Protein 8GYG (pdb70)

Structure (mmCIF, N/CA/C/O backbone):
data_8GYG
#
_entry.id   8GYG
#
_cell.length_a   55.170
_cell.length_b   61.380
_cell.length_c   89.600
_cell.angle_alpha   90.000
_cell.angle_beta   97.880
_cell.angle_gamma   90.000
#
_symmetry.space_group_name_H-M   'P 1 21 1'
#
loop_
_entity.id
_entity.type
_entity.pdbx_description
1 polymer Arysulfatase
2 non-polymer 'CALCIUM ION'
3 non-polymer 'MANGANESE (II) ION'
4 water water
#
loop_
_atom_site.group_PDB
_atom_site.id
_atom_site.type_symbol
_atom_site.label_atom_id
_atom_site.label_alt_id
_atom_site.label_comp_id
_atom_site.label_asym_id
_atom_site.label_entity_id
_atom_site.label_seq_id
_atom_site.pdbx_PDB_ins_code
_atom_site.Cartn_x
_atom_site.Cartn_y
_atom_site.Cartn_z
_atom_site.occupancy
_atom_site.B_iso_or_equiv
_atom_site.auth_seq_id
_atom_site.auth_comp_id
_atom_site.auth_asym_id
_atom_site.auth_atom_id
_atom_site.pdbx_PDB_model_num
ATOM 1 N N . LYS A 1 7 ? -1.939 53.902 20.928 1.00 41.02 7 LYS A N 1
ATOM 2 C CA . LYS A 1 7 ? -2.997 53.094 20.321 1.00 39.77 7 LYS A CA 1
ATOM 3 C C . LYS A 1 7 ? -2.375 51.975 19.493 1.00 39.37 7 LYS A C 1
ATOM 4 O O . LYS A 1 7 ? -1.848 51.029 20.061 1.00 36.92 7 LYS A O 1
ATOM 10 N N . ASP A 1 8 ? -2.474 52.049 18.162 1.00 39.22 8 ASP A N 1
ATOM 11 C CA . ASP A 1 8 ? -1.818 51.061 17.308 1.00 36.34 8 ASP A CA 1
ATOM 12 C C . ASP A 1 8 ? -0.304 51.228 17.397 1.00 31.71 8 ASP A C 1
ATOM 13 O O . ASP A 1 8 ? 0.201 52.354 17.408 1.00 33.40 8 ASP A O 1
ATOM 18 N N . GLU A 1 9 ? 0.426 50.111 17.478 1.00 29.99 9 GLU A N 1
ATOM 19 C CA . GLU A 1 9 ? 1.826 50.192 17.872 1.00 27.69 9 GLU A CA 1
ATOM 20 C C . GLU A 1 9 ? 2.656 49.070 17.274 1.00 26.34 9 GLU A C 1
ATOM 21 O O . GLU A 1 9 ? 2.221 47.915 17.214 1.00 24.17 9 GLU A O 1
ATOM 27 N N . TRP A 1 10 ? 3.871 49.426 16.868 1.00 21.60 10 TRP A N 1
ATOM 28 C CA . TRP A 1 10 ? 4.924 48.460 16.588 1.00 23.20 10 TRP A CA 1
ATOM 29 C C . TRP A 1 10 ? 5.874 48.417 17.779 1.00 20.56 10 TRP A C 1
ATOM 30 O O . TRP A 1 10 ? 6.277 49.465 18.292 1.00 18.96 10 TRP A O 1
ATOM 41 N N . ILE A 1 11 ? 6.195 47.212 18.246 1.00 17.83 11 ILE A N 1
ATOM 42 C CA . ILE A 1 11 ? 7.157 47.040 19.330 1.00 18.64 11 ILE A CA 1
ATOM 43 C C . ILE A 1 11 ? 8.289 46.168 18.811 1.00 17.97 11 ILE A C 1
ATOM 44 O O . ILE A 1 11 ? 8.053 45.036 18.367 1.00 18.04 11 ILE A O 1
ATOM 49 N N . THR A 1 12 ? 9.512 46.699 18.854 1.00 20.08 12 THR A N 1
ATOM 50 C CA . THR A 1 12 ? 10.714 45.940 18.499 1.00 16.84 12 THR A CA 1
ATOM 51 C C . THR A 1 12 ? 11.144 45.136 19.726 1.00 15.55 12 THR A C 1
ATOM 52 O O . THR A 1 12 ? 11.876 45.614 20.593 1.00 21.36 12 THR A O 1
ATOM 56 N N . LEU A 1 13 ? 10.668 43.892 19.796 1.00 19.00 13 LEU A N 1
ATOM 57 C CA . LEU A 1 13 ? 10.853 43.047 20.976 1.00 16.61 13 LEU A CA 1
ATOM 58 C C . LEU A 1 13 ? 12.276 42.503 21.074 1.00 19.74 13 LEU A C 1
ATOM 59 O O . LEU A 1 13 ? 12.891 42.524 22.154 1.00 18.17 13 LEU A O 1
ATOM 64 N N . GLY A 1 14 ? 12.802 41.978 19.969 1.00 16.13 14 GLY A N 1
ATOM 65 C CA . GLY A 1 14 ? 14.210 41.638 19.909 1.00 14.61 14 GLY A CA 1
ATOM 66 C C . GLY A 1 14 ? 14.885 42.284 18.717 1.00 14.11 14 GLY A C 1
ATOM 67 O O . GLY A 1 14 ? 14.365 42.208 17.591 1.00 16.20 14 GLY A O 1
ATOM 68 N N . THR A 1 15 ? 16.039 42.910 18.938 1.00 15.83 15 THR A N 1
ATOM 69 C CA . THR A 1 15 ? 16.662 43.764 17.930 1.00 14.59 15 THR A CA 1
ATOM 70 C C . THR A 1 15 ? 17.973 43.213 17.394 1.00 16.35 15 THR A C 1
ATOM 71 O O . THR A 1 15 ? 18.605 43.866 16.552 1.00 17.59 15 THR A O 1
ATOM 75 N N . MET A 1 16 ? 18.395 42.032 17.842 1.00 13.85 16 MET A N 1
ATOM 76 C CA . MET A 1 16 ? 19.609 41.435 17.324 1.00 14.31 16 MET A CA 1
ATOM 77 C C . MET A 1 16 ? 19.405 40.962 15.891 1.00 16.70 16 MET A C 1
ATOM 78 O O . MET A 1 16 ? 18.312 40.547 15.496 1.00 15.98 16 MET A O 1
ATOM 83 N N . GLY A 1 17 ? 20.475 41.021 15.107 1.00 16.18 17 GLY A N 1
ATOM 84 C CA . GLY A 1 17 ? 20.520 40.369 13.808 1.00 17.37 17 GLY A CA 1
ATOM 85 C C . GLY A 1 17 ? 21.403 39.132 13.893 1.00 18.84 17 GLY A C 1
ATOM 86 O O . GLY A 1 17 ? 22.471 39.166 14.503 1.00 15.96 17 GLY A O 1
ATOM 87 N N . GLY A 1 18 ? 20.945 38.050 13.269 1.00 16.39 18 GLY A N 1
ATOM 88 C CA . GLY A 1 18 ? 21.731 36.847 13.154 1.00 19.92 18 GLY A CA 1
ATOM 89 C C . GLY A 1 18 ? 21.584 35.892 14.327 1.00 17.71 18 GLY A C 1
ATOM 90 O O . GLY A 1 18 ? 21.028 36.231 15.378 1.00 13.82 18 GLY A O 1
ATOM 91 N N . PRO A 1 19 ? 22.139 34.687 14.180 1.00 17.70 19 PRO A N 1
ATOM 92 C CA . PRO A 1 19 ? 21.931 33.624 15.168 1.00 21.71 19 PRO A CA 1
ATOM 93 C C . PRO A 1 19 ? 22.956 33.579 16.291 1.00 20.19 19 PRO A C 1
ATOM 94 O O . PRO A 1 19 ? 22.875 32.679 17.138 1.00 19.25 19 PRO A O 1
ATOM 98 N N . ILE A 1 20 ? 23.928 34.482 16.302 1.00 20.35 20 ILE A N 1
ATOM 99 C CA . ILE A 1 20 ? 24.861 34.579 17.417 1.00 18.65 20 ILE A CA 1
ATOM 100 C C . ILE A 1 20 ? 24.221 35.520 18.429 1.00 17.60 20 ILE A C 1
ATOM 101 O O . ILE A 1 20 ? 24.221 36.742 18.224 1.00 19.02 20 ILE A O 1
ATOM 106 N N . PRO A 1 21 ? 23.656 34.992 19.511 1.00 20.79 21 PRO A N 1
ATOM 107 C CA . PRO A 1 21 ? 22.861 35.819 20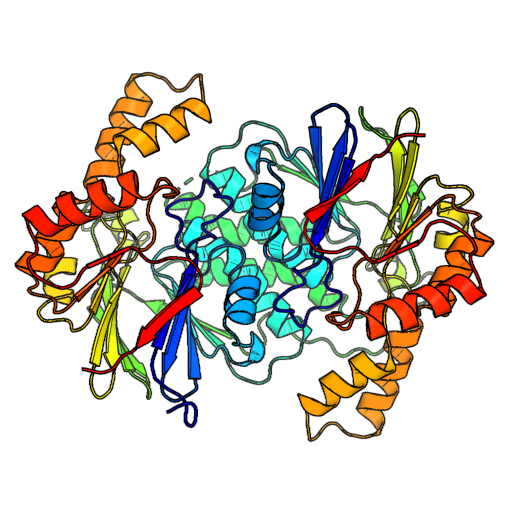.418 1.00 17.50 21 PRO A CA 1
ATOM 108 C C . PRO A 1 21 ? 23.708 36.871 21.116 1.00 17.20 21 PRO A C 1
ATOM 109 O O . PRO A 1 21 ? 24.931 36.756 21.213 1.00 16.18 21 PRO A O 1
ATOM 113 N N . HIS A 1 22 ? 23.018 37.906 21.608 1.00 16.08 22 HIS A N 1
ATOM 114 C CA . HIS A 1 22 ? 23.615 39.055 22.274 1.00 15.27 22 HIS A CA 1
ATOM 115 C C . HIS A 1 22 ? 22.943 39.284 23.628 1.00 14.92 22 HIS A C 1
ATOM 116 O O . HIS A 1 22 ? 21.740 39.068 23.784 1.00 17.70 22 HIS A O 1
ATOM 123 N N . ALA A 1 23 ? 23.736 39.742 24.610 1.00 15.58 23 ALA A N 1
ATOM 124 C CA . ALA A 1 23 ? 23.244 39.864 25.984 1.00 17.16 23 ALA A CA 1
ATOM 125 C C . ALA A 1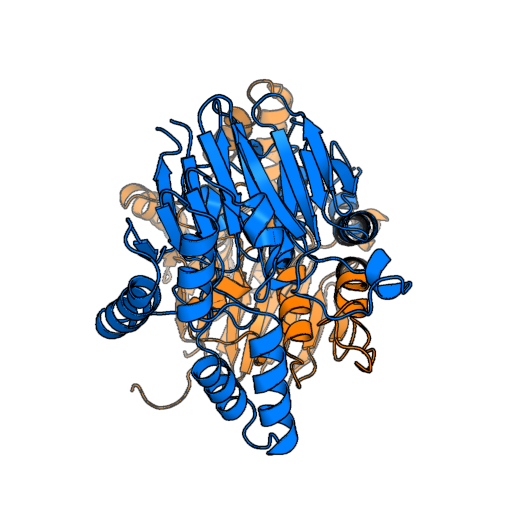 23 ? 22.213 40.975 26.144 1.00 20.23 23 ALA A C 1
ATOM 126 O O . ALA A 1 23 ? 21.331 40.862 27.004 1.00 23.32 23 ALA A O 1
ATOM 128 N N . THR A 1 24 ? 22.292 42.060 25.361 1.00 18.17 24 THR A N 1
ATOM 129 C CA . THR A 1 24 ? 21.293 43.126 25.481 1.00 18.18 24 THR A CA 1
ATOM 130 C C . THR A 1 24 ? 20.460 43.338 24.218 1.00 21.15 24 THR A C 1
ATOM 131 O O . THR A 1 24 ? 19.711 44.326 24.137 1.00 16.51 24 THR A O 1
ATOM 135 N N . HIS A 1 25 ? 20.534 42.427 23.249 1.00 17.60 25 HIS A N 1
ATOM 136 C CA . HIS A 1 25 ? 19.707 42.482 22.046 1.00 17.59 25 HIS A CA 1
ATOM 137 C C . HIS A 1 25 ? 19.104 41.102 21.831 1.00 16.47 25 HIS A C 1
ATOM 138 O O . HIS A 1 25 ? 19.813 40.182 21.416 1.00 17.20 25 HIS A O 1
ATOM 145 N N . SER A 1 26 ? 17.808 40.955 22.117 1.00 13.00 26 SER A N 1
ATOM 146 C CA . SER A 1 26 ? 17.155 39.660 22.002 1.00 16.20 26 SER A CA 1
ATOM 147 C C . SER A 1 26 ? 17.003 39.285 20.527 1.00 16.08 26 SER A C 1
ATOM 148 O O . SER A 1 26 ? 17.160 40.120 19.630 1.00 18.17 26 SER A O 1
ATOM 151 N N . GLN A 1 27 ? 16.732 38.002 20.283 1.00 14.50 27 GLN A N 1
ATOM 152 C CA . GLN A 1 27 ? 16.631 37.489 18.924 1.00 18.39 27 GLN A CA 1
ATOM 153 C C . GLN A 1 27 ? 15.452 38.122 18.175 1.00 14.94 27 GLN A C 1
ATOM 154 O O . GLN A 1 27 ? 14.451 38.508 18.788 1.00 14.37 27 GLN A O 1
ATOM 160 N N . PRO A 1 28 ? 15.554 38.218 16.823 1.00 15.05 28 PRO A N 1
ATOM 161 C CA . PRO A 1 28 ? 14.472 38.781 15.991 1.00 17.01 28 PRO A CA 1
ATOM 162 C C . PRO A 1 28 ? 13.052 38.491 16.460 1.00 13.68 28 PRO A C 1
ATOM 163 O O . PRO A 1 28 ? 12.590 37.346 16.470 1.00 16.77 28 PRO A O 1
ATOM 167 N N . SER A 1 29 ? 12.347 39.551 16.829 1.00 17.59 29 SER A N 1
ATOM 168 C CA . SER A 1 29 ? 11.004 39.427 17.381 1.00 16.08 29 SER A CA 1
ATOM 169 C C . SER A 1 29 ? 10.346 40.794 17.324 1.00 14.77 29 SER A C 1
ATOM 170 O O . SER A 1 29 ? 10.972 41.796 17.673 1.00 17.60 29 SER A O 1
ATOM 173 N N . ASN A 1 30 ? 9.098 40.833 16.874 1.00 22.54 30 ASN A N 1
ATOM 174 C CA . ASN A 1 30 ? 8.353 42.076 16.771 1.00 17.89 30 ASN A CA 1
ATOM 175 C C . ASN A 1 30 ? 6.916 41.804 17.180 1.00 18.41 30 ASN A C 1
ATOM 176 O O . ASN A 1 30 ? 6.397 40.705 16.954 1.00 20.43 30 ASN A O 1
ATOM 181 N N . ALA A 1 31 ? 6.274 42.811 17.777 1.00 17.00 31 ALA A N 1
ATOM 182 C CA . ALA A 1 31 ? 4.838 42.783 18.037 1.00 19.07 31 ALA A CA 1
ATOM 183 C C . ALA A 1 31 ? 4.143 43.891 17.249 1.00 23.65 31 ALA A C 1
ATOM 184 O O . ALA A 1 31 ? 4.598 45.042 17.241 1.00 23.88 31 ALA A O 1
ATOM 186 N N . LEU A 1 32 ? 3.043 43.528 16.595 1.00 22.77 32 LEU A N 1
ATOM 187 C CA . LEU A 1 32 ? 2.171 44.444 15.867 1.00 23.41 32 LEU A CA 1
ATOM 188 C C . LEU A 1 32 ? 0.839 44.511 16.611 1.00 20.24 32 LEU A C 1
ATOM 189 O O . LEU A 1 32 ? 0.141 43.500 16.726 1.00 24.76 32 LEU A O 1
ATOM 194 N N . PHE A 1 33 ? 0.498 45.693 17.128 1.00 23.87 33 PHE A N 1
ATOM 195 C CA . PHE A 1 33 ? -0.688 45.889 17.964 1.00 28.79 33 PHE A CA 1
ATOM 196 C C . PHE A 1 33 ? -1.653 46.838 17.254 1.00 29.78 33 PHE A C 1
ATOM 197 O O . PHE A 1 33 ? -1.383 48.042 17.167 1.00 29.35 33 PHE A O 1
ATOM 205 N N . VAL A 1 34 ? -2.777 46.299 16.762 1.00 30.58 34 VAL A N 1
ATOM 206 C CA . VAL A 1 34 ? -3.721 47.027 15.903 1.00 31.12 34 VAL A CA 1
ATOM 207 C C . VAL A 1 34 ? -5.151 46.731 16.356 1.00 29.83 34 VAL A C 1
ATOM 208 O O . VAL A 1 34 ? -5.577 45.570 16.363 1.00 30.85 34 VAL A O 1
ATOM 212 N N . ASN A 1 35 ? -5.909 47.779 16.682 1.00 32.59 35 ASN A N 1
ATOM 213 C CA . ASN A 1 35 ? -7.311 47.636 17.104 1.00 33.29 35 ASN A CA 1
ATOM 214 C C . ASN A 1 35 ? -7.442 46.670 18.285 1.00 31.83 35 ASN A C 1
ATOM 215 O O . ASN A 1 35 ? -8.322 45.804 18.317 1.00 33.59 35 ASN A O 1
ATOM 220 N N . GLY A 1 36 ? -6.550 46.818 19.265 1.00 30.72 36 GLY A N 1
ATOM 221 C CA . GLY A 1 36 ? -6.593 46.011 20.470 1.00 32.85 36 GLY A CA 1
ATOM 222 C C . GLY A 1 36 ? -6.152 44.574 20.310 1.00 36.95 36 GLY A C 1
ATOM 223 O O . GLY A 1 36 ? -6.218 43.811 21.283 1.00 32.12 36 GLY A O 1
ATOM 224 N N . HIS A 1 37 ? -5.682 44.188 19.122 1.00 31.73 37 HIS A N 1
ATOM 225 C CA . HIS A 1 37 ? -5.346 42.810 18.788 1.00 29.72 37 HIS A CA 1
ATOM 226 C C . HIS A 1 37 ? -3.839 42.672 18.614 1.00 30.77 37 HIS A C 1
ATOM 227 O O . HIS A 1 37 ? -3.176 43.588 18.113 1.00 28.93 37 HIS A O 1
ATOM 234 N N . THR A 1 38 ? -3.295 41.528 19.031 1.00 31.66 38 THR A N 1
ATOM 235 C CA . THR A 1 38 ? -1.852 41.331 19.071 1.00 26.74 38 THR A CA 1
ATOM 236 C C . THR A 1 38 ? -1.392 40.435 17.929 1.00 20.87 38 THR A C 1
ATOM 237 O O . THR A 1 38 ? -1.921 39.338 17.741 1.00 20.19 38 THR A O 1
ATOM 241 N N . TYR A 1 39 ? -0.379 40.894 17.192 1.00 25.40 39 TYR A N 1
ATOM 242 C CA . TYR A 1 39 ? 0.247 40.099 16.147 1.00 22.14 39 TYR A CA 1
ATOM 243 C C . TYR A 1 39 ? 1.760 40.060 16.351 1.00 24.12 39 TYR A C 1
ATOM 244 O O . TYR A 1 39 ? 2.363 40.999 16.888 1.00 20.10 39 TYR A O 1
ATOM 253 N N . ILE A 1 40 ? 2.371 38.955 15.928 1.00 22.54 40 ILE A N 1
ATOM 254 C CA . ILE A 1 40 ? 3.813 38.769 16.008 1.00 20.27 40 ILE A CA 1
ATOM 255 C C . ILE A 1 40 ? 4.383 38.766 14.598 1.00 19.11 40 ILE A C 1
ATOM 256 O O . ILE A 1 40 ? 3.840 38.109 13.704 1.00 18.57 40 ILE A O 1
ATOM 261 N N . VAL A 1 41 ? 5.495 39.479 14.412 1.00 22.84 41 VAL A N 1
ATOM 262 C CA . VAL A 1 41 ? 6.213 39.534 13.138 1.00 23.90 41 VAL A CA 1
ATOM 263 C C . VAL A 1 41 ? 7.625 39.035 13.407 1.00 20.52 41 VAL A C 1
ATOM 264 O O . VAL A 1 41 ? 8.425 39.732 14.050 1.00 19.48 41 VAL A O 1
ATOM 268 N N . ASP A 1 42 ? 7.919 37.827 12.915 1.00 18.99 42 ASP A N 1
ATOM 269 C CA . ASP A 1 42 ? 9.117 37.040 13.215 1.00 20.34 42 ASP A CA 1
ATOM 270 C C . ASP A 1 42 ? 9.160 36.654 14.694 1.00 19.81 42 ASP A C 1
ATOM 271 O O . ASP A 1 42 ? 8.732 37.422 15.568 1.00 17.63 42 ASP A O 1
ATOM 276 N N . ALA A 1 43 ? 9.661 35.434 14.981 1.00 14.98 43 ALA A N 1
ATOM 277 C CA . ALA A 1 43 ? 9.484 34.810 16.290 1.00 17.73 43 ALA A CA 1
ATOM 278 C C . ALA A 1 43 ? 10.764 34.045 16.660 1.00 14.13 43 ALA A C 1
ATOM 279 O O . ALA A 1 43 ? 10.781 32.812 16.741 1.00 14.10 43 ALA A O 1
ATOM 281 N N . GLY A 1 44 ? 11.855 34.786 16.876 1.00 13.71 44 GLY A N 1
ATOM 282 C CA . GLY A 1 44 ? 13.097 34.196 17.357 1.00 15.64 44 GLY A CA 1
ATOM 283 C C . GLY A 1 44 ? 12.967 33.749 18.810 1.00 13.86 44 GLY A C 1
ATOM 284 O O . GLY A 1 44 ? 11.929 33.907 19.449 1.00 14.32 44 GLY A O 1
ATOM 285 N N . ASP A 1 45 ? 14.045 33.164 19.336 1.00 15.70 45 ASP A N 1
ATOM 286 C CA . ASP A 1 45 ? 14.017 32.686 20.719 1.00 16.77 45 ASP A CA 1
ATOM 287 C C . ASP A 1 45 ? 13.593 33.807 21.655 1.00 14.09 45 ASP A C 1
ATOM 288 O O . ASP A 1 45 ? 14.020 34.950 21.502 1.00 13.32 45 ASP A O 1
ATOM 293 N N . GLY A 1 46 ? 12.735 33.478 22.615 1.00 13.57 46 GLY A N 1
ATOM 294 C CA . GLY A 1 46 ? 12.366 34.434 23.636 1.00 15.00 46 GLY A CA 1
ATOM 295 C C . GLY A 1 46 ? 11.254 35.386 23.270 1.00 13.82 46 GLY A C 1
ATOM 296 O O . GLY A 1 46 ? 10.992 36.323 24.037 1.00 12.88 46 GLY A O 1
ATOM 297 N N . THR A 1 47 ? 10.575 35.161 22.136 1.00 11.63 47 THR A N 1
ATOM 298 C CA . THR A 1 47 ? 9.456 36.013 21.748 1.00 13.85 47 THR A CA 1
ATOM 299 C C . THR A 1 47 ? 8.362 36.024 22.816 1.00 14.08 47 THR A C 1
ATOM 300 O O . THR A 1 47 ? 7.765 37.074 23.092 1.00 15.46 47 THR A O 1
ATOM 304 N N . VAL A 1 48 ? 8.110 34.873 23.451 1.00 14.51 48 VAL A N 1
ATOM 305 C CA . VAL A 1 48 ? 7.109 34.794 24.517 1.00 13.98 48 VAL A CA 1
ATOM 306 C C . VAL A 1 48 ? 7.543 35.618 25.723 1.00 14.12 48 VAL A C 1
ATOM 307 O O . VAL A 1 48 ? 6.737 36.347 26.319 1.00 17.89 48 VAL A O 1
ATOM 311 N N . GLY A 1 49 ? 8.809 35.500 26.121 1.00 17.03 49 GLY A N 1
ATOM 312 C CA . GLY A 1 49 ? 9.300 36.319 27.230 1.00 15.11 49 GLY A CA 1
ATOM 313 C C . GLY A 1 49 ? 9.257 37.805 26.920 1.00 17.25 49 GLY A C 1
ATOM 314 O O . GLY A 1 49 ? 8.901 38.623 27.776 1.00 17.34 49 GLY A O 1
ATOM 315 N N . GLN A 1 50 ? 9.590 38.171 25.681 1.00 17.86 50 GLN A N 1
ATOM 316 C CA . GLN A 1 50 ? 9.701 39.586 25.332 1.00 17.23 50 GLN A CA 1
ATOM 317 C C . GLN A 1 50 ? 8.328 40.241 25.193 1.00 14.12 50 GLN A C 1
ATOM 318 O O . GLN A 1 50 ? 8.130 41.363 25.671 1.00 16.99 50 GLN A O 1
ATOM 324 N N . LEU A 1 51 ? 7.361 39.566 24.559 1.00 16.13 51 LEU A N 1
ATOM 325 C CA . LEU A 1 51 ? 6.028 40.165 24.456 1.00 15.52 51 LEU A CA 1
ATOM 326 C C . LEU A 1 51 ? 5.410 40.366 25.840 1.00 18.93 51 LEU A C 1
ATOM 327 O O . LEU A 1 51 ? 4.656 41.326 26.053 1.00 20.35 51 LEU A O 1
ATOM 332 N N . THR A 1 52 ? 5.730 39.480 26.793 1.00 15.33 52 THR A N 1
ATOM 333 C CA . THR A 1 52 ? 5.250 39.640 28.163 1.00 18.35 52 THR A CA 1
ATOM 334 C C . THR A 1 52 ? 5.893 40.851 28.828 1.00 17.64 52 THR A C 1
ATOM 335 O O . THR A 1 52 ? 5.229 41.607 29.539 1.00 15.78 52 THR A O 1
ATOM 339 N N . LYS A 1 53 ? 7.182 41.061 28.599 1.00 19.85 53 LYS A N 1
ATOM 340 C CA . LYS A 1 53 ? 7.830 42.255 29.131 1.00 18.92 53 LYS A CA 1
ATOM 341 C C . LYS A 1 53 ? 7.228 43.519 28.544 1.00 17.52 53 LYS A C 1
ATOM 342 O O . LYS A 1 53 ? 7.144 44.548 29.223 1.00 18.65 53 LYS A O 1
ATOM 348 N N . ALA A 1 54 ? 6.819 43.468 27.284 1.00 16.90 54 ALA A N 1
ATOM 349 C CA . ALA A 1 54 ? 6.140 44.589 26.655 1.00 20.48 54 ALA A CA 1
ATOM 350 C C . ALA A 1 54 ? 4.679 44.731 27.098 1.00 24.05 54 ALA A C 1
ATOM 351 O O . ALA A 1 54 ? 3.944 45.510 26.482 1.00 26.96 54 ALA A O 1
ATOM 353 N N . GLY A 1 55 ? 4.242 44.004 28.129 1.00 21.83 55 GLY A N 1
ATOM 354 C CA . GLY A 1 55 ? 2.882 44.143 28.628 1.00 22.74 55 GLY A CA 1
ATOM 355 C C . GLY A 1 55 ? 1.830 43.444 27.806 1.00 27.18 55 GLY A C 1
ATOM 356 O O . GLY A 1 55 ? 0.637 43.689 28.014 1.00 23.69 55 GLY A O 1
ATOM 357 N N . LEU A 1 56 ? 2.227 42.564 26.892 1.00 24.75 56 LEU A N 1
ATOM 358 C CA . LEU A 1 56 ? 1.297 41.814 26.064 1.00 24.06 56 LEU A CA 1
ATOM 359 C C . LEU A 1 56 ? 1.126 40.403 26.618 1.00 22.74 56 LEU A C 1
ATOM 360 O O . LEU A 1 56 ? 1.847 39.972 27.518 1.00 21.44 56 LEU A O 1
ATOM 365 N N . LYS A 1 57 ? 0.149 39.678 26.075 1.00 22.62 57 LYS A N 1
ATOM 366 C CA . LYS A 1 57 ? -0.218 38.366 26.587 1.00 22.89 57 LYS A CA 1
ATOM 367 C C . LYS A 1 57 ? -0.094 37.318 25.497 1.00 21.55 57 LYS A C 1
ATOM 368 O O . LYS A 1 57 ? -0.550 37.520 24.371 1.00 22.16 57 LYS A O 1
ATOM 374 N N . THR A 1 58 ? 0.507 36.184 25.858 1.00 24.21 58 THR A N 1
ATOM 375 C CA . THR A 1 58 ? 0.675 35.091 24.908 1.00 23.89 58 THR A CA 1
ATOM 376 C C . THR A 1 58 ? -0.667 34.600 24.378 1.00 25.27 58 THR A C 1
ATOM 377 O O . THR A 1 58 ? -0.787 34.254 23.194 1.00 21.07 58 THR A O 1
ATOM 381 N N . THR A 1 59 ? -1.692 34.568 25.239 1.00 24.00 59 THR A N 1
ATOM 382 C CA . THR A 1 59 ? -3.007 34.102 24.825 1.00 23.57 59 THR A CA 1
ATOM 383 C C . THR A 1 59 ? -3.699 35.085 23.884 1.00 22.54 59 THR A C 1
ATOM 384 O O . THR A 1 59 ? -4.650 34.707 23.207 1.00 24.51 59 THR A O 1
ATOM 388 N N . ASP A 1 60 ? -3.227 36.325 23.807 1.00 25.97 60 ASP A N 1
ATOM 389 C CA . ASP A 1 60 ? -3.798 37.333 22.932 1.00 23.93 60 ASP A CA 1
ATOM 390 C C . ASP A 1 60 ? -3.244 37.302 21.507 1.00 27.10 60 ASP A C 1
ATOM 391 O O . ASP A 1 60 ? -3.629 38.149 20.696 1.00 23.37 60 ASP A O 1
ATOM 396 N N . VAL A 1 61 ? -2.330 36.394 21.180 1.00 26.49 61 VAL A N 1
ATOM 397 C CA . VAL A 1 61 ? -1.718 36.414 19.854 1.00 22.09 61 VAL A CA 1
ATOM 398 C C . VAL A 1 61 ? -2.679 35.792 18.842 1.00 21.54 61 VAL A C 1
ATOM 399 O O . VAL A 1 61 ? -3.017 34.609 18.944 1.00 25.29 61 VAL A O 1
ATOM 403 N N . ASP A 1 62 ? -3.114 36.584 17.850 1.00 23.88 62 ASP A N 1
ATOM 404 C CA . ASP A 1 62 ? -4.031 36.071 16.830 1.00 21.36 62 ASP A CA 1
ATOM 405 C C . ASP A 1 62 ? -3.328 35.551 15.573 1.00 24.23 62 ASP A C 1
ATOM 406 O O . ASP A 1 62 ? -3.806 34.588 14.962 1.00 27.28 62 ASP A O 1
ATOM 411 N N . ALA A 1 63 ? -2.196 36.130 15.173 1.00 26.14 63 ALA A N 1
ATOM 412 C CA . ALA A 1 63 ? -1.461 35.587 14.040 1.00 22.42 63 ALA A CA 1
ATOM 413 C C . ALA A 1 63 ? 0.027 35.887 14.182 1.00 24.35 63 ALA A C 1
ATOM 414 O O . ALA A 1 63 ? 0.426 36.868 14.819 1.00 23.29 63 ALA A O 1
ATOM 416 N N . VAL A 1 64 ? 0.843 35.020 13.582 1.00 25.29 64 VAL A N 1
ATOM 417 C CA . VAL A 1 64 ? 2.285 35.212 13.482 1.00 24.57 64 VAL A CA 1
ATOM 418 C C . VAL A 1 64 ? 2.650 35.338 12.008 1.00 21.70 64 VAL A C 1
ATOM 419 O O . VAL A 1 64 ? 2.118 34.603 11.172 1.00 22.14 64 VAL A O 1
ATOM 423 N N . PHE A 1 65 ? 3.582 36.249 11.697 1.00 22.10 65 PHE A N 1
ATOM 424 C CA . PHE A 1 65 ? 4.040 36.482 10.332 1.00 21.21 65 PHE A CA 1
ATOM 425 C C . PHE A 1 65 ? 5.544 36.240 10.256 1.00 18.72 65 PHE A C 1
ATOM 426 O O . PHE A 1 65 ? 6.329 36.971 10.873 1.00 22.74 65 PHE A O 1
ATOM 434 N N . ILE A 1 66 ? 5.940 35.242 9.476 1.00 20.21 66 ILE A N 1
ATOM 435 C CA . ILE A 1 66 ? 7.324 34.779 9.384 1.00 21.20 66 ILE A CA 1
ATOM 436 C C . ILE A 1 66 ? 7.916 35.246 8.053 1.00 21.61 66 ILE A C 1
ATOM 437 O O . ILE A 1 66 ? 7.451 34.840 6.979 1.00 21.51 66 ILE A O 1
ATOM 442 N N . SER A 1 67 ? 8.941 36.100 8.124 1.00 19.31 67 SER A N 1
ATOM 443 C CA . SER A 1 67 ? 9.562 36.621 6.907 1.00 20.92 67 SER A CA 1
ATOM 444 C C . SER A 1 67 ? 10.305 35.525 6.144 1.00 22.04 67 SER A C 1
ATOM 445 O O . SER A 1 67 ? 10.137 35.391 4.921 1.00 22.11 67 SER A O 1
ATOM 448 N N . HIS A 1 68 ? 11.101 34.711 6.843 1.00 15.81 68 HIS A N 1
ATOM 449 C CA . HIS A 1 68 ? 11.796 33.601 6.208 1.00 16.46 68 HIS A CA 1
ATOM 450 C C . HIS A 1 68 ? 12.211 32.608 7.285 1.00 19.35 68 HIS A C 1
ATOM 451 O O . HIS A 1 68 ? 12.119 32.886 8.484 1.00 21.72 68 HIS A O 1
ATOM 458 N N . LEU A 1 69 ? 12.701 31.452 6.842 1.00 16.40 69 LEU A N 1
ATOM 459 C CA . LEU A 1 69 ? 12.807 30.279 7.705 1.00 22.79 69 LEU A CA 1
ATOM 460 C C . LEU A 1 69 ? 14.155 30.151 8.433 1.00 15.91 69 LEU A C 1
ATOM 461 O O . LEU A 1 69 ? 14.447 29.084 8.989 1.00 20.33 69 LEU A O 1
ATOM 466 N N . HIS A 1 70 ? 14.973 31.194 8.461 1.00 19.97 70 HIS A N 1
ATOM 467 C CA . HIS A 1 70 ? 16.185 31.141 9.273 1.00 18.65 70 HIS A CA 1
ATOM 468 C C . HIS A 1 70 ? 15.831 31.121 10.759 1.00 19.38 70 HIS A C 1
ATOM 469 O O . HIS A 1 70 ? 14.888 31.785 11.203 1.00 16.04 70 HIS A O 1
ATOM 476 N N . PHE A 1 71 ? 16.598 30.353 11.539 1.00 13.98 71 PHE A N 1
ATOM 477 C CA . PHE A 1 71 ? 16.133 30.040 12.886 1.00 14.19 71 PHE A CA 1
ATOM 478 C C . PHE A 1 71 ? 16.264 31.216 13.837 1.00 16.59 71 PHE A C 1
ATOM 479 O O . PHE A 1 71 ? 15.619 31.214 14.894 1.00 15.30 71 PHE A O 1
ATOM 487 N N . ASP A 1 72 ? 17.061 32.226 13.491 1.00 16.03 72 ASP A N 1
ATOM 488 C CA . ASP A 1 72 ? 17.006 33.419 14.316 1.00 13.70 72 ASP A CA 1
ATOM 489 C C . ASP A 1 72 ? 15.674 34.128 14.153 1.00 16.93 72 ASP A C 1
ATOM 490 O O . ASP A 1 72 ? 15.345 34.974 14.981 1.00 17.39 72 ASP A O 1
ATOM 495 N N . HIS A 1 73 ? 14.876 33.753 13.143 1.00 14.77 73 HIS A N 1
ATOM 496 C CA . HIS A 1 73 ? 13.548 34.313 12.936 1.00 18.61 73 HIS A CA 1
ATOM 497 C C . HIS A 1 73 ? 12.412 33.362 13.286 1.00 14.72 73 HIS A C 1
ATOM 498 O O . HIS A 1 73 ? 11.277 33.828 13.430 1.00 16.36 73 HIS A O 1
ATOM 505 N N . THR A 1 74 ? 12.688 32.059 13.445 1.00 15.50 74 THR A N 1
ATOM 506 C CA . THR A 1 74 ? 11.677 31.088 13.846 1.00 15.94 74 THR A CA 1
ATOM 507 C C . THR A 1 74 ? 11.995 30.337 15.138 1.00 14.90 74 THR A C 1
ATOM 508 O O . THR A 1 74 ? 11.169 29.526 15.565 1.00 18.23 74 THR A O 1
ATOM 512 N N . GLY A 1 75 ? 13.151 30.574 15.768 1.00 13.70 75 GLY A N 1
ATOM 513 C CA . GLY A 1 75 ? 13.545 29.798 16.942 1.00 12.04 75 GLY A CA 1
ATOM 514 C C . GLY A 1 75 ? 12.526 29.772 18.071 1.00 12.32 75 GLY A C 1
ATOM 515 O O . GLY A 1 75 ? 12.440 28.783 18.821 1.00 14.63 75 GLY A O 1
ATOM 516 N N . GLY A 1 76 ? 11.742 30.828 18.215 1.00 14.19 76 GLY A N 1
ATOM 517 C CA . GLY A 1 76 ? 10.790 30.908 19.300 1.00 13.39 76 GLY A CA 1
ATOM 518 C C . GLY A 1 76 ? 9.395 30.492 18.939 1.00 13.85 76 GLY A C 1
ATOM 519 O O . GLY A 1 76 ? 8.520 30.477 19.815 1.00 15.51 76 GLY A O 1
ATOM 520 N N . LEU A 1 77 ? 9.154 30.136 17.680 1.00 14.43 77 LEU A N 1
ATOM 521 C CA . LEU A 1 77 ? 7.825 29.680 17.298 1.00 15.33 77 LEU A CA 1
ATOM 522 C C . LEU A 1 77 ? 7.427 28.392 18.004 1.00 16.55 77 LEU A C 1
ATOM 523 O O . LEU A 1 77 ? 6.251 28.282 18.401 1.00 16.45 77 LEU A O 1
ATOM 528 N N . PRO A 1 78 ? 8.300 27.403 18.201 1.00 16.33 78 PRO A N 1
ATOM 529 C CA . PRO A 1 78 ? 7.854 26.230 18.959 1.00 14.00 78 PRO A CA 1
ATOM 530 C C . PRO A 1 78 ? 7.442 26.561 20.377 1.00 14.86 78 PRO A C 1
ATOM 531 O O . PRO A 1 78 ? 6.530 25.910 20.905 1.00 17.50 78 PRO A O 1
ATOM 535 N N . ALA A 1 79 ? 8.054 27.569 21.003 1.00 13.50 79 ALA A N 1
ATOM 536 C CA . ALA A 1 79 ? 7.648 27.949 22.351 1.00 14.67 79 ALA A CA 1
ATOM 537 C C . ALA A 1 79 ? 6.272 28.585 22.328 1.00 16.95 79 ALA A C 1
ATOM 538 O O . ALA A 1 79 ? 5.392 28.216 23.110 1.00 16.99 79 ALA A O 1
ATOM 540 N N . LEU A 1 80 ? 6.063 29.524 21.406 1.00 16.63 80 LEU A N 1
ATOM 541 C CA . LEU A 1 80 ? 4.788 30.226 21.327 1.00 17.97 80 LEU A CA 1
ATOM 542 C C . LEU A 1 80 ? 3.622 29.263 21.145 1.00 20.89 80 LEU A C 1
ATOM 543 O O . LEU A 1 80 ? 2.597 29.371 21.833 1.00 17.10 80 LEU A O 1
ATOM 548 N N . LEU A 1 81 ? 3.751 28.311 20.220 1.00 16.88 81 LEU A N 1
ATOM 549 C CA . LEU A 1 81 ? 2.629 27.413 19.983 1.00 18.53 81 LEU A CA 1
ATOM 550 C C . LEU A 1 81 ? 2.425 26.448 21.148 1.00 17.56 81 LEU A C 1
ATOM 551 O O . LEU A 1 81 ? 1.285 26.212 21.576 1.00 15.66 81 LEU A O 1
ATOM 556 N N . SER A 1 82 ? 3.505 25.863 21.667 1.00 17.89 82 SER A N 1
ATOM 557 C CA . SER A 1 82 ? 3.318 24.846 22.692 1.00 16.01 82 SER A CA 1
ATOM 558 C C . SER A 1 82 ? 2.816 25.461 23.993 1.00 13.12 82 SER A C 1
ATOM 559 O O . SER A 1 82 ? 2.010 24.843 24.698 1.00 11.64 82 SER A O 1
ATOM 562 N N . LEU A 1 83 ? 3.261 26.682 24.322 1.00 19.21 83 LEU A N 1
ATOM 563 C CA . LEU A 1 83 ? 2.848 27.284 25.589 1.00 16.70 83 LEU A CA 1
ATOM 564 C C . LEU A 1 83 ? 1.403 27.746 25.531 1.00 19.66 83 LEU A C 1
ATOM 565 O O . LEU A 1 83 ? 0.666 27.625 26.520 1.00 19.70 83 LEU A O 1
ATOM 570 N N . ARG A 1 84 ? 0.978 28.283 24.383 1.00 18.59 84 ARG A N 1
ATOM 571 C CA . ARG A 1 84 ? -0.445 28.519 24.148 1.00 21.73 84 ARG A CA 1
ATOM 572 C C . ARG A 1 84 ? -1.254 27.239 24.341 1.00 18.45 84 ARG A C 1
ATOM 573 O O . ARG A 1 84 ? -2.252 27.234 25.066 1.00 17.28 84 ARG A O 1
ATOM 581 N N . TRP A 1 85 ? -0.819 26.133 23.727 1.00 19.57 85 TRP A N 1
ATOM 582 C CA . TRP A 1 85 ? -1.466 24.842 23.953 1.00 13.90 85 TRP A CA 1
ATOM 583 C C . TRP A 1 85 ? -1.553 24.502 25.440 1.00 20.85 85 TRP A C 1
ATOM 584 O O . TRP A 1 85 ? -2.607 24.092 25.937 1.00 21.35 85 TRP A O 1
ATOM 595 N N . GLN A 1 86 ? -0.440 24.647 26.165 1.00 18.33 86 GLN A N 1
ATOM 596 C CA . GLN A 1 86 ? -0.399 24.186 27.550 1.00 17.59 86 GLN A CA 1
ATOM 597 C C . GLN A 1 86 ? -1.417 24.913 28.432 1.00 18.19 86 GLN A C 1
ATOM 598 O O . GLN A 1 86 ? -1.926 24.336 29.399 1.00 16.39 86 GLN A O 1
ATOM 604 N N . VAL A 1 87 ? -1.735 26.166 28.114 1.00 15.27 87 VAL A N 1
ATOM 605 C CA . VAL A 1 87 ? -2.715 26.935 28.869 1.00 16.30 87 VAL A CA 1
ATOM 606 C C . VAL A 1 87 ? -4.091 26.894 28.217 1.00 18.08 87 VAL A C 1
ATOM 607 O O . VAL A 1 87 ? -4.967 27.672 28.593 1.00 20.01 87 VAL A O 1
ATOM 611 N N . ASN A 1 88 ? -4.292 26.019 27.235 1.00 18.20 88 ASN A N 1
ATOM 612 C CA . ASN A 1 88 ? -5.584 25.868 26.575 1.00 22.21 88 ASN A CA 1
ATOM 613 C C . ASN A 1 88 ? -6.115 27.220 26.099 1.00 26.59 88 ASN A C 1
ATOM 614 O O . ASN A 1 88 ? -7.245 27.610 26.401 1.00 25.79 88 ASN A O 1
ATOM 619 N N . ALA A 1 89 ? -5.262 27.963 25.385 1.00 20.53 89 ALA A N 1
ATOM 620 C CA . ALA A 1 89 ? -5.690 29.221 24.783 1.00 21.18 89 ALA A CA 1
ATOM 621 C C . ALA A 1 89 ? -6.884 28.986 23.854 1.00 29.35 89 ALA A C 1
ATOM 622 O O . ALA A 1 89 ? -6.954 27.974 23.144 1.00 24.98 89 ALA A O 1
ATOM 624 N N . GLY A 1 90 ? -7.829 29.931 23.863 1.00 24.38 90 GLY A N 1
ATOM 625 C CA . GLY A 1 90 ? -9.120 29.699 23.241 1.00 30.37 90 GLY A CA 1
ATOM 626 C C . GLY A 1 90 ? -9.318 30.359 21.894 1.00 33.71 90 GLY A C 1
ATOM 627 O O . GLY A 1 90 ? -10.267 30.028 21.170 1.00 29.95 90 GLY A O 1
ATOM 628 N N . ASN A 1 91 ? -8.437 31.295 21.547 1.00 29.89 91 ASN A N 1
ATOM 629 C CA . ASN A 1 91 ? -8.548 32.036 20.297 1.00 32.68 91 ASN A CA 1
ATOM 630 C C . ASN A 1 91 ? -7.741 31.344 19.207 1.00 30.75 91 ASN A C 1
ATOM 631 O O . ASN A 1 91 ? -6.727 30.695 19.473 1.00 24.22 91 ASN A O 1
ATOM 636 N N . GLU A 1 92 ? -8.205 31.495 17.971 1.00 29.58 92 GLU A N 1
ATOM 637 C CA . GLU A 1 92 ? -7.550 30.870 16.833 1.00 27.30 92 GLU A CA 1
ATOM 638 C C . GLU A 1 92 ? -6.267 31.612 16.460 1.00 26.36 92 GLU A C 1
ATOM 639 O O . GLU A 1 92 ? -6.204 32.843 16.508 1.00 28.82 92 GLU A O 1
ATOM 645 N N . LEU A 1 93 ? -5.237 30.862 16.078 1.00 22.70 93 LEU A N 1
ATOM 646 C CA . LEU A 1 93 ? -3.966 31.451 15.678 1.00 21.86 93 LEU A CA 1
ATOM 647 C C . LEU A 1 93 ? -3.604 30.974 14.285 1.00 24.60 93 LEU A C 1
ATOM 648 O O . LEU A 1 93 ? -3.669 29.774 13.999 1.00 29.36 93 LEU A O 1
ATOM 653 N N . THR A 1 94 ? -3.174 31.908 13.441 1.00 26.08 94 THR A N 1
ATOM 654 C CA . THR A 1 94 ? -2.782 31.616 12.069 1.00 25.83 94 THR A CA 1
ATOM 655 C C . THR A 1 94 ? -1.323 31.997 11.864 1.00 21.27 94 THR A C 1
ATOM 656 O O . THR A 1 94 ? -0.918 33.117 12.181 1.00 21.39 94 THR A O 1
ATOM 660 N N . VAL A 1 95 ? -0.537 31.067 11.337 1.00 22.96 95 VAL A N 1
ATOM 661 C CA . VAL A 1 95 ? 0.869 31.313 11.040 1.00 23.38 95 VAL A CA 1
ATOM 662 C C . VAL A 1 95 ? 1.002 31.555 9.542 1.00 22.30 95 VAL A C 1
ATOM 663 O O . VAL A 1 95 ? 0.678 30.678 8.733 1.00 22.57 95 VAL A O 1
ATOM 667 N N . TYR A 1 96 ? 1.464 32.748 9.171 1.00 20.70 96 TYR A N 1
ATOM 668 C CA . TYR A 1 96 ? 1.805 33.057 7.787 1.00 22.46 96 TYR A CA 1
ATOM 669 C C . TYR A 1 96 ? 3.316 32.936 7.597 1.00 20.70 96 TYR A C 1
ATOM 670 O O . TYR A 1 96 ? 4.090 33.326 8.474 1.00 22.97 96 TYR A O 1
ATOM 679 N N . GLY A 1 97 ? 3.729 32.373 6.464 1.00 18.11 97 GLY A N 1
ATOM 680 C CA . GLY A 1 97 ? 5.136 32.283 6.138 1.00 18.69 97 GLY A CA 1
ATOM 681 C C . GLY A 1 97 ? 5.392 31.831 4.711 1.00 20.82 97 GLY A C 1
ATOM 682 O O . GLY A 1 97 ? 4.464 31.496 3.967 1.00 25.57 97 GLY A O 1
ATOM 683 N N . PRO A 1 98 ? 6.663 31.799 4.306 1.00 26.23 98 PRO A N 1
ATOM 684 C CA . PRO A 1 98 ? 7.005 31.394 2.932 1.00 21.71 98 PRO A CA 1
ATOM 685 C C . PRO A 1 98 ? 6.792 29.905 2.729 1.00 28.12 98 PRO A C 1
ATOM 686 O O . PRO A 1 98 ? 6.446 29.181 3.677 1.00 26.29 98 PRO A O 1
ATOM 690 N N . PRO A 1 99 ? 6.962 29.406 1.504 1.00 28.71 99 PRO A N 1
ATOM 691 C CA . PRO A 1 99 ? 6.862 27.960 1.290 1.00 26.15 99 PRO A CA 1
ATOM 692 C C . PRO A 1 99 ? 7.766 27.194 2.248 1.00 26.06 99 PRO A C 1
ATOM 693 O O . PRO A 1 99 ? 8.903 27.594 2.514 1.00 24.80 99 PRO A O 1
ATOM 697 N N . GLY A 1 100 ? 7.248 26.071 2.754 1.00 20.46 100 GLY A N 1
ATOM 698 C CA . GLY A 1 100 ? 7.899 25.315 3.802 1.00 24.77 100 GLY A CA 1
ATOM 699 C C . GLY A 1 100 ? 7.465 25.660 5.217 1.00 24.30 100 GLY A C 1
ATOM 700 O O . GLY A 1 100 ? 7.827 24.932 6.148 1.00 23.11 100 GLY A O 1
ATOM 701 N N . ILE A 1 101 ? 6.708 26.744 5.413 1.00 22.48 101 ILE A N 1
ATOM 702 C CA . ILE A 1 101 ? 6.204 27.057 6.747 1.00 23.26 101 ILE A CA 1
ATOM 703 C C . ILE A 1 101 ? 5.226 25.988 7.226 1.00 23.18 101 ILE A C 1
ATOM 704 O O . ILE A 1 101 ? 5.106 25.743 8.430 1.00 18.94 101 ILE A O 1
ATOM 709 N N . LYS A 1 102 ? 4.536 25.313 6.305 1.00 21.46 102 LYS A N 1
ATOM 710 C CA . LYS A 1 102 ? 3.603 24.263 6.710 1.00 22.76 102 LYS A CA 1
ATOM 711 C C . LYS A 1 102 ? 4.350 23.058 7.264 1.00 24.49 102 LYS A C 1
ATOM 712 O O . LYS A 1 102 ? 3.991 22.527 8.324 1.00 19.69 102 LYS A O 1
ATOM 718 N N . GLU A 1 103 ? 5.392 22.611 6.550 1.00 19.66 103 GLU A N 1
ATOM 719 C CA . GLU A 1 103 ? 6.242 21.527 7.034 1.00 25.11 103 GLU A CA 1
ATOM 720 C C . GLU A 1 103 ? 6.914 21.903 8.344 1.00 19.29 103 GLU A C 1
ATOM 721 O O . GLU A 1 103 ? 7.085 21.054 9.228 1.00 29.27 103 GLU A O 1
ATOM 727 N N . THR A 1 104 ? 7.302 23.173 8.476 1.00 20.91 104 THR A N 1
ATOM 728 C CA . THR A 1 104 ? 7.959 23.668 9.683 1.00 18.64 104 THR A CA 1
ATOM 729 C C . THR A 1 104 ? 7.014 23.611 10.882 1.00 20.49 104 THR A C 1
ATOM 730 O O . THR A 1 104 ? 7.374 23.091 11.948 1.00 16.85 104 THR A O 1
ATOM 734 N N . VAL A 1 105 ? 5.800 24.147 10.729 1.00 16.32 105 VAL A N 1
ATOM 735 C CA . VAL A 1 105 ? 4.835 24.105 11.830 1.00 17.05 105 VAL A CA 1
ATOM 736 C C . VAL A 1 105 ? 4.438 22.667 12.143 1.00 22.30 105 VAL A C 1
ATOM 737 O O . VAL A 1 105 ? 4.305 22.291 13.312 1.00 21.14 105 VAL A O 1
ATOM 741 N N . ASP A 1 106 ? 4.275 21.830 11.114 1.00 17.62 106 ASP A N 1
ATOM 742 C CA . ASP A 1 106 ? 3.970 20.428 11.370 1.00 22.13 106 ASP A CA 1
ATOM 743 C C . ASP A 1 106 ? 5.027 19.789 12.258 1.00 19.64 106 ASP A C 1
ATOM 744 O O . ASP A 1 106 ? 4.697 18.986 13.137 1.00 19.93 106 ASP A O 1
ATOM 749 N N . GLY A 1 107 ? 6.303 20.144 12.049 1.00 19.33 107 GLY A N 1
ATOM 750 C CA . GLY A 1 107 ? 7.357 19.654 12.927 1.00 16.26 107 GLY A CA 1
ATOM 751 C C . GLY A 1 107 ? 7.180 20.092 14.373 1.00 15.32 107 GLY A C 1
ATOM 752 O O . GLY A 1 107 ? 7.515 19.350 15.299 1.00 15.74 107 GLY A O 1
ATOM 753 N N . ILE A 1 108 ? 6.670 21.309 14.585 1.00 17.23 108 ILE A N 1
ATOM 754 C CA . ILE A 1 108 ? 6.361 21.769 15.939 1.00 18.48 108 ILE A CA 1
ATOM 755 C C . ILE A 1 108 ? 5.321 20.862 16.592 1.00 18.30 108 ILE A C 1
ATOM 756 O O . ILE A 1 108 ? 5.442 20.486 17.770 1.00 16.08 108 ILE A O 1
ATOM 761 N N . PHE A 1 109 ? 4.292 20.483 15.834 1.00 17.39 109 PHE A N 1
ATOM 762 C CA . PHE A 1 109 ? 3.295 19.559 16.368 1.00 21.78 109 PHE A CA 1
ATOM 763 C C . PHE A 1 109 ? 3.924 18.218 16.704 1.00 17.00 109 PHE A C 1
ATOM 764 O O . PHE A 1 109 ? 3.545 17.600 17.701 1.00 18.88 109 PHE A O 1
ATOM 772 N N . ALA A 1 110 ? 4.918 17.777 15.913 1.00 14.90 110 ALA A N 1
ATOM 773 C CA . ALA A 1 110 ? 5.629 16.542 16.219 1.00 14.27 110 ALA A CA 1
ATOM 774 C C . ALA A 1 110 ? 6.518 16.690 17.451 1.00 15.70 110 ALA A C 1
ATOM 775 O O . ALA A 1 110 ? 6.712 15.718 18.189 1.00 17.04 110 ALA A O 1
ATOM 777 N N . PHE A 1 111 ? 7.101 17.874 17.659 1.00 15.00 111 PHE A N 1
ATOM 778 C CA . PHE A 1 111 ? 7.858 18.127 18.884 1.00 14.47 111 PHE A CA 1
ATOM 779 C C . PHE A 1 111 ? 6.933 18.087 20.089 1.00 12.42 111 PHE A C 1
ATOM 780 O O . PHE A 1 111 ? 7.291 17.560 21.148 1.00 17.21 111 PHE A O 1
ATOM 788 N N . MET A 1 112 ? 5.713 18.593 19.922 1.00 18.98 112 MET A N 1
ATOM 789 C CA . MET A 1 112 ? 4.735 18.632 20.999 1.00 17.83 112 MET A CA 1
ATOM 790 C C . MET A 1 112 ? 4.123 17.271 21.310 1.00 18.06 112 MET A C 1
ATOM 791 O O . MET A 1 112 ? 3.670 17.069 22.439 1.00 18.31 112 MET A O 1
ATOM 796 N N . LYS A 1 113 ? 4.122 16.335 20.356 1.00 13.34 113 LYS A N 1
ATOM 797 C CA . LYS A 1 113 ? 3.162 15.236 20.410 1.00 18.33 113 LYS A CA 1
ATOM 798 C C . LYS A 1 113 ? 3.254 14.451 21.717 1.00 21.71 113 LYS A C 1
ATOM 799 O O . LYS A 1 113 ? 2.249 14.259 22.410 1.00 19.15 113 LYS A O 1
ATOM 805 N N . TYR A 1 114 ? 4.444 13.974 22.064 1.00 20.28 114 TYR A N 1
ATOM 806 C CA . TYR A 1 114 ? 4.561 13.088 23.218 1.00 19.62 114 TYR A CA 1
ATOM 807 C C . TYR A 1 114 ? 4.225 13.820 24.512 1.00 21.05 114 TYR A C 1
ATOM 808 O O . TYR A 1 114 ? 3.428 13.333 25.329 1.00 17.28 114 TYR A O 1
ATOM 817 N N . GLY A 1 115 ? 4.794 15.015 24.690 1.00 18.78 115 GLY A N 1
ATOM 818 C CA . GLY A 1 115 ? 4.527 15.793 25.890 1.00 19.25 115 GLY A CA 1
ATOM 819 C C . GLY A 1 115 ? 3.061 16.141 26.062 1.00 21.18 115 GLY A C 1
ATOM 820 O O . GLY A 1 115 ? 2.524 16.060 27.167 1.00 24.23 115 GLY A O 1
ATOM 821 N N . ALA A 1 116 ? 2.390 16.516 24.969 1.00 22.85 116 ALA A N 1
ATOM 822 C CA . ALA A 1 116 ? 0.954 16.797 25.026 1.00 20.80 116 ALA A CA 1
ATOM 823 C C . ALA A 1 116 ? 0.154 15.550 25.397 1.00 23.57 116 ALA A C 1
ATOM 824 O O . ALA A 1 116 ? -0.805 15.626 26.174 1.00 23.40 116 ALA A O 1
ATOM 826 N N . ALA A 1 117 ? 0.538 14.391 24.853 1.00 23.09 117 ALA A N 1
ATOM 827 C CA . ALA A 1 117 ? -0.139 13.141 25.186 1.00 26.99 117 ALA A CA 1
ATOM 828 C C . ALA A 1 117 ? 0.001 12.810 26.666 1.00 28.05 117 ALA A C 1
ATOM 829 O O . ALA A 1 117 ? -0.932 12.281 27.280 1.00 32.30 117 ALA A O 1
ATOM 831 N N . GLY A 1 118 ? 1.158 13.111 27.258 1.00 27.11 118 GLY A N 1
ATOM 832 C CA . GLY A 1 118 ? 1.299 12.935 28.694 1.00 24.85 118 GLY A CA 1
ATOM 833 C C . GLY A 1 118 ? 0.431 13.905 29.471 1.00 33.69 118 GLY A C 1
ATOM 834 O O . GLY A 1 118 ? -0.232 13.523 30.440 1.00 35.34 118 GLY A O 1
ATOM 835 N N . HIS A 1 119 ? 0.413 15.165 29.045 1.00 30.92 119 HIS A N 1
ATOM 836 C CA . HIS A 1 119 ? -0.343 16.235 29.700 1.00 36.44 119 HIS A CA 1
ATOM 837 C C . HIS A 1 119 ? 0.114 16.310 31.156 1.00 31.40 119 HIS A C 1
ATOM 838 O O . HIS A 1 119 ? 1.329 16.252 31.412 1.00 31.24 119 HIS A O 1
ATOM 845 N N . PRO A 1 129 ? -5.401 17.465 20.673 1.00 33.67 129 PRO A N 1
ATOM 846 C CA . PRO A 1 129 ? -4.240 17.371 19.780 1.00 36.04 129 PRO A CA 1
ATOM 847 C C . PRO A 1 129 ? -3.396 18.641 19.802 1.00 30.34 129 PRO A C 1
ATOM 848 O O . PRO A 1 129 ? -3.844 19.716 20.203 1.00 27.11 129 PRO A O 1
ATOM 852 N N . ALA A 1 130 ? -2.146 18.498 19.348 1.00 31.93 130 ALA A N 1
ATOM 853 C CA . ALA A 1 130 ? -1.200 19.613 19.406 1.00 26.90 130 ALA A CA 1
ATOM 854 C C . ALA A 1 130 ? -1.556 20.729 18.426 1.00 29.26 130 ALA A C 1
ATOM 855 O O . ALA A 1 130 ? -1.256 21.905 18.689 1.00 21.65 130 ALA A O 1
ATOM 857 N N . ASN A 1 131 ? -2.196 20.395 17.302 1.00 25.35 131 ASN A N 1
ATOM 858 C CA . ASN A 1 131 ? -2.561 21.392 16.302 1.00 28.83 131 ASN A CA 1
ATOM 859 C C . ASN A 1 131 ? -3.887 22.081 16.606 1.00 27.74 131 ASN A C 1
ATOM 860 O O . ASN A 1 131 ? -4.477 22.688 15.702 1.00 32.16 131 ASN A O 1
ATOM 865 N N . ARG A 1 132 ? -4.360 22.008 17.852 1.00 30.39 132 ARG A N 1
ATOM 866 C CA . ARG A 1 132 ? -5.632 22.624 18.216 1.00 27.34 132 ARG A CA 1
ATOM 867 C C . ARG A 1 132 ? -5.594 24.125 17.961 1.00 30.05 132 ARG A C 1
ATOM 868 O O . ARG A 1 132 ? -4.677 24.818 18.418 1.00 29.36 132 ARG A O 1
ATOM 876 N N . LYS A 1 133 ? -6.581 24.616 17.192 1.00 26.48 133 LYS A N 1
ATOM 877 C CA . LYS A 1 133 ? -6.794 26.050 16.959 1.00 28.45 133 LYS A CA 1
ATOM 878 C C . LYS A 1 133 ? -5.587 26.724 16.306 1.00 23.13 133 LYS A C 1
ATOM 879 O O . LYS A 1 133 ? -5.274 27.885 16.590 1.00 25.25 133 LYS A O 1
ATOM 885 N N . VAL A 1 134 ? -4.923 26.015 15.395 1.00 27.17 134 VAL A N 1
ATOM 886 C CA . VAL A 1 134 ? -3.768 26.551 14.676 1.00 27.98 134 VAL A CA 1
ATOM 887 C C . VAL A 1 134 ? -3.981 26.350 13.180 1.00 25.92 134 VAL A C 1
ATOM 888 O O . VAL A 1 134 ? -4.167 25.216 12.721 1.00 30.51 134 VAL A O 1
ATOM 892 N N . ASN A 1 135 ? -3.925 27.444 12.425 1.00 27.09 135 ASN A N 1
ATOM 893 C CA . ASN A 1 135 ? -4.031 27.428 10.975 1.00 30.41 135 ASN A CA 1
ATOM 894 C C . ASN A 1 135 ? -2.722 27.921 10.354 1.00 27.39 135 ASN A C 1
ATOM 895 O O . ASN A 1 135 ? -2.077 28.834 10.884 1.00 26.77 135 ASN A O 1
ATOM 900 N N . VAL A 1 136 ? -2.319 27.322 9.234 1.00 27.69 136 VAL A N 1
ATOM 901 C CA . VAL A 1 136 ? -1.095 27.711 8.533 1.00 26.85 136 VAL A CA 1
ATOM 902 C C . VAL A 1 136 ? -1.452 28.167 7.120 1.00 27.80 136 VAL A C 1
ATOM 903 O O . VAL A 1 136 ? -2.158 27.460 6.390 1.00 29.19 136 VAL A O 1
ATOM 907 N N . VAL A 1 137 ? -0.972 29.349 6.742 1.00 22.08 137 VAL A N 1
ATOM 908 C CA . VAL A 1 137 ? -1.109 29.868 5.384 1.00 23.76 137 VAL A CA 1
ATOM 909 C C . VAL A 1 137 ? 0.280 30.089 4.802 1.00 24.38 137 VAL A C 1
ATOM 910 O O . VAL A 1 137 ? 1.084 30.834 5.378 1.00 26.42 137 VAL A O 1
ATOM 914 N N . GLU A 1 138 ? 0.553 29.474 3.652 1.00 21.63 138 GLU A N 1
ATOM 915 C CA . GLU A 1 138 ? 1.790 29.718 2.919 1.00 24.12 138 GLU A CA 1
ATOM 916 C C . GLU A 1 138 ? 1.623 30.911 1.987 1.00 28.02 138 GLU A C 1
ATOM 917 O O . GLU A 1 138 ? 0.654 30.978 1.220 1.00 27.41 138 GLU A O 1
ATOM 923 N N . LEU A 1 139 ? 2.574 31.840 2.052 1.00 25.58 139 LEU A N 1
ATOM 924 C CA . LEU A 1 139 ? 2.631 32.994 1.165 1.00 28.87 139 LEU A CA 1
ATOM 925 C C . LEU A 1 139 ? 3.740 32.786 0.142 1.00 27.81 139 LEU A C 1
ATOM 926 O O . LEU A 1 139 ? 4.819 32.295 0.482 1.00 32.29 139 LEU A O 1
ATOM 931 N N . THR A 1 140 ? 3.470 33.152 -1.108 1.00 29.39 140 THR A N 1
ATOM 932 C CA . THR A 1 140 ? 4.480 33.248 -2.154 1.00 26.67 140 THR A CA 1
ATOM 933 C C . THR A 1 140 ? 4.551 34.694 -2.646 1.00 30.49 140 THR A C 1
ATOM 934 O O . THR A 1 140 ? 3.737 35.541 -2.265 1.00 31.76 140 THR A O 1
ATOM 938 N N . ASP A 1 141 ? 5.550 34.977 -3.488 1.00 24.88 141 ASP A N 1
ATOM 939 C CA . ASP A 1 141 ? 5.800 36.343 -3.939 1.00 27.31 141 ASP A CA 1
ATOM 940 C C . ASP A 1 141 ? 4.554 36.969 -4.552 1.00 31.25 141 ASP A C 1
ATOM 941 O O . ASP A 1 141 ? 3.885 36.363 -5.398 1.00 28.01 141 ASP A O 1
ATOM 946 N N . GLY A 1 142 ? 4.248 38.190 -4.117 1.00 26.49 142 GLY A N 1
ATOM 947 C CA . GLY A 1 142 ? 3.121 38.934 -4.625 1.00 28.14 142 GLY A CA 1
ATOM 948 C C . GLY A 1 142 ? 1.783 38.628 -3.979 1.00 32.92 142 GLY A C 1
ATOM 949 O O . GLY A 1 142 ? 0.788 39.264 -4.342 1.00 32.71 142 GLY A O 1
ATOM 950 N N . ASP A 1 143 ? 1.713 37.685 -3.040 1.00 29.99 143 ASP A N 1
ATOM 951 C CA . ASP A 1 143 ? 0.441 37.394 -2.390 1.00 26.93 143 ASP A CA 1
ATOM 952 C C . ASP A 1 143 ? -0.015 38.578 -1.549 1.00 30.96 143 ASP A C 1
ATOM 953 O O . ASP A 1 143 ? 0.785 39.230 -0.871 1.00 31.32 143 ASP A O 1
ATOM 958 N N . LYS A 1 144 ? -1.312 38.879 -1.631 1.00 32.63 144 LYS A N 1
ATOM 959 C CA . LYS A 1 144 ? -1.960 39.872 -0.782 1.00 33.09 144 LYS A CA 1
ATOM 960 C C . LYS A 1 144 ? -3.056 39.171 0.005 1.00 35.49 144 LYS A C 1
ATOM 961 O O . LYS A 1 144 ? -3.800 38.363 -0.558 1.00 37.81 144 LYS A O 1
ATOM 967 N N . VAL A 1 145 ? -3.141 39.453 1.301 1.00 30.72 145 VAL A N 1
ATOM 968 C CA . VAL A 1 145 ? -4.165 38.863 2.151 1.00 34.33 145 VAL A CA 1
ATOM 969 C C . VAL A 1 145 ? -4.845 39.981 2.926 1.00 34.38 145 VAL A C 1
ATOM 970 O O . VAL A 1 145 ? -4.177 40.825 3.538 1.00 38.04 145 VAL A O 1
ATOM 974 N N . SER A 1 146 ? -6.170 40.000 2.879 1.00 37.82 146 SER A N 1
ATOM 975 C CA . SER A 1 146 ? -6.946 41.057 3.504 1.00 36.23 146 SER A CA 1
ATOM 976 C C . SER A 1 146 ? -7.503 40.524 4.815 1.00 33.92 146 SER A C 1
ATOM 977 O O . SER A 1 146 ? -8.366 39.642 4.818 1.00 36.01 146 SER A O 1
ATOM 980 N N . LEU A 1 147 ? -7.000 41.058 5.915 1.00 33.03 147 LEU A N 1
ATOM 981 C CA . LEU A 1 147 ? -7.486 40.794 7.259 1.00 38.35 147 LEU A CA 1
ATOM 982 C C . LEU A 1 147 ? -8.285 42.005 7.735 1.00 36.54 147 LEU A C 1
ATOM 983 O O . LEU A 1 147 ? -8.382 43.022 7.049 1.00 31.41 147 LEU A O 1
ATOM 988 N N . GLU A 1 148 ? -8.860 41.900 8.932 1.00 38.19 148 GLU A N 1
ATOM 989 C CA . GLU A 1 148 ? -9.770 42.948 9.389 1.00 37.14 148 GLU A CA 1
ATOM 990 C C . GLU A 1 148 ? -9.015 44.200 9.806 1.00 39.88 148 GLU A C 1
ATOM 991 O O . GLU A 1 148 ? -9.496 45.319 9.579 1.00 40.99 148 GLU A O 1
ATOM 997 N N . ASP A 1 149 ? -7.822 44.034 10.393 1.00 39.17 149 ASP A N 1
ATOM 998 C CA . ASP A 1 149 ? -7.059 45.158 10.911 1.00 31.84 149 ASP A CA 1
ATOM 999 C C . ASP A 1 149 ? -6.033 45.711 9.931 1.00 26.08 149 ASP A C 1
ATOM 1000 O O . ASP A 1 149 ? -5.579 46.843 10.117 1.00 31.58 149 ASP A O 1
ATOM 1005 N N . PHE A 1 150 ? -5.642 44.954 8.909 1.00 32.39 150 PHE A N 1
ATOM 1006 C CA . PHE A 1 150 ? -4.701 45.487 7.931 1.00 32.15 150 PHE A CA 1
ATOM 1007 C C . PHE A 1 150 ? -4.716 44.609 6.693 1.00 35.54 150 PHE A C 1
ATOM 1008 O O . PHE A 1 150 ? -5.195 43.468 6.713 1.00 32.04 150 PHE A O 1
ATOM 1016 N N . THR A 1 151 ? -4.201 45.168 5.601 1.00 34.96 151 THR A N 1
ATOM 1017 C CA . THR A 1 151 ? -3.959 44.408 4.386 1.00 31.57 151 THR A CA 1
ATOM 1018 C C . THR A 1 151 ? -2.462 44.158 4.263 1.00 28.07 151 THR A C 1
ATOM 1019 O O . THR A 1 151 ? -1.659 45.086 4.416 1.00 27.91 151 THR A O 1
ATOM 1023 N N . LEU A 1 152 ? -2.095 42.905 4.004 1.00 30.39 152 LEU A N 1
ATOM 1024 C CA . LEU A 1 152 ? -0.703 42.480 3.952 1.00 29.14 152 LEU A CA 1
ATOM 1025 C C . LEU A 1 152 ? -0.303 42.113 2.530 1.00 25.55 152 LEU A C 1
ATOM 1026 O O . LEU A 1 152 ? -1.063 41.460 1.815 1.00 30.45 152 LEU A O 1
ATOM 1031 N N . THR A 1 153 ? 0.903 42.527 2.130 1.00 30.80 153 THR A N 1
ATOM 1032 C CA . THR A 1 153 ? 1.527 42.095 0.886 1.00 28.28 153 THR A CA 1
ATOM 1033 C C . THR A 1 153 ? 2.916 41.532 1.178 1.00 25.07 153 THR A C 1
ATOM 1034 O O . THR A 1 153 ? 3.687 42.116 1.944 1.00 21.03 153 THR A O 1
ATOM 1038 N N . ALA A 1 154 ? 3.231 40.401 0.556 1.00 23.75 154 ALA A N 1
ATOM 1039 C CA . ALA A 1 154 ? 4.523 39.749 0.693 1.00 26.63 154 ALA A CA 1
ATOM 1040 C C . ALA A 1 154 ? 5.216 39.722 -0.661 1.00 28.41 154 ALA A C 1
ATOM 1041 O O . ALA A 1 154 ? 4.583 39.411 -1.678 1.00 30.86 154 ALA A O 1
ATOM 1043 N N . VAL A 1 155 ? 6.516 40.039 -0.681 1.00 27.32 155 VAL A N 1
ATOM 1044 C CA . VAL A 1 155 ? 7.309 39.982 -1.907 1.00 23.50 155 VAL A CA 1
ATOM 1045 C C . VAL A 1 155 ? 8.617 39.262 -1.628 1.00 26.41 155 VAL A C 1
ATOM 1046 O O . VAL A 1 155 ? 9.241 39.475 -0.582 1.00 22.22 155 VAL A O 1
ATOM 1050 N N . ARG A 1 156 ? 9.033 38.417 -2.572 1.00 22.58 156 ARG A N 1
ATOM 1051 C CA . ARG A 1 156 ? 10.347 37.792 -2.499 1.00 26.69 156 ARG A CA 1
ATOM 1052 C C . ARG A 1 156 ? 11.430 38.853 -2.649 1.00 29.73 156 ARG A C 1
ATOM 1053 O O . ARG A 1 156 ? 11.350 39.714 -3.532 1.00 28.31 156 ARG A O 1
ATOM 1061 N N . ASN A 1 157 ? 12.430 38.815 -1.761 1.00 24.02 157 ASN A N 1
ATOM 1062 C CA . ASN A 1 157 ? 13.493 39.803 -1.753 1.00 19.67 157 ASN A CA 1
ATOM 1063 C C . ASN A 1 157 ? 14.810 39.128 -2.152 1.00 20.92 157 ASN A C 1
ATOM 1064 O O . ASN A 1 157 ? 14.824 37.992 -2.645 1.00 23.56 157 ASN A O 1
ATOM 1069 N N . THR A 1 158 ? 15.929 39.818 -1.914 1.00 19.35 158 THR A N 1
ATOM 1070 C CA . THR A 1 158 ? 17.225 39.328 -2.369 1.00 20.16 158 THR A CA 1
ATOM 1071 C C . THR A 1 158 ? 18.033 38.632 -1.271 1.00 24.79 158 THR A C 1
ATOM 1072 O O . THR A 1 158 ? 19.257 38.486 -1.409 1.00 23.14 158 THR A O 1
ATOM 1076 N N . HIS A 1 159 ? 17.379 38.175 -0.199 1.00 18.46 159 HIS A N 1
ATOM 1077 C CA . HIS A 1 159 ? 18.117 37.503 0.868 1.00 16.83 159 HIS A CA 1
ATOM 1078 C C . HIS A 1 159 ? 18.712 36.190 0.395 1.00 23.41 159 HIS A C 1
ATOM 1079 O O . HIS A 1 159 ? 19.737 35.749 0.931 1.00 24.06 159 HIS A O 1
ATOM 1086 N N . PHE A 1 160 ? 18.076 35.543 -0.579 1.00 23.96 160 PHE A N 1
ATOM 1087 C CA . PHE A 1 160 ? 18.594 34.340 -1.202 1.00 23.08 160 PHE A CA 1
ATOM 1088 C C . PHE A 1 160 ? 19.039 34.672 -2.620 1.00 28.05 160 PHE A C 1
ATOM 1089 O O . PHE A 1 160 ? 18.613 35.670 -3.214 1.00 23.10 160 PHE A O 1
ATOM 1097 N N . SER A 1 161 ? 19.897 33.812 -3.165 1.00 32.01 161 SER A N 1
ATOM 1098 C CA . SER A 1 161 ? 20.495 34.031 -4.478 1.00 34.48 161 SER A CA 1
ATOM 1099 C C . SER A 1 161 ? 20.166 32.896 -5.439 1.00 33.00 161 SER A C 1
ATOM 1100 O O . SER A 1 161 ? 20.990 32.516 -6.271 1.00 32.53 161 SER A O 1
ATOM 1103 N N . TRP A 1 162 ? 18.993 32.328 -5.317 1.00 30.16 162 TRP A N 1
ATOM 1104 C CA . TRP A 1 162 ? 18.685 31.279 -6.270 1.00 31.62 162 TRP A CA 1
ATOM 1105 C C . TRP A 1 162 ? 18.350 31.903 -7.621 1.00 37.14 162 TRP A C 1
ATOM 1106 O O . TRP A 1 162 ? 17.707 32.959 -7.673 1.00 28.48 162 TRP A O 1
ATOM 1117 N N . PRO A 1 163 ? 18.807 31.294 -8.715 1.00 35.17 163 PRO A N 1
ATOM 1118 C CA . PRO A 1 163 ? 18.511 31.840 -10.045 1.00 36.14 163 PRO A CA 1
ATOM 1119 C C . PRO A 1 163 ? 17.014 31.844 -10.302 1.00 35.38 163 PRO A C 1
ATOM 1120 O O . PRO A 1 163 ? 16.326 30.838 -10.106 1.00 32.86 163 PRO A O 1
ATOM 1124 N N . GLU A 1 164 ? 16.511 32.996 -10.729 1.00 40.49 164 GLU A N 1
ATOM 1125 C CA . GLU A 1 164 ? 15.081 33.146 -10.954 1.00 38.27 164 GLU A CA 1
ATOM 1126 C C . GLU A 1 164 ? 14.586 32.125 -11.973 1.00 40.42 164 GLU A C 1
ATOM 1127 O O . GLU A 1 164 ? 15.202 31.928 -13.024 1.00 39.72 164 GLU A O 1
ATOM 1133 N N . GLY A 1 165 ? 13.491 31.447 -11.642 1.00 36.15 165 GLY A N 1
ATOM 1134 C CA . GLY A 1 165 ? 12.939 30.418 -12.481 1.00 35.62 165 GLY A CA 1
ATOM 1135 C C . GLY A 1 165 ? 13.314 29.005 -12.082 1.00 39.17 165 GLY A C 1
ATOM 1136 O O . GLY A 1 165 ? 12.630 28.060 -12.500 1.00 39.88 165 GLY A O 1
ATOM 1137 N N . SER A 1 166 ? 14.382 28.832 -11.298 1.00 40.11 166 SER A N 1
ATOM 1138 C CA . SER A 1 166 ? 14.780 27.521 -10.809 1.00 30.80 166 SER A CA 1
ATOM 1139 C C . SER A 1 166 ? 13.761 26.997 -9.796 1.00 32.98 166 SER A C 1
ATOM 1140 O O . SER A 1 166 ? 12.917 27.734 -9.276 1.00 30.98 166 SER A O 1
ATOM 1143 N N . ASP A 1 167 ? 13.852 25.694 -9.514 1.00 33.60 167 ASP A N 1
ATOM 1144 C CA . ASP A 1 167 ? 13.025 25.108 -8.461 1.00 36.66 167 ASP A CA 1
ATOM 1145 C C . ASP A 1 167 ? 13.359 25.709 -7.096 1.00 37.48 167 ASP A C 1
ATOM 1146 O O . ASP A 1 167 ? 12.457 26.027 -6.313 1.00 33.06 167 ASP A O 1
ATOM 1151 N N . GLU A 1 168 ? 14.650 25.900 -6.807 1.00 32.62 168 GLU A N 1
ATOM 1152 C CA . GLU A 1 168 ? 15.049 26.551 -5.558 1.00 35.57 168 GLU A CA 1
ATOM 1153 C C . GLU A 1 168 ? 14.438 27.943 -5.416 1.00 30.42 168 GLU A C 1
ATOM 1154 O O . GLU A 1 168 ? 14.040 28.341 -4.314 1.00 29.62 168 GLU A O 1
ATOM 1160 N N . TRP A 1 169 ? 14.352 28.696 -6.521 1.00 29.27 169 TRP A N 1
ATOM 1161 C CA . TRP A 1 169 ? 13.817 30.057 -6.477 1.00 28.77 169 TRP A CA 1
ATOM 1162 C C . TRP A 1 169 ? 12.341 30.067 -6.094 1.00 30.69 169 TRP A C 1
ATOM 1163 O O . TRP A 1 169 ? 11.865 31.026 -5.467 1.00 25.63 169 TRP A O 1
ATOM 1174 N N . LYS A 1 170 ? 11.606 29.013 -6.442 1.00 29.91 170 LYS A N 1
ATOM 1175 C CA . LYS A 1 170 ? 10.220 28.924 -6.001 1.00 33.65 170 LYS A CA 1
ATOM 1176 C C . LYS A 1 170 ? 10.130 28.316 -4.608 1.00 27.59 170 LYS A C 1
ATOM 1177 O O . LYS A 1 170 ? 9.420 28.841 -3.743 1.00 31.21 170 LYS A O 1
ATOM 1183 N N . LYS A 1 171 ? 10.868 27.224 -4.388 1.00 33.74 171 LYS A N 1
ATOM 1184 C CA . LYS A 1 171 ? 10.819 26.446 -3.152 1.00 33.29 171 LYS A CA 1
ATOM 1185 C C . LYS A 1 171 ? 11.338 27.228 -1.944 1.00 31.00 171 LYS A C 1
ATOM 1186 O O . LYS A 1 171 ? 10.867 27.010 -0.819 1.00 26.39 171 LYS A O 1
ATOM 1192 N N . TYR A 1 172 ? 12.301 28.127 -2.147 1.00 24.62 172 TYR A N 1
ATOM 1193 C CA . TYR A 1 172 ? 12.987 28.816 -1.050 1.00 28.62 172 TYR A CA 1
ATOM 1194 C C . TYR A 1 172 ? 12.908 30.322 -1.281 1.00 26.12 172 TYR A C 1
ATOM 1195 O O . TYR A 1 172 ? 13.691 30.862 -2.065 1.00 26.54 172 TYR A O 1
ATOM 1204 N N . GLN A 1 173 ? 11.999 31.009 -0.584 1.00 23.93 173 GLN A N 1
ATOM 1205 C CA . GLN A 1 173 ? 11.869 32.459 -0.695 1.00 21.20 173 GLN A CA 1
ATOM 1206 C C . GLN A 1 173 ? 12.031 33.125 0.666 1.00 25.17 173 GLN A C 1
ATOM 1207 O O . GLN A 1 173 ? 11.573 32.602 1.689 1.00 22.50 173 GLN A O 1
ATOM 1213 N N . ALA A 1 174 ? 12.671 34.291 0.672 1.00 17.87 174 ALA A N 1
ATOM 1214 C CA . ALA A 1 174 ? 12.636 35.196 1.810 1.00 22.37 174 ALA A CA 1
ATOM 1215 C C . ALA A 1 174 ? 11.740 36.372 1.447 1.00 19.70 174 ALA A C 1
ATOM 1216 O O . ALA A 1 174 ? 11.898 36.961 0.372 1.00 21.43 174 ALA A O 1
ATOM 1218 N N . LEU A 1 175 ? 10.805 36.712 2.335 1.00 19.42 175 LEU A N 1
ATOM 1219 C CA . LEU A 1 175 ? 9.806 37.733 2.053 1.00 22.73 175 LEU A CA 1
ATOM 1220 C C . LEU A 1 175 ? 10.066 39.015 2.835 1.00 22.25 175 LEU A C 1
ATOM 1221 O O . LEU A 1 175 ? 10.605 39.002 3.952 1.00 19.14 175 LEU A O 1
ATOM 1226 N N . SER A 1 176 ? 9.677 40.124 2.215 1.00 16.56 176 SER A N 1
ATOM 1227 C CA . SER A 1 176 ? 9.457 41.402 2.875 1.00 21.82 176 SER A CA 1
ATOM 1228 C C . SER A 1 176 ? 7.953 41.670 2.945 1.00 22.70 176 SER A C 1
ATOM 1229 O O . SER A 1 176 ? 7.191 41.216 2.085 1.00 23.28 176 SER A O 1
ATOM 1232 N N . PHE A 1 177 ? 7.525 42.399 3.984 1.00 22.32 177 PHE A N 1
ATOM 1233 C CA . PHE A 1 177 ? 6.110 42.551 4.326 1.00 24.22 177 PHE A CA 1
ATOM 1234 C C . PHE A 1 177 ? 5.683 44.014 4.289 1.00 21.21 177 PHE A C 1
ATOM 1235 O O . PHE A 1 177 ? 6.352 44.886 4.861 1.00 25.42 177 PHE A O 1
ATOM 1243 N N . LYS A 1 178 ? 4.537 44.265 3.659 1.00 26.17 178 LYS A N 1
ATOM 1244 C CA . LYS A 1 178 ? 3.828 45.537 3.741 1.00 23.31 178 LYS A CA 1
ATOM 1245 C C . LYS A 1 178 ? 2.547 45.323 4.543 1.00 23.05 178 LYS A C 1
ATOM 1246 O O . LYS A 1 178 ? 1.747 44.447 4.208 1.00 21.25 178 LYS A O 1
ATOM 1252 N N . PHE A 1 179 ? 2.362 46.111 5.597 1.00 22.96 179 PHE A N 1
ATOM 1253 C CA . PHE A 1 179 ? 1.148 46.072 6.413 1.00 23.47 179 PHE A CA 1
ATOM 1254 C C . PHE A 1 179 ? 0.403 47.376 6.191 1.00 27.48 179 PHE A C 1
ATOM 1255 O O . PHE A 1 179 ? 0.850 48.433 6.656 1.00 26.15 179 PHE A O 1
ATOM 1263 N N . GLU A 1 180 ? -0.736 47.297 5.492 1.00 28.13 180 GLU A N 1
ATOM 1264 C CA . GLU A 1 180 ? -1.552 48.465 5.170 1.00 29.49 180 GLU A CA 1
ATOM 1265 C C . GLU A 1 180 ? -2.674 48.551 6.196 1.00 33.12 180 GLU A C 1
ATOM 1266 O O . GLU A 1 180 ? -3.702 47.875 6.069 1.00 29.86 180 GLU A O 1
ATOM 1272 N N . LEU A 1 181 ? -2.461 49.371 7.223 1.00 29.15 181 LEU A N 1
ATOM 1273 C CA . LEU A 1 181 ? -3.509 49.678 8.182 1.00 32.91 181 LEU A CA 1
ATOM 1274 C C . LEU A 1 181 ? -4.524 50.614 7.539 1.00 37.74 181 LEU A C 1
ATOM 1275 O O . LEU A 1 181 ? -4.344 51.083 6.413 1.00 40.73 181 LEU A O 1
ATOM 1280 N N . GLU A 1 182 ? -5.605 50.892 8.270 1.00 33.09 182 GLU A N 1
ATOM 1281 C CA . GLU A 1 182 ? -6.629 51.775 7.730 1.00 38.52 182 GLU A CA 1
ATOM 1282 C C . GLU A 1 182 ? -6.053 53.152 7.428 1.00 40.63 182 GLU A C 1
ATOM 1283 O O . GLU A 1 182 ? -6.393 53.767 6.412 1.00 42.19 182 GLU A O 1
ATOM 1289 N N . ASP A 1 183 ? -5.148 53.635 8.275 1.00 39.14 183 ASP A N 1
ATOM 1290 C CA . ASP A 1 183 ? -4.617 54.984 8.138 1.00 36.61 183 ASP A CA 1
ATOM 1291 C C . ASP A 1 183 ? -3.111 55.017 8.374 1.00 38.84 183 ASP A C 1
ATOM 1292 O O . ASP A 1 183 ? -2.580 55.979 8.941 1.00 38.75 183 ASP A O 1
ATOM 1297 N N . TYR A 1 184 ? -2.397 53.980 7.936 1.00 37.89 184 TYR A N 1
ATOM 1298 C CA . TYR A 1 184 ? -0.955 53.894 8.153 1.00 33.75 184 TYR A CA 1
ATOM 1299 C C . TYR A 1 184 ? -0.399 52.738 7.336 1.00 30.73 184 TYR A C 1
ATOM 1300 O O . TYR A 1 184 ? -1.031 51.683 7.242 1.00 31.05 184 TYR A O 1
ATOM 1309 N N . THR A 1 185 ? 0.786 52.938 6.758 1.00 29.55 185 THR A N 1
ATOM 1310 C CA . THR A 1 185 ? 1.473 51.905 5.991 1.00 27.44 185 THR A CA 1
ATOM 1311 C C . THR A 1 185 ? 2.875 51.715 6.553 1.00 28.59 185 THR A C 1
ATOM 1312 O O . THR A 1 185 ? 3.661 52.668 6.602 1.00 27.80 185 THR A O 1
ATOM 1316 N N . VAL A 1 186 ? 3.194 50.492 6.970 1.00 28.93 186 VAL A N 1
ATOM 1317 C CA . VAL A 1 186 ? 4.529 50.181 7.474 1.00 28.36 186 VAL A CA 1
ATOM 1318 C C . VAL A 1 186 ? 5.112 49.025 6.667 1.00 25.60 186 VAL A C 1
ATOM 1319 O O . VAL A 1 186 ? 4.429 48.028 6.404 1.00 25.85 186 VAL A O 1
ATOM 1323 N N . VAL A 1 187 ? 6.369 49.170 6.253 1.00 26.75 187 VAL A N 1
ATOM 1324 C CA . VAL A 1 187 ? 7.089 48.134 5.526 1.00 22.42 187 VAL A CA 1
ATOM 1325 C C . VAL A 1 187 ? 8.191 47.590 6.426 1.00 23.32 187 VAL A C 1
ATOM 1326 O O . VAL A 1 187 ? 8.975 48.360 7.000 1.00 24.46 187 VAL A O 1
ATOM 1330 N N . TYR A 1 188 ? 8.223 46.265 6.553 1.00 23.15 188 TYR A N 1
ATOM 1331 C CA . TYR A 1 188 ? 9.220 45.501 7.300 1.00 22.35 188 TYR A CA 1
ATOM 1332 C C . TYR A 1 188 ? 10.030 44.710 6.283 1.00 17.24 188 TYR A C 1
ATOM 1333 O O . TYR A 1 188 ? 9.471 43.894 5.541 1.00 19.11 188 TYR A O 1
ATOM 1342 N N . THR A 1 189 ? 11.330 44.980 6.210 1.00 22.56 189 THR A N 1
ATOM 1343 C CA . THR A 1 189 ? 12.157 44.318 5.198 1.00 20.23 189 THR A CA 1
ATOM 1344 C C . THR A 1 189 ? 12.353 42.834 5.486 1.00 2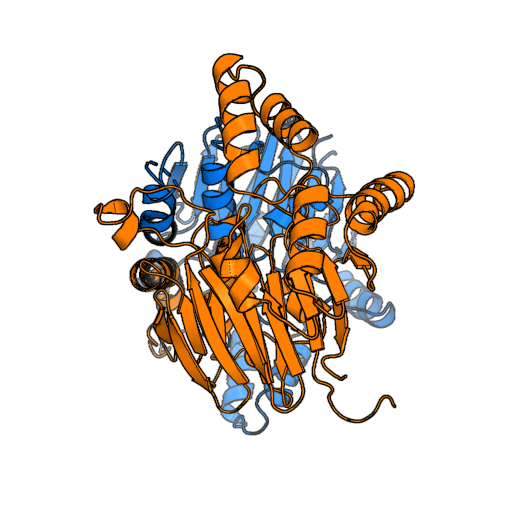1.99 189 THR A C 1
ATOM 1345 O O . THR A 1 189 ? 12.500 42.034 4.553 1.00 20.32 189 THR A O 1
ATOM 1349 N N . GLY A 1 190 ? 12.376 42.449 6.758 1.00 23.42 190 GLY A N 1
ATOM 1350 C CA . GLY A 1 190 ? 12.952 41.158 7.038 1.00 20.31 190 GLY A CA 1
ATOM 1351 C C . GLY A 1 190 ? 14.427 41.231 6.677 1.00 21.41 190 GLY A C 1
ATOM 1352 O O . GLY A 1 190 ? 15.047 42.301 6.665 1.00 22.28 190 GLY A O 1
ATOM 1353 N N . ASP A 1 191 ? 14.999 40.066 6.395 1.00 21.09 191 ASP A N 1
ATOM 1354 C CA . ASP A 1 191 ? 16.377 39.991 5.927 1.00 20.30 191 ASP A CA 1
ATOM 1355 C C . ASP A 1 191 ? 16.390 40.140 4.414 1.00 18.36 191 ASP A C 1
ATOM 1356 O O . ASP A 1 191 ? 15.674 39.419 3.713 1.00 18.24 191 ASP A O 1
ATOM 1361 N N . THR A 1 192 ? 17.229 41.040 3.915 1.00 17.17 192 THR A N 1
ATOM 1362 C CA . THR A 1 192 ? 17.324 41.254 2.481 1.00 15.12 192 THR A CA 1
ATOM 1363 C C . THR A 1 192 ? 18.635 41.955 2.177 1.00 19.44 192 THR A C 1
ATOM 1364 O O . THR A 1 192 ? 19.174 42.672 3.022 1.00 18.68 192 THR A O 1
ATOM 1368 N N . GLY A 1 193 ? 19.137 41.742 0.963 1.00 17.58 193 GLY A N 1
ATOM 1369 C CA . GLY A 1 193 ? 20.139 42.624 0.417 1.00 23.45 193 GLY A CA 1
ATOM 1370 C C . GLY A 1 193 ? 19.457 43.769 -0.299 1.00 21.69 193 GLY A C 1
ATOM 1371 O O . GLY A 1 193 ? 18.224 43.910 -0.252 1.00 23.19 193 GLY A O 1
ATOM 1372 N N . PRO A 1 194 ? 20.231 44.616 -0.973 1.00 24.20 194 PRO A N 1
ATOM 1373 C CA . PRO A 1 194 ? 19.616 45.630 -1.840 1.00 28.84 194 PRO A CA 1
ATOM 1374 C C . PRO A 1 194 ? 18.647 44.951 -2.802 1.00 24.52 194 PRO A C 1
ATOM 1375 O O . PRO A 1 194 ? 18.930 43.873 -3.330 1.00 25.38 194 PRO A O 1
ATOM 1379 N N . SER A 1 195 ? 17.468 45.548 -2.972 1.00 20.10 195 SER A N 1
ATOM 1380 C CA . SER A 1 195 ? 16.405 44.897 -3.728 1.00 29.57 195 SER A CA 1
ATOM 1381 C C . SER A 1 195 ? 15.492 45.931 -4.363 1.00 29.09 195 SER A C 1
ATOM 1382 O O . SER A 1 195 ? 14.975 46.817 -3.674 1.00 30.20 195 SER A O 1
ATOM 1385 N N . LYS A 1 196 ? 15.274 45.782 -5.670 1.00 30.61 196 LYS A N 1
ATOM 1386 C CA . LYS A 1 196 ? 14.309 46.626 -6.363 1.00 32.12 196 LYS A CA 1
ATOM 1387 C C . LYS A 1 196 ? 12.883 46.316 -5.913 1.00 29.89 196 LYS A C 1
ATOM 1388 O O . LYS A 1 196 ? 12.068 47.230 -5.734 1.00 26.35 196 LYS A O 1
ATOM 1394 N N . ALA A 1 197 ? 12.566 45.034 -5.720 1.00 31.48 197 ALA A N 1
ATOM 1395 C CA . ALA A 1 197 ? 11.251 44.661 -5.207 1.00 30.29 197 ALA A CA 1
ATOM 1396 C C . ALA A 1 197 ? 10.947 45.381 -3.896 1.00 30.98 197 ALA A C 1
ATOM 1397 O O . ALA A 1 197 ? 9.888 46.007 -3.747 1.00 26.27 197 ALA A O 1
ATOM 1399 N N . VAL A 1 198 ? 11.889 45.340 -2.944 1.00 28.65 198 VAL A N 1
ATOM 1400 C CA . VAL A 1 198 ? 11.661 45.991 -1.657 1.00 28.19 198 VAL A CA 1
ATOM 1401 C C . VAL A 1 198 ? 11.480 47.489 -1.848 1.00 32.60 198 VAL A C 1
ATOM 1402 O O . VAL A 1 198 ? 10.588 48.107 -1.250 1.00 26.83 198 VAL A O 1
ATOM 1406 N N . GLU A 1 199 ? 12.328 48.092 -2.687 1.00 27.97 199 GLU A N 1
ATOM 1407 C CA . GLU A 1 199 ? 12.233 49.517 -2.986 1.00 30.73 199 GLU A CA 1
ATOM 1408 C C . GLU A 1 199 ? 10.837 49.899 -3.473 1.00 31.01 199 GLU A C 1
ATOM 1409 O O . GLU A 1 199 ? 10.267 50.905 -3.030 1.00 30.81 199 GLU A O 1
ATOM 1415 N N . LEU A 1 200 ? 10.260 49.091 -4.368 1.00 31.02 200 LEU A N 1
ATOM 1416 C CA . LEU A 1 200 ? 8.919 49.374 -4.871 1.00 32.76 200 LEU A CA 1
ATOM 1417 C C . LEU A 1 200 ? 7.869 49.171 -3.787 1.00 35.61 200 LEU A C 1
ATOM 1418 O O . LEU A 1 200 ? 7.000 50.028 -3.583 1.00 31.29 200 LEU A O 1
ATOM 1423 N N . LEU A 1 201 ? 7.932 48.033 -3.088 1.00 32.15 201 LEU A N 1
ATOM 1424 C CA . LEU A 1 201 ? 6.981 47.749 -2.018 1.00 31.23 201 LEU A CA 1
ATOM 1425 C C . LEU A 1 201 ? 6.908 48.888 -1.008 1.00 32.73 201 LEU A C 1
ATOM 1426 O O . LEU A 1 201 ? 5.824 49.226 -0.519 1.00 34.77 201 LEU A O 1
ATOM 1431 N N . ALA A 1 202 ? 8.046 49.500 -0.691 1.00 31.05 202 ALA A N 1
ATOM 1432 C CA . ALA A 1 202 ? 8.123 50.488 0.371 1.00 28.41 202 ALA A CA 1
ATOM 1433 C C . ALA A 1 202 ? 7.829 51.901 -0.106 1.00 31.31 202 ALA A C 1
ATOM 1434 O O . ALA A 1 202 ? 8.006 52.851 0.670 1.00 30.37 202 ALA A O 1
ATOM 1436 N N . LYS A 1 203 ? 7.381 52.061 -1.351 1.00 35.05 203 LYS A N 1
ATOM 1437 C CA . LYS A 1 203 ? 7.151 53.383 -1.926 1.00 32.77 203 LYS A CA 1
ATOM 1438 C C . LYS A 1 203 ? 6.276 54.235 -1.016 1.00 29.95 203 LYS A C 1
ATOM 1439 O O . LYS A 1 203 ? 5.161 53.842 -0.667 1.00 31.94 203 LYS A O 1
ATOM 1445 N N . ASN A 1 204 ? 6.800 55.384 -0.593 1.00 29.10 204 ASN A N 1
ATOM 1446 C CA . ASN A 1 204 ? 6.032 56.358 0.180 1.00 33.28 204 ASN A CA 1
ATOM 1447 C C . ASN A 1 204 ? 5.426 55.775 1.458 1.00 36.51 204 ASN A C 1
ATOM 1448 O O . ASN A 1 204 ? 4.440 56.313 1.978 1.00 38.22 204 ASN A O 1
ATOM 1453 N N . ALA A 1 205 ? 5.981 54.687 1.987 1.00 31.92 205 ALA A N 1
ATOM 1454 C CA . ALA A 1 205 ? 5.455 54.132 3.227 1.00 31.62 205 ALA A CA 1
ATOM 1455 C C . ALA A 1 205 ? 5.606 55.131 4.373 1.00 30.85 205 ALA A C 1
ATOM 1456 O O . ALA A 1 205 ? 6.497 55.987 4.377 1.00 30.39 205 ALA A O 1
ATOM 1458 N N . ASP A 1 206 ? 4.701 55.031 5.351 1.00 31.53 206 ASP A N 1
ATOM 1459 C CA . ASP A 1 206 ? 4.809 55.880 6.534 1.00 32.04 206 ASP A CA 1
ATOM 1460 C C . ASP A 1 206 ? 6.002 55.486 7.397 1.00 30.72 206 ASP A C 1
ATOM 1461 O O . ASP A 1 206 ? 6.603 56.342 8.058 1.00 35.00 206 ASP A O 1
ATOM 1466 N N . MET A 1 207 ? 6.352 54.202 7.411 1.00 28.71 207 MET A N 1
ATOM 1467 C CA . MET A 1 207 ? 7.417 53.716 8.275 1.00 26.42 207 MET A CA 1
ATOM 1468 C C . MET A 1 207 ? 8.115 52.542 7.608 1.00 26.31 207 MET A C 1
ATOM 1469 O O . MET A 1 207 ? 7.462 51.589 7.180 1.00 28.26 207 MET A O 1
ATOM 1474 N N . LEU A 1 208 ? 9.438 52.622 7.523 1.00 28.44 208 LEU A N 1
ATOM 1475 C CA . LEU A 1 208 ? 10.281 51.527 7.056 1.00 27.28 208 LEU A CA 1
ATOM 1476 C C . LEU A 1 208 ? 10.982 50.925 8.266 1.00 22.82 208 LEU A C 1
ATOM 1477 O O . LEU A 1 208 ? 11.690 51.630 8.995 1.00 23.50 208 LEU A O 1
ATOM 1482 N N . ILE A 1 209 ? 10.767 49.638 8.491 1.00 20.28 209 ILE A N 1
ATOM 1483 C CA . ILE A 1 209 ? 11.444 48.903 9.551 1.00 21.35 209 ILE A CA 1
ATOM 1484 C C . ILE A 1 209 ? 12.388 47.937 8.860 1.00 19.09 209 ILE A C 1
ATOM 1485 O O . ILE A 1 209 ? 11.946 46.986 8.204 1.00 25.59 209 ILE A O 1
ATOM 1490 N N . SER A 1 210 ? 13.684 48.203 8.988 1.00 20.11 210 SER A N 1
ATOM 1491 C CA . SER A 1 210 ? 14.697 47.618 8.131 1.00 16.84 210 SER A CA 1
ATOM 1492 C C . SER A 1 210 ? 15.800 46.951 8.942 1.00 20.70 210 SER A C 1
ATOM 1493 O O . SER A 1 210 ? 16.154 47.386 10.039 1.00 24.76 210 SER A O 1
ATOM 1496 N N . GLU A 1 211 ? 16.351 45.900 8.351 1.00 20.30 211 GLU A N 1
ATOM 1497 C CA . GLU A 1 211 ? 17.549 45.209 8.795 1.00 20.85 211 GLU A CA 1
ATOM 1498 C C . GLU A 1 211 ? 18.789 46.097 8.584 1.00 23.68 211 GLU A C 1
ATOM 1499 O O . GLU A 1 211 ? 18.755 47.061 7.809 1.00 22.18 211 GLU A O 1
ATOM 1505 N N . MET A 1 212 ? 19.879 45.793 9.304 1.00 16.26 212 MET A N 1
ATOM 1506 C CA . MET A 1 212 ? 21.156 46.467 9.044 1.00 19.59 212 MET A CA 1
ATOM 1507 C C . MET A 1 212 ? 22.341 45.638 9.542 1.00 24.76 212 MET A C 1
ATOM 1508 O O . MET A 1 212 ? 22.237 44.921 10.542 1.00 18.87 212 MET A O 1
ATOM 1513 N N . MET A 1 213 ? 23.490 45.787 8.866 1.00 16.89 213 MET A N 1
ATOM 1514 C CA . MET A 1 213 ? 24.678 45.020 9.204 1.00 23.58 213 MET A CA 1
ATOM 1515 C C . MET A 1 213 ? 25.934 45.851 8.992 1.00 27.13 213 MET A C 1
ATOM 1516 O O . MET A 1 213 ? 26.020 46.611 8.021 1.00 23.76 213 MET A O 1
ATOM 1521 N N . ASP A 1 214 ? 26.905 45.704 9.910 1.00 20.74 214 ASP A N 1
ATOM 1522 C CA . ASP A 1 214 ? 28.291 46.106 9.670 1.00 26.72 214 ASP A CA 1
ATOM 1523 C C . ASP A 1 214 ? 29.022 44.841 9.234 1.00 30.22 214 ASP A C 1
ATOM 1524 O O . ASP A 1 214 ? 29.381 44.002 10.065 1.00 26.89 214 ASP A O 1
ATOM 1529 N N . VAL A 1 215 ? 29.259 44.717 7.925 1.00 30.76 215 VAL A N 1
ATOM 1530 C CA . VAL A 1 215 ? 29.720 43.449 7.360 1.00 32.32 215 VAL A CA 1
ATOM 1531 C C . VAL A 1 215 ? 31.072 43.052 7.946 1.00 34.67 215 VAL A C 1
ATOM 1532 O O . VAL A 1 215 ? 31.269 41.918 8.416 1.00 29.45 215 VAL A O 1
ATOM 1536 N N . GLU A 1 216 ? 32.015 43.986 7.963 1.00 33.16 216 GLU A N 1
ATOM 1537 C CA . GLU A 1 216 ? 33.357 43.635 8.405 1.00 34.09 216 GLU A CA 1
ATOM 1538 C C . GLU A 1 216 ? 33.405 43.341 9.904 1.00 37.39 216 GLU A C 1
ATOM 1539 O O . GLU A 1 216 ? 34.156 42.458 10.340 1.00 34.82 216 GLU A O 1
ATOM 1545 N N . HIS A 1 217 ? 32.588 44.036 10.708 1.00 34.20 217 HIS A N 1
ATOM 1546 C CA . HIS A 1 217 ? 32.552 43.718 12.136 1.00 34.83 217 HIS A CA 1
ATOM 1547 C C . HIS A 1 217 ? 31.973 42.331 12.379 1.00 36.13 217 HIS A C 1
ATOM 1548 O O . HIS A 1 217 ? 32.487 41.577 13.216 1.00 34.22 217 HIS A O 1
ATOM 1555 N N . THR A 1 218 ? 30.902 41.982 11.656 1.00 28.83 218 THR A N 1
ATOM 1556 C CA . THR A 1 218 ? 30.332 40.643 11.744 1.00 30.81 218 THR A CA 1
ATOM 1557 C C . THR A 1 218 ? 31.359 39.582 11.369 1.00 32.88 218 THR A C 1
ATOM 1558 O O . THR A 1 218 ? 31.516 38.584 12.080 1.00 33.15 218 THR A O 1
ATOM 1562 N N . VAL A 1 219 ? 32.084 39.794 10.268 1.00 30.58 219 VAL A N 1
ATOM 1563 C CA . VAL A 1 219 ? 33.094 38.829 9.839 1.00 29.51 219 VAL A CA 1
ATOM 1564 C C . VAL A 1 219 ? 34.215 38.726 10.871 1.00 35.95 219 VAL A C 1
ATOM 1565 O O . VAL A 1 219 ? 34.680 37.628 11.199 1.00 32.21 219 VAL A O 1
ATOM 1569 N N . ASN A 1 220 ? 34.657 39.862 11.413 1.00 37.17 220 ASN A N 1
ATOM 1570 C CA . ASN A 1 220 ? 35.788 39.839 12.341 1.00 40.98 220 ASN A CA 1
ATOM 1571 C C . ASN A 1 220 ? 35.453 39.103 13.634 1.00 41.23 220 ASN A C 1
ATOM 1572 O O . ASN A 1 220 ? 36.335 38.478 14.233 1.00 42.92 220 ASN A O 1
ATOM 1577 N N . LEU A 1 221 ? 34.196 39.163 14.077 1.00 38.95 221 LEU A N 1
ATOM 1578 C CA . LEU A 1 221 ? 33.791 38.392 15.244 1.00 43.47 221 LEU A CA 1
ATOM 1579 C C . LEU A 1 221 ? 33.814 36.896 14.948 1.00 45.01 221 LEU A C 1
ATOM 1580 O O . LEU A 1 221 ? 34.291 36.102 15.771 1.00 42.09 221 LEU A O 1
ATOM 1585 N N . VAL A 1 222 ? 33.311 36.495 13.775 1.00 38.58 222 VAL A N 1
ATOM 1586 C CA . VAL A 1 222 ? 33.299 35.081 13.404 1.00 40.35 222 VAL A CA 1
ATOM 1587 C C . VAL A 1 222 ? 34.729 34.535 13.296 1.00 42.47 222 VAL A C 1
ATOM 1588 O O . VAL A 1 222 ? 35.008 33.398 13.703 1.00 38.41 222 VAL A O 1
ATOM 1592 N N . LYS A 1 223 ? 35.665 35.346 12.782 1.00 43.30 223 LYS A N 1
ATOM 1593 C CA . LYS A 1 223 ? 37.060 34.905 12.698 1.00 42.72 223 LYS A CA 1
ATOM 1594 C C . LYS A 1 223 ? 37.686 34.727 14.080 1.00 44.95 223 LYS A C 1
ATOM 1595 O O . LYS A 1 223 ? 38.535 33.846 14.267 1.00 42.07 223 LYS A O 1
ATOM 1601 N N . ARG A 1 224 ? 37.307 35.567 15.047 1.00 42.90 224 ARG A N 1
ATOM 1602 C CA . ARG A 1 224 ? 37.799 35.385 16.408 1.00 46.59 224 ARG A CA 1
ATOM 1603 C C . ARG A 1 224 ? 37.284 34.083 17.012 1.00 47.71 224 ARG A C 1
ATOM 1604 O O . ARG A 1 224 ? 38.017 33.390 17.731 1.00 47.74 224 ARG A O 1
ATOM 1612 N N . ALA A 1 225 ? 36.019 33.744 16.745 1.00 41.17 225 ALA A N 1
ATOM 1613 C CA . ALA A 1 225 ? 35.421 32.530 17.285 1.00 41.55 225 ALA A CA 1
ATOM 1614 C C . ALA A 1 225 ? 35.799 31.280 16.494 1.00 44.82 225 ALA A C 1
ATOM 1615 O O . ALA A 1 225 ? 35.465 30.171 16.924 1.00 39.31 225 ALA A O 1
ATOM 1617 N N . HIS A 1 226 ? 36.471 31.443 15.354 1.00 47.53 226 HIS A N 1
ATOM 1618 C CA . HIS A 1 226 ? 37.015 30.332 14.569 1.00 42.08 226 HIS A CA 1
ATOM 1619 C C . HIS A 1 226 ? 38.431 30.722 14.187 1.00 47.44 226 HIS A C 1
ATOM 1620 O O . HIS A 1 226 ? 38.694 31.155 13.056 1.00 47.14 226 HIS A O 1
ATOM 1627 N N . PRO A 1 227 ? 39.381 30.586 15.118 1.00 44.92 227 PRO A N 1
ATOM 1628 C CA . PRO A 1 227 ? 40.726 31.143 14.896 1.00 44.74 227 PRO A CA 1
ATOM 1629 C C . PRO A 1 227 ? 41.522 30.456 13.790 1.00 47.58 227 PRO A C 1
ATOM 1630 O O . PRO A 1 227 ? 42.600 30.965 13.426 1.00 51.85 227 PRO A O 1
ATOM 1634 N N . HIS A 1 228 ? 41.050 29.319 13.265 1.00 46.18 228 HIS A N 1
ATOM 1635 C CA . HIS A 1 228 ? 41.724 28.631 12.168 1.00 50.71 228 HIS A CA 1
ATOM 1636 C C . HIS A 1 228 ? 40.915 28.729 10.876 1.00 50.69 228 HIS A C 1
ATOM 1637 O O . HIS A 1 228 ? 41.005 27.860 10.002 1.00 53.11 228 HIS A O 1
ATOM 1644 N N . MET A 1 229 ? 40.117 29.781 10.749 1.00 46.39 229 MET A N 1
ATOM 1645 C CA . MET A 1 229 ? 39.315 29.958 9.548 1.00 47.42 229 MET A CA 1
ATOM 1646 C C . MET A 1 229 ? 40.214 30.403 8.398 1.00 47.63 229 MET A C 1
ATOM 1647 O O . MET A 1 229 ? 40.925 31.403 8.530 1.00 44.00 229 MET A O 1
ATOM 1652 N N . PRO A 1 230 ? 40.217 29.693 7.270 1.00 47.94 230 PRO A N 1
ATOM 1653 C CA . PRO A 1 230 ? 41.104 30.069 6.158 1.00 43.60 230 PRO A CA 1
ATOM 1654 C C . PRO A 1 230 ? 40.747 31.427 5.570 1.00 40.63 230 PRO A C 1
ATOM 1655 O O . PRO A 1 230 ? 39.628 31.931 5.711 1.00 43.11 230 PRO A O 1
ATOM 1659 N N . ALA A 1 231 ? 41.739 32.020 4.896 1.00 43.22 231 ALA A N 1
ATOM 1660 C CA . ALA A 1 231 ? 41.561 33.350 4.313 1.00 40.67 231 ALA A CA 1
ATOM 1661 C C . ALA A 1 231 ? 40.463 33.355 3.255 1.00 41.91 231 ALA A C 1
ATOM 1662 O O . ALA A 1 231 ? 39.713 34.332 3.129 1.00 45.53 231 ALA A O 1
ATOM 1664 N N . GLN A 1 232 ? 40.356 32.273 2.479 1.00 38.71 232 GLN A N 1
ATOM 1665 C CA . GLN A 1 232 ? 39.299 32.195 1.472 1.00 42.17 232 GLN A CA 1
ATOM 1666 C C . GLN A 1 232 ? 37.917 32.148 2.118 1.00 41.64 232 GLN A C 1
ATOM 1667 O O . GLN A 1 232 ? 36.978 32.788 1.632 1.00 41.70 232 GLN A O 1
ATOM 1673 N N . ALA A 1 233 ? 37.779 31.403 3.225 1.00 39.11 233 ALA A N 1
ATOM 1674 C CA . ALA A 1 233 ? 36.461 31.169 3.813 1.00 41.12 233 ALA A CA 1
ATOM 1675 C C . ALA A 1 233 ? 35.864 32.444 4.401 1.00 42.56 233 ALA A C 1
ATOM 1676 O O . ALA A 1 233 ? 34.653 32.673 4.294 1.00 39.07 233 ALA A O 1
ATOM 1678 N N . SER A 1 234 ? 36.685 33.278 5.042 1.00 39.58 234 SER A N 1
ATOM 1679 C CA . SER A 1 234 ? 36.147 34.513 5.592 1.00 40.48 234 SER A CA 1
ATOM 1680 C C . SER A 1 234 ? 35.925 35.555 4.505 1.00 41.12 234 SER A C 1
ATOM 1681 O O . SER A 1 234 ? 35.054 36.423 4.650 1.00 35.18 234 SER A O 1
ATOM 1684 N N . LYS A 1 235 ? 36.694 35.483 3.416 1.00 40.17 235 LYS A N 1
ATOM 1685 C CA . LYS A 1 235 ? 36.475 36.389 2.293 1.00 43.29 235 LYS A CA 1
ATOM 1686 C C . LYS A 1 235 ? 35.133 36.116 1.616 1.00 42.87 235 LYS A C 1
ATOM 1687 O O . LYS A 1 235 ? 34.427 37.054 1.224 1.00 42.81 235 LYS A O 1
ATOM 1693 N N . HIS A 1 236 ? 34.769 34.837 1.467 1.00 40.31 236 HIS A N 1
ATOM 1694 C CA . HIS A 1 236 ? 33.501 34.484 0.837 1.00 41.32 236 HIS A CA 1
ATOM 1695 C C . HIS A 1 236 ? 32.324 34.746 1.772 1.00 38.96 236 HIS A C 1
ATOM 1696 O O . HIS A 1 236 ? 31.262 35.193 1.322 1.00 34.07 236 HIS A O 1
ATOM 1703 N N . LEU A 1 237 ? 32.498 34.485 3.071 1.00 36.01 237 LEU A N 1
ATOM 1704 C CA . LEU A 1 237 ? 31.527 34.952 4.054 1.00 34.34 237 LEU A CA 1
ATOM 1705 C C . LEU A 1 237 ? 31.265 36.444 3.870 1.00 35.18 237 LEU A C 1
ATOM 1706 O O . LEU A 1 237 ? 30.113 36.884 3.789 1.00 28.86 237 LEU A O 1
ATOM 1711 N N . SER A 1 238 ? 32.335 37.233 3.751 1.00 30.51 238 SER A N 1
ATOM 1712 C CA . SER A 1 238 ? 32.190 38.680 3.621 1.00 31.37 238 SER A CA 1
ATOM 1713 C C . SER A 1 238 ? 31.332 39.048 2.413 1.00 31.93 238 SER A C 1
ATOM 1714 O O . SER A 1 238 ? 30.428 39.890 2.504 1.00 29.49 238 SER A O 1
ATOM 1717 N N . GLN A 1 239 ? 31.591 38.419 1.268 1.00 29.31 239 GLN A N 1
ATOM 1718 C CA . GLN A 1 239 ? 30.847 38.781 0.067 1.00 32.68 239 GLN A CA 1
ATOM 1719 C C . GLN A 1 239 ? 29.404 38.289 0.135 1.00 29.33 239 GLN A C 1
ATOM 1720 O O . GLN A 1 239 ? 28.485 38.990 -0.298 1.00 32.05 239 GLN A O 1
ATOM 1726 N N . HIS A 1 240 ? 29.184 37.092 0.678 1.00 30.54 240 HIS A N 1
ATOM 1727 C CA . HIS A 1 240 ? 27.824 36.575 0.813 1.00 28.38 240 HIS A CA 1
ATOM 1728 C C . HIS A 1 240 ? 26.994 37.448 1.746 1.00 26.19 240 HIS A C 1
ATOM 1729 O O . HIS A 1 240 ? 25.841 37.769 1.444 1.00 27.64 240 HIS A O 1
ATOM 1736 N N . LEU A 1 241 ? 27.572 37.858 2.876 1.00 28.56 241 LEU A N 1
ATOM 1737 C CA . LEU A 1 241 ? 26.888 38.773 3.788 1.00 31.86 241 LEU A CA 1
ATOM 1738 C C . LEU A 1 241 ? 26.548 40.098 3.108 1.00 29.21 241 LEU A C 1
ATOM 1739 O O . LEU A 1 241 ? 25.481 40.675 3.350 1.00 26.99 241 LEU A O 1
ATOM 1744 N N . SER A 1 242 ? 27.445 40.607 2.265 1.00 26.25 242 SER A N 1
ATOM 1745 C CA . SER A 1 242 ? 27.187 41.889 1.612 1.00 26.90 242 SER A CA 1
ATOM 1746 C C . SER A 1 242 ? 26.107 41.757 0.550 1.00 30.87 242 SER A C 1
ATOM 1747 O O . SER A 1 242 ? 25.412 42.731 0.227 1.00 27.82 242 SER A O 1
ATOM 1750 N N . THR A 1 243 ? 25.956 40.558 -0.003 1.00 27.56 243 THR A N 1
ATOM 1751 C CA . THR A 1 243 ? 24.920 40.294 -0.990 1.00 27.74 243 THR A CA 1
ATOM 1752 C C . THR A 1 243 ? 23.549 40.130 -0.340 1.00 23.88 243 THR A C 1
ATOM 1753 O O . THR A 1 243 ? 22.525 40.444 -0.959 1.00 26.72 243 THR A O 1
ATOM 1757 N N . HIS A 1 244 ? 23.513 39.675 0.910 1.00 19.30 244 HIS A N 1
ATOM 1758 C CA . HIS A 1 244 ? 22.288 39.164 1.503 1.00 21.99 244 HIS A CA 1
ATOM 1759 C C . HIS A 1 244 ? 21.800 40.007 2.667 1.00 20.79 244 HIS A C 1
ATOM 1760 O O . HIS A 1 244 ? 20.826 39.620 3.326 1.00 18.59 244 HIS A O 1
ATOM 1767 N N . HIS A 1 245 ? 22.447 41.142 2.932 1.00 20.42 245 HIS A N 1
ATOM 1768 C CA . HIS A 1 245 ? 22.070 42.031 4.019 1.00 21.50 245 HIS A CA 1
ATOM 1769 C C . HIS A 1 245 ? 22.322 43.465 3.572 1.00 18.47 245 HIS A C 1
ATOM 1770 O O . HIS A 1 245 ? 22.999 43.717 2.573 1.00 20.20 245 HIS A O 1
ATOM 1777 N N . LEU A 1 246 ? 21.784 44.412 4.336 1.00 19.46 246 LEU A N 1
ATOM 1778 C CA . LEU A 1 246 ? 21.850 45.837 4.007 1.00 20.03 246 LEU A CA 1
ATOM 1779 C C . LEU A 1 246 ? 22.892 46.539 4.873 1.00 23.91 246 LEU A C 1
ATOM 1780 O O . LEU A 1 246 ? 22.825 46.468 6.104 1.00 21.86 246 LEU A O 1
ATOM 1785 N N . THR A 1 247 ? 23.848 47.217 4.232 1.00 23.57 247 THR A N 1
ATOM 1786 C CA . THR A 1 247 ? 24.759 48.079 4.970 1.00 24.49 247 THR A CA 1
ATOM 1787 C C . THR A 1 247 ? 24.048 49.381 5.340 1.00 18.81 247 THR A C 1
ATOM 1788 O O . THR A 1 247 ? 22.943 49.665 4.874 1.00 25.04 247 THR A O 1
ATOM 1792 N N . SER A 1 248 ? 24.696 50.184 6.192 1.00 21.60 248 SER A N 1
ATOM 1793 C CA . SER A 1 248 ? 24.087 51.449 6.595 1.00 22.86 248 SER A CA 1
ATOM 1794 C C . SER A 1 248 ? 23.804 52.339 5.387 1.00 25.86 248 SER A C 1
ATOM 1795 O O . SER A 1 248 ? 22.745 52.986 5.316 1.00 22.95 248 SER A O 1
ATOM 1798 N N . GLY A 1 249 ? 24.747 52.395 4.436 1.00 26.18 249 GLY A N 1
ATOM 1799 C CA . GLY A 1 249 ? 24.509 53.155 3.218 1.00 24.77 249 GLY A CA 1
ATOM 1800 C C . GLY A 1 249 ? 23.320 52.639 2.432 1.00 25.38 249 GLY A C 1
ATOM 1801 O O . GLY A 1 249 ? 22.471 53.413 1.987 1.00 25.53 249 GLY A O 1
ATOM 1802 N N . GLU A 1 250 ? 23.233 51.316 2.273 1.00 23.31 250 GLU A N 1
ATOM 1803 C CA . GLU A 1 250 ? 22.146 50.715 1.505 1.00 27.14 250 GLU A CA 1
ATOM 1804 C C . GLU A 1 250 ? 20.785 50.944 2.174 1.00 28.20 250 GLU A C 1
ATOM 1805 O O . GLU A 1 250 ? 19.773 51.154 1.489 1.00 24.03 250 GLU A O 1
ATOM 1811 N N . VAL A 1 251 ? 20.740 50.926 3.509 1.00 24.82 251 VAL A N 1
ATOM 1812 C CA . VAL A 1 251 ? 19.507 51.288 4.211 1.00 23.22 251 VAL A CA 1
ATOM 1813 C C . VAL A 1 251 ? 19.071 52.698 3.817 1.00 26.48 251 VAL A C 1
ATOM 1814 O O . VAL A 1 251 ? 17.943 52.914 3.356 1.00 27.74 251 VAL A O 1
ATOM 1818 N N . GLY A 1 252 ? 19.961 53.678 3.995 1.00 25.45 252 GLY A N 1
ATOM 1819 C CA . GLY A 1 252 ? 19.625 55.053 3.655 1.00 26.81 252 GLY A CA 1
ATOM 1820 C C . GLY A 1 252 ? 19.254 55.224 2.195 1.00 29.03 252 GLY A C 1
ATOM 1821 O O . GLY A 1 252 ? 18.381 56.031 1.857 1.00 25.87 252 GLY A O 1
ATOM 1822 N N . GLN A 1 253 ? 19.905 54.462 1.314 1.00 25.73 253 GLN A N 1
ATOM 1823 C CA . GLN A 1 253 ? 19.603 54.530 -0.107 1.00 28.14 253 GLN A CA 1
ATOM 1824 C C . GLN A 1 253 ? 18.226 53.957 -0.396 1.00 28.69 253 GLN A C 1
ATOM 1825 O O . GLN A 1 253 ? 17.483 54.497 -1.223 1.00 26.00 253 GLN A O 1
ATOM 1831 N N . LEU A 1 254 ? 17.874 52.860 0.282 1.00 28.79 254 LEU A N 1
ATOM 1832 C CA . LEU A 1 254 ? 16.554 52.268 0.138 1.00 29.66 254 LEU A CA 1
ATOM 1833 C C . LEU A 1 254 ? 15.486 53.190 0.712 1.00 28.22 254 LEU A C 1
ATOM 1834 O O . LEU A 1 254 ? 14.450 53.425 0.077 1.00 31.11 254 LEU A O 1
ATOM 1839 N N . ALA A 1 255 ? 15.739 53.747 1.900 1.00 24.10 255 ALA A N 1
ATOM 1840 C CA . ALA A 1 255 ? 14.835 54.742 2.474 1.00 26.61 255 ALA A CA 1
ATOM 1841 C C . ALA A 1 255 ? 14.665 55.948 1.554 1.00 29.88 255 ALA A C 1
ATOM 1842 O O . ALA A 1 255 ? 13.556 56.475 1.406 1.00 28.19 255 ALA A O 1
ATOM 1844 N N . ALA A 1 256 ? 15.759 56.421 0.949 1.00 28.17 256 ALA A N 1
ATOM 1845 C CA . ALA A 1 256 ? 15.677 57.597 0.086 1.00 30.50 256 ALA A CA 1
ATOM 1846 C C . ALA A 1 256 ? 14.946 57.276 -1.213 1.00 28.91 256 ALA A C 1
ATOM 1847 O O . ALA A 1 256 ? 14.038 58.008 -1.622 1.00 35.17 256 ALA A O 1
ATOM 1849 N N . ASN A 1 257 ? 15.313 56.169 -1.863 1.00 28.62 257 ASN A N 1
ATOM 1850 C CA . ASN A 1 257 ? 14.711 55.829 -3.151 1.00 32.86 257 ASN A CA 1
ATOM 1851 C C . ASN A 1 257 ? 13.215 55.546 -3.027 1.00 35.62 257 ASN A C 1
ATOM 1852 O O . ASN A 1 257 ? 12.439 55.873 -3.933 1.00 38.89 257 ASN A O 1
ATOM 1857 N N . ALA A 1 258 ? 12.793 54.917 -1.932 1.00 34.29 258 ALA A N 1
ATOM 1858 C CA . ALA A 1 258 ? 11.380 54.629 -1.729 1.00 34.62 258 ALA A CA 1
ATOM 1859 C C . ALA A 1 258 ? 10.623 55.812 -1.148 1.00 32.70 258 ALA A C 1
ATOM 1860 O O . ALA A 1 258 ? 9.386 55.788 -1.127 1.00 33.46 258 ALA A O 1
ATOM 1862 N N . ASN A 1 259 ? 11.335 56.838 -0.684 1.00 27.75 259 ASN A N 1
ATOM 1863 C CA . ASN A 1 259 ? 10.717 58.044 -0.140 1.00 29.85 259 ASN A CA 1
ATOM 1864 C C . ASN A 1 259 ? 9.824 57.715 1.059 1.00 35.08 259 ASN A C 1
ATOM 1865 O O . ASN A 1 259 ? 8.652 58.094 1.117 1.00 34.69 259 ASN A O 1
ATOM 1870 N N . VAL A 1 260 ? 10.390 56.996 2.034 1.00 32.33 260 VAL A N 1
ATOM 1871 C CA . VAL A 1 260 ? 9.631 56.674 3.237 1.00 29.14 260 VAL A CA 1
ATOM 1872 C C . VAL A 1 260 ? 9.635 57.865 4.188 1.00 24.81 260 VAL A C 1
ATOM 1873 O O . VAL A 1 260 ? 10.469 58.767 4.105 1.00 29.71 260 VAL A O 1
ATOM 1877 N N . LYS A 1 261 ? 8.695 57.856 5.125 1.00 24.96 261 LYS A N 1
ATOM 1878 C CA . LYS A 1 261 ? 8.567 58.978 6.034 1.00 25.09 261 LYS A CA 1
ATOM 1879 C C . LYS A 1 261 ? 9.353 58.804 7.327 1.00 26.34 261 LYS A C 1
ATOM 1880 O O . LYS A 1 261 ? 9.689 59.807 7.966 1.00 23.71 261 LYS A O 1
ATOM 1886 N N . LYS A 1 262 ? 9.669 57.572 7.728 1.00 28.01 262 LYS A N 1
ATOM 1887 C CA . LYS A 1 262 ? 10.565 57.383 8.859 1.00 24.76 262 LYS A CA 1
ATOM 1888 C C . LYS A 1 262 ? 11.158 55.986 8.790 1.00 29.25 262 LYS A C 1
ATOM 1889 O O . LYS A 1 262 ? 10.567 55.077 8.205 1.00 26.98 262 LYS A O 1
ATOM 1895 N N . VAL A 1 263 ? 12.344 55.838 9.380 1.00 26.28 263 VAL A N 1
ATOM 1896 C CA . VAL A 1 263 ? 13.132 54.616 9.303 1.00 23.76 263 VAL A CA 1
ATOM 1897 C C . VAL A 1 263 ? 13.430 54.137 10.715 1.00 26.60 263 VAL A C 1
ATOM 1898 O O . VAL A 1 263 ? 13.872 54.921 11.563 1.00 22.84 263 VAL A O 1
ATOM 1902 N N . VAL A 1 264 ? 13.192 52.850 10.954 1.00 24.72 264 VAL A N 1
ATOM 1903 C CA . VAL A 1 264 ? 13.464 52.198 12.228 1.00 23.02 264 VAL A CA 1
ATOM 1904 C C . VAL A 1 264 ? 14.358 51.014 11.924 1.00 18.91 264 VAL A C 1
ATOM 1905 O O . VAL A 1 264 ? 13.997 50.160 11.105 1.00 21.37 264 VAL A O 1
ATOM 1909 N N . ILE A 1 265 ? 15.531 50.977 12.549 1.00 20.72 265 ILE A N 1
ATOM 1910 C CA . ILE A 1 265 ? 16.512 49.928 12.311 1.00 20.37 265 ILE A CA 1
ATOM 1911 C C . ILE A 1 265 ? 16.392 48.886 13.411 1.00 20.49 265 ILE A C 1
ATOM 1912 O O . ILE A 1 265 ? 16.488 49.207 14.602 1.00 21.28 265 ILE A O 1
ATOM 1917 N N . THR A 1 266 ? 16.186 47.641 13.018 1.00 19.57 266 THR A N 1
ATOM 1918 C CA . THR A 1 266 ? 16.350 46.522 13.931 1.00 20.25 266 THR A CA 1
ATOM 1919 C C . THR A 1 266 ? 17.139 45.458 13.180 1.00 22.50 266 THR A C 1
ATOM 1920 O O . THR A 1 266 ? 17.677 45.724 12.099 1.00 22.61 266 THR A O 1
ATOM 1924 N N . HIS A 1 267 ? 17.244 44.258 13.754 1.00 17.46 267 HIS A N 1
ATOM 1925 C CA . HIS A 1 267 ? 18.072 43.204 13.174 1.00 15.20 267 HIS A CA 1
ATOM 1926 C C . HIS A 1 267 ? 19.458 43.747 12.850 1.00 20.60 267 HIS A C 1
ATOM 1927 O O . HIS A 1 267 ? 19.979 43.596 11.746 1.00 20.01 267 HIS A O 1
ATOM 1934 N N . MET A 1 268 ? 20.044 44.430 13.814 1.00 15.79 268 MET A N 1
ATOM 1935 C CA . MET A 1 268 ? 21.353 45.015 13.608 1.00 23.32 268 MET A CA 1
ATOM 1936 C C . MET A 1 268 ? 22.415 44.030 14.081 1.00 21.15 268 MET A C 1
ATOM 1937 O O . MET A 1 268 ? 22.344 43.515 15.204 1.00 17.05 268 MET A O 1
ATOM 1942 N N . ALA A 1 269 ? 23.383 43.752 13.211 1.00 24.85 269 ALA A N 1
ATOM 1943 C CA . ALA A 1 269 ? 24.520 42.907 13.552 1.00 19.25 269 ALA A CA 1
ATOM 1944 C C . ALA A 1 269 ? 25.793 43.664 13.190 1.00 23.57 269 ALA A C 1
ATOM 1945 O O . ALA A 1 269 ? 25.913 44.158 12.060 1.00 20.44 269 ALA A O 1
ATOM 1947 N N . PRO A 1 270 ? 26.759 43.785 14.111 1.00 25.04 270 PRO A N 1
ATOM 1948 C CA . PRO A 1 270 ? 26.655 43.212 15.457 1.00 30.14 270 PRO A CA 1
ATOM 1949 C C . PRO A 1 270 ? 25.828 44.072 16.401 1.00 26.10 270 PRO A C 1
ATOM 1950 O O . PRO A 1 270 ? 25.348 45.146 16.008 1.00 24.60 270 PRO A O 1
ATOM 1954 N N . GLY A 1 271 ? 25.648 43.576 17.622 1.00 22.33 271 GLY A N 1
ATOM 1955 C CA . GLY A 1 271 ? 24.884 44.309 18.614 1.00 24.05 271 GLY A CA 1
ATOM 1956 C C . GLY A 1 271 ? 25.635 45.548 19.060 1.00 27.99 271 GLY A C 1
ATOM 1957 O O . GLY A 1 271 ? 26.843 45.516 19.297 1.00 30.36 271 GLY A O 1
ATOM 1958 N N . LEU A 1 272 ? 24.909 46.662 19.143 1.00 19.93 272 LEU A N 1
ATOM 1959 C CA . LEU A 1 272 ? 25.489 47.942 19.521 1.00 23.49 272 LEU A CA 1
ATOM 1960 C C . LEU A 1 272 ? 25.369 48.160 21.024 1.00 26.17 272 LEU A C 1
ATOM 1961 O O . LEU A 1 272 ? 24.391 47.749 21.651 1.00 26.46 272 LEU A O 1
ATOM 1966 N N . THR A 1 273 ? 26.367 48.835 21.600 1.00 27.49 273 THR A N 1
ATOM 1967 C CA . THR A 1 273 ? 26.354 49.095 23.044 1.00 31.40 273 THR A CA 1
ATOM 1968 C C . THR A 1 273 ? 26.731 50.514 23.453 1.00 36.70 273 THR A C 1
ATOM 1969 O O . THR A 1 273 ? 26.468 50.880 24.604 1.00 35.80 273 THR A O 1
ATOM 1973 N N . ALA A 1 274 ? 27.348 51.321 22.588 1.00 34.73 274 ALA A N 1
ATOM 1974 C CA . ALA A 1 274 ? 27.952 52.584 22.989 1.00 32.42 274 ALA A CA 1
ATOM 1975 C C . ALA A 1 274 ? 27.504 53.719 22.080 1.00 33.51 274 ALA A C 1
ATOM 1976 O O . ALA A 1 274 ? 27.321 53.529 20.870 1.00 27.98 274 ALA A O 1
ATOM 1978 N N . PRO A 1 275 ? 27.326 54.919 22.648 1.00 34.97 275 PRO A N 1
ATOM 1979 C CA . PRO A 1 275 ? 26.872 56.074 21.844 1.00 37.91 275 PRO A CA 1
ATOM 1980 C C . PRO A 1 275 ? 27.701 56.349 20.594 1.00 36.28 275 PRO A C 1
ATOM 1981 O O . PRO A 1 275 ? 27.129 56.731 19.562 1.00 35.10 275 PRO A O 1
ATOM 1985 N N . ALA A 1 276 ? 29.028 56.180 20.662 1.00 32.30 276 ALA A N 1
ATOM 1986 C CA . ALA A 1 276 ? 29.862 56.338 19.472 1.00 29.28 276 ALA A CA 1
ATOM 1987 C C . ALA A 1 276 ? 29.355 55.485 18.316 1.00 34.81 276 ALA A C 1
ATOM 1988 O O . ALA A 1 276 ? 29.287 55.952 17.176 1.00 28.27 276 ALA A O 1
ATOM 1990 N N . GLU A 1 277 ? 28.993 54.229 18.596 1.00 31.47 277 GLU A N 1
ATOM 1991 C CA . GLU A 1 277 ? 28.530 53.330 17.541 1.00 30.09 277 GLU A CA 1
ATOM 1992 C C . GLU A 1 277 ? 27.232 53.829 16.930 1.00 31.35 277 GLU A C 1
ATOM 1993 O O . GLU A 1 277 ? 27.095 53.893 15.702 1.00 25.89 277 GLU A O 1
ATOM 1999 N N . TYR A 1 278 ? 26.263 54.177 17.779 1.00 30.55 278 TYR A N 1
ATOM 2000 C CA . TYR A 1 278 ? 25.004 54.723 17.294 1.00 28.66 278 TYR A CA 1
ATOM 2001 C C . TYR A 1 278 ? 25.241 55.926 16.387 1.00 29.92 278 TYR A C 1
ATOM 2002 O O . TYR A 1 278 ? 24.621 56.044 15.324 1.00 29.16 278 TYR A O 1
ATOM 2011 N N . LYS A 1 279 ? 26.164 56.806 16.772 1.00 28.64 279 LYS A N 1
ATOM 2012 C CA . LYS A 1 279 ? 26.444 57.992 15.965 1.00 34.10 279 LYS A CA 1
ATOM 2013 C C . LYS A 1 279 ? 27.029 57.613 14.610 1.00 29.41 279 LYS A C 1
ATOM 2014 O O . LYS A 1 279 ? 26.633 58.164 13.577 1.00 32.19 279 LYS A O 1
ATOM 2020 N N . LYS A 1 280 ? 27.990 56.684 14.601 1.00 28.78 280 LYS A N 1
ATOM 2021 C CA . LYS A 1 280 ? 28.594 56.228 13.353 1.00 24.48 280 LYS A CA 1
ATOM 2022 C C . LYS A 1 280 ? 27.532 55.788 12.354 1.00 30.79 280 LYS A C 1
ATOM 2023 O O . LYS A 1 280 ? 27.491 56.271 11.216 1.00 28.03 280 LYS A O 1
ATOM 2029 N N . TYR A 1 281 ? 26.635 54.894 12.778 1.00 29.83 281 TYR A N 1
ATOM 2030 C CA . TYR A 1 281 ? 25.724 54.269 11.828 1.00 27.76 281 TYR A CA 1
ATOM 2031 C C . TYR A 1 281 ? 24.573 55.193 11.456 1.00 26.51 281 TYR A C 1
ATOM 2032 O O . TYR A 1 281 ? 24.131 55.195 10.301 1.00 20.49 281 TYR A O 1
ATOM 2041 N N . SER A 1 282 ? 24.077 55.983 12.411 1.00 26.76 282 SER A N 1
ATOM 2042 C CA . SER A 1 282 ? 23.029 56.948 12.092 1.00 28.04 282 SER A CA 1
ATOM 2043 C C . SER A 1 282 ? 23.520 57.995 11.097 1.00 28.87 282 SER A C 1
ATOM 2044 O O . SER A 1 282 ? 22.790 58.374 10.171 1.00 27.71 282 SER A O 1
ATOM 2047 N N . ASN A 1 283 ? 24.754 58.474 11.270 1.00 28.92 283 ASN A N 1
ATOM 2048 C CA . ASN A 1 283 ? 25.304 59.438 10.319 1.00 33.04 283 ASN A CA 1
ATOM 2049 C C . ASN A 1 283 ? 25.563 58.810 8.952 1.00 32.04 283 ASN A C 1
ATOM 2050 O O . ASN A 1 283 ? 25.452 59.499 7.930 1.00 33.05 283 ASN A O 1
ATOM 2055 N N . GLU A 1 284 ? 25.915 57.520 8.907 1.00 32.44 284 GLU A N 1
ATOM 2056 C CA . GLU A 1 284 ? 26.119 56.861 7.619 1.00 26.86 284 GLU A CA 1
ATOM 2057 C C . GLU A 1 284 ? 24.810 56.741 6.845 1.00 30.54 284 GLU A C 1
ATOM 2058 O O . GLU A 1 284 ? 24.777 57.008 5.636 1.00 26.78 284 GLU A O 1
ATOM 2064 N N . ILE A 1 285 ? 23.717 56.359 7.521 1.00 27.46 285 ILE A N 1
ATOM 2065 C CA . ILE A 1 285 ? 22.402 56.380 6.878 1.00 26.27 285 ILE A CA 1
ATOM 2066 C C . ILE A 1 285 ? 22.075 57.787 6.399 1.00 29.23 285 ILE A C 1
ATOM 2067 O O . ILE A 1 285 ? 21.536 57.980 5.303 1.00 27.77 285 ILE A O 1
ATOM 2072 N N . ALA A 1 286 ? 22.405 58.790 7.217 1.00 25.65 286 ALA A N 1
ATOM 2073 C CA . ALA A 1 286 ? 22.035 60.172 6.942 1.00 30.44 286 ALA A CA 1
ATOM 2074 C C . ALA A 1 286 ? 22.739 60.743 5.714 1.00 32.86 286 ALA A C 1
ATOM 2075 O O . ALA A 1 286 ? 22.318 61.791 5.206 1.00 37.03 286 ALA A O 1
ATOM 2077 N N . ALA A 1 287 ? 23.797 60.087 5.231 1.00 32.32 287 ALA A N 1
ATOM 2078 C CA . ALA A 1 287 ? 24.420 60.497 3.976 1.00 33.11 287 ALA A CA 1
ATOM 2079 C C . ALA A 1 287 ? 23.458 60.354 2.803 1.00 41.64 287 ALA A C 1
ATOM 2080 O O . ALA A 1 287 ? 23.609 61.049 1.788 1.00 42.51 287 ALA A O 1
ATOM 2082 N N . PHE A 1 288 ? 22.479 59.453 2.912 1.00 28.40 288 PHE A N 1
ATOM 2083 C CA . PHE A 1 288 ? 21.506 59.211 1.854 1.00 34.17 288 PHE A CA 1
ATOM 2084 C C . PHE A 1 288 ? 20.099 59.669 2.204 1.00 36.48 288 PHE A C 1
ATOM 2085 O O . PHE A 1 288 ? 19.377 60.142 1.321 1.00 33.23 288 PHE A O 1
ATOM 2093 N N . TYR A 1 289 ? 19.679 59.525 3.461 1.00 28.97 289 TYR A N 1
ATOM 2094 C CA . TYR A 1 289 ? 18.294 59.769 3.860 1.00 34.01 289 TYR A CA 1
ATOM 2095 C C . TYR A 1 289 ? 18.243 60.858 4.926 1.00 32.33 289 TYR A C 1
ATOM 2096 O O . TYR A 1 289 ? 18.893 60.746 5.973 1.00 27.05 289 TYR A O 1
ATOM 2105 N N . GLN A 1 290 ? 17.464 61.903 4.659 1.00 34.22 290 GLN A N 1
ATOM 2106 C CA . GLN A 1 290 ? 17.222 62.976 5.621 1.00 35.90 290 GLN A CA 1
ATOM 2107 C C . GLN A 1 290 ? 15.789 62.835 6.133 1.00 37.91 290 GLN A C 1
ATOM 2108 O O . GLN A 1 290 ? 14.837 63.361 5.553 1.00 41.14 290 GLN A O 1
ATOM 2114 N N . GLY A 1 291 ? 15.649 62.110 7.230 1.00 40.04 291 GLY A N 1
ATOM 2115 C CA . GLY A 1 291 ? 14.373 61.954 7.883 1.00 38.70 291 GLY A CA 1
ATOM 2116 C C . GLY A 1 291 ? 14.598 61.612 9.335 1.00 37.45 291 GLY A C 1
ATOM 2117 O O . GLY A 1 291 ? 15.710 61.768 9.849 1.00 36.90 291 GLY A O 1
ATOM 2118 N N . ASP A 1 292 ? 13.552 61.161 10.009 1.00 37.27 292 ASP A N 1
ATOM 2119 C CA . ASP A 1 292 ? 13.687 60.706 11.381 1.00 39.05 292 ASP A CA 1
ATOM 2120 C C . ASP A 1 292 ? 14.193 59.267 11.362 1.00 37.40 292 ASP A C 1
ATOM 2121 O O . ASP A 1 292 ? 13.553 58.385 10.777 1.00 32.10 292 ASP A O 1
ATOM 2126 N N . ILE A 1 293 ? 15.359 59.047 11.974 1.00 38.36 293 ILE A N 1
ATOM 2127 C CA . ILE A 1 293 ? 16.067 57.770 11.980 1.00 31.55 293 ILE A CA 1
ATOM 2128 C C . ILE A 1 293 ? 16.175 57.308 13.425 1.00 28.25 293 ILE A C 1
ATOM 2129 O O . ILE A 1 293 ? 16.609 58.077 14.287 1.00 26.39 293 ILE A O 1
ATOM 2134 N N . THR A 1 294 ? 15.792 56.056 13.684 1.00 24.97 294 THR A N 1
ATOM 2135 C CA . THR A 1 294 ? 15.873 55.463 15.015 1.00 24.92 294 THR A CA 1
ATOM 2136 C C . THR A 1 294 ? 16.541 54.102 14.904 1.00 22.40 294 THR A C 1
ATOM 2137 O O . THR A 1 294 ? 16.139 53.276 14.076 1.00 27.54 294 THR A O 1
ATOM 2141 N N . LEU A 1 295 ? 17.582 53.890 15.702 1.00 20.33 295 LEU A N 1
ATOM 2142 C CA . LEU A 1 295 ? 18.184 52.574 15.879 1.00 21.01 295 LEU A CA 1
ATOM 2143 C C . LEU A 1 295 ? 17.509 51.954 17.092 1.00 25.08 295 LEU A C 1
ATOM 2144 O O . LEU A 1 295 ? 17.760 52.373 18.226 1.00 23.24 295 LEU A O 1
ATOM 2149 N N . ALA A 1 296 ? 16.653 50.963 16.854 1.00 21.59 296 ALA A N 1
ATOM 2150 C CA . ALA A 1 296 ? 15.776 50.456 17.900 1.00 23.56 296 ALA A CA 1
ATOM 2151 C C . ALA A 1 296 ? 16.535 49.663 18.974 1.00 25.38 296 ALA A C 1
ATOM 2152 O O . ALA A 1 296 ? 17.591 49.065 18.724 1.00 21.35 296 ALA A O 1
ATOM 2154 N N . ASN A 1 297 ? 15.974 49.665 20.184 1.00 23.94 297 ASN A N 1
ATOM 2155 C CA . ASN A 1 297 ? 16.389 48.795 21.278 1.00 21.79 297 ASN A CA 1
ATOM 2156 C C . ASN A 1 297 ? 15.232 47.872 21.640 1.00 23.52 297 ASN A C 1
ATOM 2157 O O . ASN A 1 297 ? 14.076 48.132 21.286 1.00 20.10 297 ASN A O 1
ATOM 2162 N N . ASP A 1 298 ? 15.557 46.777 22.337 1.00 17.96 298 ASP A N 1
ATOM 2163 C CA . ASP A 1 298 ? 14.533 45.836 22.782 1.00 15.18 298 ASP A CA 1
ATOM 2164 C C . ASP A 1 298 ? 13.453 46.566 23.564 1.00 13.19 298 ASP A C 1
ATOM 2165 O O . ASP A 1 298 ? 13.752 47.355 24.468 1.00 17.30 298 ASP A O 1
ATOM 2170 N N . LEU A 1 299 ? 12.204 46.299 23.199 1.00 17.21 299 LEU A N 1
ATOM 2171 C CA . LEU A 1 299 ? 10.979 46.790 23.831 1.00 18.40 299 LEU A CA 1
ATOM 2172 C C . LEU A 1 299 ? 10.651 48.236 23.467 1.00 19.66 299 LEU A C 1
ATOM 2173 O O . LEU A 1 299 ? 9.785 48.826 24.114 1.00 20.35 299 LEU A O 1
ATOM 2178 N N . ASP A 1 300 ? 11.313 48.833 22.476 1.00 23.51 300 ASP A N 1
ATOM 2179 C CA . ASP A 1 300 ? 10.923 50.163 22.003 1.00 22.09 300 ASP A CA 1
ATOM 2180 C C . ASP A 1 300 ? 9.567 50.121 21.316 1.00 22.13 300 ASP A C 1
ATOM 2181 O O . ASP A 1 300 ? 9.247 49.170 20.602 1.00 21.96 300 ASP A O 1
ATOM 2186 N N . ARG A 1 301 ? 8.770 51.166 21.512 1.00 21.02 301 ARG A N 1
ATOM 2187 C CA . ARG A 1 301 ? 7.428 51.210 20.940 1.00 23.87 301 ARG A CA 1
ATOM 2188 C C . ARG A 1 301 ? 7.310 52.382 19.973 1.00 25.42 301 ARG A C 1
ATOM 2189 O O . ARG A 1 301 ? 7.816 53.478 20.237 1.00 25.46 301 ARG A O 1
ATOM 2197 N N . PHE A 1 302 ? 6.633 52.147 18.853 1.00 23.08 302 PHE A N 1
ATOM 2198 C CA . PHE A 1 302 ? 6.509 53.138 17.794 1.00 27.65 302 PHE A CA 1
ATOM 2199 C C . PHE A 1 302 ? 5.040 53.311 17.453 1.00 26.37 302 PHE A C 1
ATOM 2200 O O . PHE A 1 302 ? 4.362 52.339 17.114 1.00 25.29 302 PHE A O 1
ATOM 2208 N N . LEU A 1 303 ? 4.555 54.546 17.555 1.00 31.87 303 LEU A N 1
ATOM 2209 C CA . LEU A 1 303 ? 3.144 54.839 17.339 1.00 32.67 303 LEU A CA 1
ATOM 2210 C C . LEU A 1 303 ? 2.804 54.816 15.852 1.00 33.03 303 LEU A C 1
ATOM 2211 O O . LEU A 1 303 ? 3.363 55.590 15.067 1.00 32.99 303 LEU A O 1
ATOM 2216 N N . LEU A 1 304 ? 1.866 53.946 15.476 1.00 28.32 304 LEU A N 1
ATOM 2217 C CA . LEU A 1 304 ? 1.448 53.782 14.084 1.00 33.46 304 LEU A CA 1
ATOM 2218 C C . LEU A 1 304 ? 0.306 54.753 13.780 1.00 35.02 304 LEU A C 1
ATOM 2219 O O . LEU A 1 304 ? -0.853 54.379 13.611 1.00 37.73 304 LEU A O 1
ATOM 2224 N N . GLN A 1 305 ? 0.672 56.030 13.697 1.00 37.64 305 GLN A N 1
ATOM 2225 C CA . GLN A 1 305 ? -0.287 57.124 13.616 1.00 37.99 305 GLN A CA 1
ATOM 2226 C C . GLN A 1 305 ? 0.307 58.256 12.793 1.00 41.67 305 GLN A C 1
ATOM 2227 O O . GLN A 1 305 ? 1.418 58.712 13.085 1.00 36.40 305 GLN A O 1
ATOM 2233 N N . ARG A 1 306 ? -0.437 58.715 11.789 1.00 37.15 306 ARG A N 1
ATOM 2234 C CA . ARG A 1 306 ? -0.019 59.863 10.985 1.00 37.17 306 ARG A CA 1
ATOM 2235 C C . ARG A 1 306 ? -0.304 61.150 11.744 1.00 35.54 306 ARG A C 1
ATOM 2236 O O . ARG A 1 306 ? 0.605 61.937 12.002 1.00 42.48 306 ARG A O 1
ATOM 2244 N N . SER B 1 2 ? 40.639 36.973 43.012 1.00 19.53 2 SER B N 1
ATOM 2245 C CA . SER B 1 2 ? 39.318 36.384 43.188 1.00 21.51 2 SER B CA 1
ATOM 2246 C C . SER B 1 2 ? 38.461 36.471 41.918 1.00 23.58 2 SER B C 1
ATOM 2247 O O . SER B 1 2 ? 37.546 35.662 41.755 1.00 20.00 2 SER B O 1
ATOM 2250 N N . ALA B 1 3 ? 38.750 37.403 41.008 1.00 19.12 3 ALA B N 1
ATOM 2251 C CA . ALA B 1 3 ? 38.082 37.476 39.710 1.00 18.10 3 ALA B CA 1
ATOM 2252 C C . ALA B 1 3 ? 38.706 36.569 38.654 1.00 25.47 3 ALA B C 1
ATOM 2253 O O . ALA B 1 3 ? 38.178 36.477 37.535 1.00 17.92 3 ALA B O 1
ATOM 2255 N N . SER B 1 4 ? 39.826 35.927 38.964 1.00 23.75 4 SER B N 1
ATOM 2256 C CA . SER B 1 4 ? 40.595 35.157 37.992 1.00 25.76 4 SER B CA 1
ATOM 2257 C C . SER B 1 4 ? 40.363 33.678 38.267 1.00 26.73 4 SER B C 1
ATOM 2258 O O . SER B 1 4 ? 40.346 33.286 39.438 1.00 23.50 4 SER B O 1
ATOM 2261 N N . ASP B 1 5 ? 40.159 32.873 37.198 1.00 28.43 5 ASP B N 1
ATOM 2262 C CA . ASP B 1 5 ? 39.935 31.421 37.287 1.00 26.82 5 ASP B CA 1
ATOM 2263 C C . ASP B 1 5 ? 38.424 31.135 37.293 1.00 27.23 5 ASP B C 1
ATOM 2264 O O . ASP B 1 5 ? 37.632 31.876 37.882 1.00 28.33 5 ASP B O 1
ATOM 2269 N N . VAL B 1 6 ? 37.993 30.106 36.550 1.00 25.12 6 VAL B N 1
ATOM 2270 C CA . VAL B 1 6 ? 36.581 29.731 36.430 1.00 22.24 6 VAL B CA 1
ATOM 2271 C C . VAL B 1 6 ? 36.104 29.084 37.730 1.00 22.25 6 VAL B C 1
ATOM 2272 O O . VAL B 1 6 ? 36.861 28.390 38.402 1.00 24.26 6 VAL B O 1
ATOM 2276 N N . LYS B 1 7 ? 34.854 29.317 38.110 1.00 20.40 7 LYS B N 1
ATOM 2277 C CA . LYS B 1 7 ? 34.281 28.663 39.282 1.00 20.18 7 LYS B CA 1
ATOM 2278 C C . LYS B 1 7 ? 33.127 27.753 38.882 1.00 19.27 7 LYS B C 1
ATOM 2279 O O . LYS B 1 7 ? 32.517 27.919 37.831 1.00 17.82 7 LYS B O 1
ATOM 2285 N N . ASP B 1 8 ? 32.834 26.776 39.738 1.00 13.34 8 ASP B N 1
ATOM 2286 C CA . ASP B 1 8 ? 31.701 25.896 39.521 1.00 19.72 8 ASP B CA 1
ATOM 2287 C C . ASP B 1 8 ? 30.470 26.545 40.142 1.00 18.43 8 ASP B C 1
ATOM 2288 O O . ASP B 1 8 ? 30.519 27.022 41.281 1.00 19.85 8 ASP B O 1
ATOM 2293 N N . GLU B 1 9 ? 29.395 26.626 39.361 1.00 16.51 9 GLU B N 1
ATOM 2294 C CA . GLU B 1 9 ? 28.240 27.460 39.696 1.00 15.84 9 GLU B CA 1
ATOM 2295 C C . GLU B 1 9 ? 26.966 26.879 39.102 1.00 14.13 9 GLU B C 1
ATOM 2296 O O . GLU B 1 9 ? 26.970 26.343 37.990 1.00 14.58 9 GLU B O 1
ATOM 2302 N N . TRP B 1 10 ? 25.861 27.048 39.836 1.00 14.20 10 TRP B N 1
ATOM 2303 C CA . TRP B 1 10 ? 24.507 26.911 39.309 1.00 13.37 10 TRP B CA 1
ATOM 2304 C C . TRP B 1 10 ? 23.941 28.306 39.055 1.00 15.48 10 TRP B C 1
ATOM 2305 O O . TRP B 1 10 ? 23.905 29.140 39.970 1.00 13.39 10 TRP B O 1
ATOM 2316 N N . ILE B 1 11 ? 23.503 28.559 37.827 1.00 10.20 11 ILE B N 1
ATOM 2317 C CA . ILE B 1 11 ? 22.848 29.815 37.470 1.00 11.99 11 ILE B CA 1
ATOM 2318 C C . ILE B 1 11 ? 21.373 29.517 37.252 1.00 11.76 11 ILE B C 1
ATOM 2319 O O . ILE B 1 11 ? 21.012 28.691 36.398 1.00 10.54 11 ILE B O 1
ATOM 2324 N N . THR B 1 12 ? 20.523 30.178 38.025 1.00 13.66 12 THR B N 1
ATOM 2325 C CA . THR B 1 12 ? 19.083 30.094 37.826 1.00 9.58 12 THR B CA 1
ATOM 2326 C C . THR B 1 12 ? 18.694 31.093 36.720 1.00 14.95 12 THR B C 1
ATOM 2327 O O . THR B 1 12 ? 18.408 32.264 36.975 1.00 14.81 12 THR B O 1
ATOM 2331 N N . LEU B 1 13 ? 18.659 30.604 35.470 1.00 12.73 13 LEU B N 1
ATOM 2332 C CA . LEU B 1 13 ? 18.470 31.458 34.289 1.00 10.44 13 LEU B CA 1
ATOM 2333 C C . LEU B 1 13 ? 17.049 31.991 34.191 1.00 15.36 13 LEU B C 1
ATOM 2334 O O . LEU B 1 13 ? 16.841 33.183 33.924 1.00 14.66 13 LEU B O 1
ATOM 2339 N N . GLY B 1 14 ? 16.061 31.118 34.378 1.00 11.28 14 GLY B N 1
ATOM 2340 C CA . GLY B 1 14 ? 14.668 31.516 34.436 1.00 15.19 14 GLY B CA 1
ATOM 2341 C C . GLY B 1 14 ? 13.941 30.890 35.615 1.00 15.54 14 GLY B C 1
ATOM 2342 O O . GLY B 1 14 ? 13.944 29.662 35.789 1.00 15.90 14 GLY B O 1
ATOM 2343 N N . THR B 1 15 ? 13.323 31.732 36.439 1.00 15.33 15 THR B N 1
ATOM 2344 C CA . THR B 1 15 ? 12.830 31.316 37.746 1.00 13.27 15 THR B CA 1
ATOM 2345 C C . THR B 1 15 ? 11.320 31.206 37.828 1.00 10.85 15 THR B C 1
ATOM 2346 O O . THR B 1 15 ? 10.807 30.932 38.921 1.00 12.71 15 THR B O 1
ATOM 2350 N N . MET B 1 16 ? 10.593 31.390 36.711 1.00 10.82 16 MET B N 1
ATOM 2351 C CA . MET B 1 16 ? 9.140 31.296 36.731 1.00 14.28 16 MET B CA 1
ATOM 2352 C C . MET B 1 16 ? 8.663 29.857 36.902 1.00 13.14 16 MET B C 1
ATOM 2353 O O . MET B 1 16 ? 9.236 28.928 36.334 1.00 13.23 16 MET B O 1
ATOM 2358 N N . GLY B 1 17 ? 7.585 29.676 37.655 1.00 13.52 17 GLY B N 1
ATOM 2359 C CA . GLY B 1 17 ? 6.864 28.417 37.666 1.00 13.88 17 GLY B CA 1
ATOM 2360 C C . GLY B 1 17 ? 5.705 28.449 36.687 1.00 15.09 17 GLY B C 1
ATOM 2361 O O . GLY B 1 17 ? 4.909 29.391 36.680 1.00 19.52 17 GLY B O 1
ATOM 2362 N N . GLY B 1 18 ? 5.622 27.411 35.859 1.00 11.18 18 GLY B N 1
ATOM 2363 C CA . GLY B 1 18 ? 4.488 27.214 34.992 1.00 14.29 18 GLY B CA 1
ATOM 2364 C C . GLY B 1 18 ? 4.550 27.894 33.638 1.00 12.81 18 GLY B C 1
ATOM 2365 O O . GLY B 1 18 ? 5.459 28.670 33.329 1.00 11.54 18 GLY B O 1
ATOM 2366 N N . PRO B 1 19 ? 3.539 27.622 32.807 1.00 17.25 19 PRO B N 1
ATOM 2367 C CA . PRO B 1 19 ? 3.502 28.149 31.438 1.00 18.15 19 PRO B CA 1
ATOM 2368 C C . PRO B 1 19 ? 2.880 29.529 31.274 1.00 16.45 19 PRO B C 1
ATOM 2369 O O . PRO B 1 19 ? 2.813 30.009 30.135 1.00 17.08 19 PRO B O 1
ATOM 2373 N N . ILE B 1 20 ? 2.390 30.163 32.337 1.00 16.98 20 ILE B N 1
ATOM 2374 C CA . ILE B 1 20 ? 1.936 31.550 32.241 1.00 17.15 20 ILE B CA 1
ATOM 2375 C C . ILE B 1 20 ? 3.146 32.461 32.371 1.00 20.56 20 ILE B C 1
ATOM 2376 O O . ILE B 1 20 ? 3.692 32.599 33.477 1.00 15.65 20 ILE B O 1
ATOM 2381 N N . PRO B 1 21 ? 3.565 33.129 31.301 1.00 21.25 21 PRO B N 1
ATOM 2382 C CA . PRO B 1 21 ? 4.791 33.928 31.364 1.00 13.97 21 PRO B CA 1
ATOM 2383 C C . PRO B 1 21 ? 4.657 35.115 32.311 1.00 17.62 21 PRO B C 1
ATOM 2384 O O . PRO B 1 21 ? 3.563 35.634 32.560 1.00 16.29 21 PRO B O 1
ATOM 2388 N N . HIS B 1 22 ? 5.806 35.537 32.846 1.00 14.37 22 HIS B N 1
ATOM 2389 C CA . HIS B 1 22 ? 5.895 36.672 33.757 1.00 16.78 22 HIS B CA 1
ATOM 2390 C C . HIS B 1 22 ? 6.931 37.641 33.217 1.00 15.45 22 HIS B C 1
ATOM 2391 O O . HIS B 1 22 ? 7.920 37.222 32.603 1.00 12.86 22 HIS B O 1
ATOM 2398 N N . ALA B 1 23 ? 6.687 38.942 33.425 1.00 16.76 23 ALA B N 1
ATOM 2399 C CA . ALA B 1 23 ? 7.592 39.969 32.907 1.00 16.70 23 ALA B CA 1
ATOM 2400 C C . ALA B 1 23 ? 8.990 39.893 33.522 1.00 19.26 23 ALA B C 1
ATOM 2401 O O . ALA B 1 23 ? 9.979 40.211 32.849 1.00 21.78 23 ALA B O 1
ATOM 2403 N N . THR B 1 24 ? 9.111 39.484 34.784 1.00 15.12 24 THR B N 1
ATOM 2404 C CA . THR B 1 24 ? 10.405 39.533 35.458 1.00 23.21 24 THR B CA 1
ATOM 2405 C C . THR B 1 24 ? 10.915 38.159 35.876 1.00 23.17 24 THR B C 1
ATOM 2406 O O . THR B 1 24 ? 11.911 38.082 36.600 1.00 20.46 24 THR B O 1
ATOM 2410 N N . HIS B 1 25 ? 10.276 37.075 35.425 1.00 18.20 25 HIS B N 1
ATOM 2411 C CA . HIS B 1 25 ? 10.743 35.714 35.699 1.00 16.17 25 HIS B CA 1
ATOM 2412 C C . HIS B 1 25 ? 10.618 34.937 34.391 1.00 13.02 25 HIS B C 1
ATOM 2413 O O . HIS B 1 25 ? 9.523 34.547 34.006 1.00 14.26 25 HIS B O 1
ATOM 2420 N N . SER B 1 26 ? 11.732 34.752 33.702 1.00 13.37 26 SER B N 1
ATOM 2421 C CA . SER B 1 26 ? 11.764 34.001 32.453 1.00 14.29 26 SER B CA 1
ATOM 2422 C C . SER B 1 26 ? 11.446 32.526 32.721 1.00 14.76 26 SER B C 1
ATOM 2423 O O . SER B 1 26 ? 11.500 32.045 33.852 1.00 9.36 26 SER B O 1
ATOM 2426 N N . GLN B 1 27 ? 11.122 31.810 31.647 1.00 11.46 27 GLN B N 1
ATOM 2427 C CA . GLN B 1 27 ? 10.635 30.442 31.733 1.00 11.35 27 GLN B CA 1
ATOM 2428 C C . GLN B 1 27 ? 11.687 29.523 32.347 1.00 11.37 27 GLN B C 1
ATOM 2429 O O . GLN B 1 27 ? 12.891 29.755 32.174 1.00 11.45 27 GLN B O 1
ATOM 2435 N N . PRO B 1 28 ? 11.251 28.433 33.030 1.00 12.31 28 PRO B N 1
ATOM 2436 C CA . PRO B 1 28 ? 12.204 27.486 33.642 1.00 15.43 28 PRO B CA 1
ATOM 2437 C C . PRO B 1 28 ? 13.443 27.198 32.795 1.00 14.01 28 PRO B C 1
ATOM 2438 O O . PRO B 1 28 ? 13.353 26.665 31.678 1.00 11.01 28 PRO B O 1
ATOM 2442 N N . SER B 1 29 ? 14.594 27.611 33.320 1.00 9.97 29 SER B N 1
ATOM 2443 C CA . SER B 1 29 ? 15.903 27.400 32.687 1.00 13.79 29 SER B CA 1
ATOM 2444 C C . SER B 1 29 ? 17.003 27.478 33.744 1.00 13.14 29 SER B C 1
ATOM 2445 O O . SER B 1 29 ? 16.944 28.310 34.654 1.00 14.54 29 SER B O 1
ATOM 2448 N N . ASN B 1 30 ? 18.042 26.651 33.579 1.00 11.92 30 ASN B N 1
ATOM 2449 C CA . ASN B 1 30 ? 19.138 26.602 34.537 1.00 11.34 30 ASN B CA 1
ATOM 2450 C C . ASN B 1 30 ? 20.428 26.315 33.779 1.00 10.53 30 ASN B C 1
ATOM 2451 O O . ASN B 1 30 ? 20.411 25.644 32.743 1.00 13.27 30 ASN B O 1
ATOM 2456 N N . ALA B 1 31 ? 21.534 26.840 34.278 1.00 12.80 31 ALA B N 1
ATOM 2457 C CA . ALA B 1 31 ? 22.855 26.479 33.772 1.00 10.13 31 ALA B CA 1
ATOM 2458 C C . ALA B 1 31 ? 23.686 25.870 34.889 1.00 13.34 31 ALA B C 1
ATOM 2459 O O . ALA B 1 31 ? 23.726 26.391 36.013 1.00 11.81 31 ALA B O 1
ATOM 2461 N N . LEU B 1 32 ? 24.344 24.771 34.565 1.00 12.06 32 LEU B N 1
ATOM 2462 C CA . LEU B 1 32 ? 25.278 24.096 35.447 1.00 12.61 32 LEU B CA 1
ATOM 2463 C C . LEU B 1 32 ? 26.649 24.219 34.787 1.00 13.71 32 LEU B C 1
ATOM 2464 O O . LEU B 1 32 ? 26.839 23.774 33.651 1.00 13.84 32 LEU B O 1
ATOM 2469 N N . PHE B 1 33 ? 27.571 24.885 35.463 1.00 13.00 33 PHE B N 1
ATOM 2470 C CA . PHE B 1 33 ? 28.865 25.266 34.888 1.00 14.54 33 PHE B CA 1
ATOM 2471 C C . PHE B 1 33 ? 29.950 24.601 35.732 1.00 15.85 33 PHE B C 1
ATOM 2472 O O . PHE B 1 33 ? 30.216 25.025 36.862 1.00 14.23 33 PHE B O 1
ATOM 2480 N N . VAL B 1 34 ? 30.563 23.548 35.194 1.00 15.64 34 VAL B N 1
ATOM 2481 C CA . VAL B 1 34 ? 31.498 22.716 35.938 1.00 13.77 34 VAL B CA 1
ATOM 2482 C C . VAL B 1 34 ? 32.757 22.556 35.105 1.00 13.03 34 VAL B C 1
ATOM 2483 O O . VAL B 1 34 ? 32.674 22.254 33.909 1.00 16.16 34 VAL B O 1
ATOM 2487 N N . ASN B 1 35 ? 33.916 22.749 35.742 1.00 14.53 35 ASN B N 1
ATOM 2488 C CA . ASN B 1 35 ? 35.241 22.617 35.097 1.00 16.03 35 ASN B CA 1
ATOM 2489 C C . ASN B 1 35 ? 35.311 23.409 33.793 1.00 16.58 35 ASN B C 1
ATOM 2490 O O . ASN B 1 35 ? 35.884 22.963 32.797 1.00 16.79 35 ASN B O 1
ATOM 2495 N N . GLY B 1 36 ? 34.690 24.586 33.791 1.00 17.79 36 GLY B N 1
ATOM 2496 C CA . GLY B 1 36 ? 34.622 25.407 32.602 1.00 15.98 36 GLY B CA 1
ATOM 2497 C C . GLY B 1 36 ? 33.787 24.864 31.466 1.00 17.88 36 GLY B C 1
ATOM 2498 O O . GLY B 1 36 ? 33.941 25.328 30.333 1.00 16.97 36 GLY B O 1
ATOM 2499 N N . HIS B 1 37 ? 32.897 23.899 31.731 1.00 12.15 37 HIS B N 1
ATOM 2500 C CA . HIS B 1 37 ? 32.014 23.329 30.725 1.00 14.42 37 HIS B CA 1
ATOM 2501 C C . HIS B 1 37 ? 30.574 23.726 31.042 1.00 15.19 37 HIS B C 1
ATOM 2502 O O . HIS B 1 37 ? 30.187 23.767 32.213 1.00 11.30 37 HIS B O 1
ATOM 2509 N N . THR B 1 38 ? 29.784 24.024 29.996 1.00 11.56 38 THR B N 1
ATOM 2510 C CA . THR B 1 38 ? 28.419 24.525 30.156 1.00 13.82 38 THR B CA 1
ATOM 2511 C C . THR B 1 38 ? 27.408 23.407 29.913 1.00 14.15 38 THR B C 1
ATOM 2512 O O . THR B 1 38 ? 27.400 22.795 28.834 1.00 13.56 38 THR B O 1
ATOM 2516 N N . TYR B 1 39 ? 26.538 23.171 30.904 1.00 9.91 39 TYR B N 1
ATOM 2517 C CA . TYR B 1 39 ? 25.407 22.261 30.812 1.00 13.82 39 TYR B CA 1
ATOM 2518 C C . TYR B 1 39 ? 24.115 23.025 31.076 1.00 13.66 39 TYR B C 1
ATOM 2519 O O . TYR B 1 39 ? 24.102 23.996 31.834 1.00 12.41 39 TYR B O 1
ATOM 2528 N N . ILE B 1 40 ? 23.015 22.586 30.453 1.00 15.35 40 ILE B N 1
ATOM 2529 C CA . ILE B 1 40 ? 21.699 23.169 30.698 1.00 10.85 40 ILE B CA 1
ATOM 2530 C C . ILE B 1 40 ? 20.818 22.161 31.430 1.00 11.25 40 ILE B C 1
ATOM 2531 O O . ILE B 1 40 ? 20.799 20.977 31.079 1.00 10.79 40 ILE B O 1
ATOM 2536 N N . VAL B 1 41 ? 20.063 22.632 32.429 1.00 9.32 41 VAL B N 1
ATOM 2537 C CA . VAL B 1 41 ? 19.123 21.793 33.179 1.00 9.39 41 VAL B CA 1
ATOM 2538 C C . VAL B 1 41 ? 17.745 22.446 33.068 1.00 12.67 41 VAL B C 1
ATOM 2539 O O . VAL B 1 41 ? 17.435 23.413 33.778 1.00 10.83 41 VAL B O 1
ATOM 2543 N N . ASP B 1 42 ? 16.924 21.898 32.161 1.00 10.07 42 ASP B N 1
ATOM 2544 C CA . ASP B 1 42 ? 15.601 22.365 31.753 1.00 11.28 42 ASP B CA 1
ATOM 2545 C C . ASP B 1 42 ? 15.751 23.568 30.821 1.00 12.78 42 ASP B C 1
ATOM 2546 O O . ASP B 1 42 ? 16.719 24.325 30.935 1.00 10.80 42 ASP B O 1
ATOM 2551 N N . ALA B 1 43 ? 14.847 23.719 29.851 1.00 13.56 43 ALA B N 1
ATOM 2552 C CA . ALA B 1 43 ? 15.118 24.606 28.725 1.00 14.00 43 ALA B CA 1
ATOM 2553 C C . ALA B 1 43 ? 13.821 25.239 28.228 1.00 11.87 43 ALA B C 1
ATOM 2554 O O . ALA B 1 43 ? 13.345 25.011 27.112 1.00 14.39 43 ALA B O 1
ATOM 2556 N N . GLY B 1 44 ? 13.218 26.058 29.079 1.00 10.02 44 GLY B N 1
ATOM 2557 C CA . GLY B 1 44 ? 12.047 26.822 28.702 1.00 14.30 44 GLY B CA 1
ATOM 2558 C C . GLY B 1 44 ? 12.410 27.870 27.661 1.00 10.80 44 GLY B C 1
ATOM 2559 O O . GLY B 1 44 ? 13.566 28.028 27.255 1.00 12.42 44 GLY B O 1
ATOM 2560 N N . ASP B 1 45 ? 11.383 28.568 27.194 1.00 15.18 45 ASP B N 1
ATOM 2561 C CA . ASP B 1 45 ? 11.581 29.640 26.224 1.00 14.80 45 ASP B CA 1
ATOM 2562 C C . ASP B 1 45 ? 12.590 30.650 26.742 1.00 13.54 45 ASP B C 1
ATOM 2563 O O . ASP B 1 45 ? 12.608 30.971 27.931 1.00 14.38 45 ASP B O 1
ATOM 2568 N N . GLY B 1 46 ? 13.441 31.144 25.846 1.00 12.50 46 GLY B N 1
ATOM 2569 C CA . GLY B 1 46 ? 14.401 32.148 26.236 1.00 13.90 46 GLY B CA 1
ATOM 2570 C C . GLY B 1 46 ? 15.648 31.611 26.913 1.00 14.99 46 GLY B C 1
ATOM 2571 O O . GLY B 1 46 ? 16.434 32.410 27.417 1.00 11.61 46 GLY B O 1
ATOM 2572 N N . THR B 1 47 ? 15.848 30.287 26.932 1.00 10.59 47 THR B N 1
ATOM 2573 C CA . THR B 1 47 ? 17.071 29.696 27.495 1.00 12.99 47 THR B CA 1
ATOM 2574 C C . THR B 1 47 ? 18.319 30.229 26.793 1.00 14.12 47 THR B C 1
ATOM 2575 O O . THR B 1 47 ? 19.314 30.570 27.443 1.00 11.16 47 THR B O 1
ATOM 2579 N N . VAL B 1 48 ? 18.288 30.269 25.456 1.00 13.30 48 VAL B N 1
ATOM 2580 C CA . VAL B 1 48 ? 19.374 30.870 24.677 1.00 13.51 48 VAL B CA 1
ATOM 2581 C C . VAL B 1 48 ? 19.607 32.317 25.103 1.00 15.72 48 VAL B C 1
ATOM 2582 O O . VAL B 1 48 ? 20.745 32.748 25.317 1.00 14.92 48 VAL B O 1
ATOM 2586 N N . GLY B 1 49 ? 18.537 33.101 25.210 1.00 16.23 49 GLY B N 1
ATOM 2587 C CA . GLY B 1 49 ? 18.723 34.498 25.582 1.00 15.60 49 GLY B CA 1
ATOM 2588 C C . GLY B 1 49 ? 19.289 34.667 26.984 1.00 13.99 49 GLY B C 1
ATOM 2589 O O . GLY B 1 49 ? 20.092 35.570 27.236 1.00 17.11 49 GLY B O 1
ATOM 2590 N N . GLN B 1 50 ? 18.872 33.803 27.917 1.00 13.55 50 GLN B N 1
ATOM 2591 C CA . GLN B 1 50 ? 19.280 33.944 29.314 1.00 13.05 50 GLN B CA 1
ATOM 2592 C C . GLN B 1 50 ? 20.702 33.461 29.537 1.00 13.27 50 GLN B C 1
ATOM 2593 O O . GLN B 1 50 ? 21.435 34.045 30.338 1.00 12.59 50 GLN B O 1
ATOM 2599 N N . LEU B 1 51 ? 21.110 32.369 28.878 1.00 14.82 51 LEU B N 1
ATOM 2600 C CA . LEU B 1 51 ? 22.476 31.914 29.085 1.00 14.29 51 LEU B CA 1
ATOM 2601 C C . LEU B 1 51 ? 23.451 32.930 28.521 1.00 12.32 51 LEU B C 1
ATOM 2602 O O . LEU B 1 51 ? 24.517 33.143 29.095 1.00 13.98 51 LEU B O 1
ATOM 2607 N N . THR B 1 52 ? 23.074 33.599 27.433 1.00 11.40 52 THR B N 1
ATOM 2608 C CA . THR B 1 52 ? 23.905 34.671 26.887 1.00 12.73 52 THR B CA 1
ATOM 2609 C C . THR B 1 52 ? 24.007 35.849 27.856 1.00 15.15 52 THR B C 1
ATOM 2610 O O . THR B 1 52 ? 25.094 36.415 28.053 1.00 13.75 52 THR B O 1
ATOM 2614 N N . LYS B 1 53 ? 22.882 36.244 28.460 1.00 12.10 53 LYS B N 1
ATOM 2615 C CA . LYS B 1 53 ? 22.905 37.263 29.508 1.00 13.10 53 LYS B CA 1
ATOM 2616 C C . LYS B 1 53 ? 23.800 36.851 30.672 1.00 16.79 53 LYS B C 1
ATOM 2617 O O . LYS B 1 53 ? 24.415 37.706 31.325 1.00 15.36 53 LYS B O 1
ATOM 2623 N N . ALA B 1 54 ? 23.893 35.554 30.951 1.00 11.80 54 ALA B N 1
ATOM 2624 C CA . ALA B 1 54 ? 24.743 35.103 32.049 1.00 14.82 54 ALA B CA 1
ATOM 2625 C C . ALA B 1 54 ? 26.204 34.941 31.637 1.00 14.22 54 ALA B C 1
ATOM 2626 O O . ALA B 1 54 ? 27.002 34.417 32.425 1.00 20.57 54 ALA B O 1
ATOM 2628 N N . GLY B 1 55 ? 26.575 35.397 30.442 1.00 15.55 55 GLY B N 1
ATOM 2629 C CA . GLY B 1 55 ? 27.951 35.354 29.998 1.00 14.79 55 GLY B CA 1
ATOM 2630 C C . GLY B 1 55 ? 28.382 34.051 29.368 1.00 18.44 55 GLY B C 1
ATOM 2631 O O . GLY B 1 55 ? 29.583 33.865 29.130 1.00 21.69 55 GLY B O 1
ATOM 2632 N N . LEU B 1 56 ? 27.450 33.132 29.114 1.00 18.16 56 LEU B N 1
ATOM 2633 C CA . LEU B 1 56 ? 27.726 31.858 28.460 1.00 15.34 56 LEU B CA 1
ATOM 2634 C C . LEU B 1 56 ? 27.430 31.974 26.964 1.00 17.19 56 LEU B C 1
ATOM 2635 O O . LEU B 1 56 ? 26.879 32.971 26.494 1.00 17.35 56 LEU B O 1
ATOM 2640 N N . LYS B 1 57 ? 27.760 30.919 26.216 1.00 15.88 57 LYS B N 1
ATOM 2641 C CA . LYS B 1 57 ? 27.573 30.906 24.766 1.00 14.27 57 LYS B CA 1
ATOM 2642 C C . LYS B 1 57 ? 26.854 29.635 24.342 1.00 15.38 57 LYS B C 1
ATOM 2643 O O . LYS B 1 57 ? 27.122 28.563 24.894 1.00 16.94 57 LYS B O 1
ATOM 2649 N N . THR B 1 58 ? 25.949 29.746 23.355 1.00 18.77 58 THR B N 1
ATOM 2650 C CA . THR B 1 58 ? 25.233 28.556 22.891 1.00 16.68 58 THR B CA 1
ATOM 2651 C C . THR B 1 58 ? 26.207 27.477 22.434 1.00 14.41 58 THR B C 1
ATOM 2652 O O . THR B 1 58 ? 25.963 26.283 22.626 1.00 17.26 58 THR B O 1
ATOM 2656 N N . THR B 1 59 ? 27.303 27.887 21.798 1.00 14.98 59 THR B N 1
ATOM 2657 C CA . THR B 1 59 ? 28.270 26.963 21.224 1.00 16.44 59 THR B CA 1
ATOM 2658 C C . THR B 1 59 ? 29.044 26.173 22.282 1.00 16.30 59 THR B C 1
ATOM 2659 O O . THR B 1 59 ? 29.647 25.153 21.936 1.00 21.19 59 THR B O 1
ATOM 2663 N N . ASP B 1 60 ? 29.034 26.597 23.555 1.00 11.59 60 ASP B N 1
ATOM 2664 C CA . ASP B 1 60 ? 29.697 25.843 24.628 1.00 16.31 60 ASP B CA 1
ATOM 2665 C C . ASP B 1 60 ? 28.815 24.779 25.289 1.00 16.62 60 ASP B C 1
ATOM 2666 O O . ASP B 1 60 ? 29.308 24.061 26.165 1.00 17.30 60 ASP B O 1
ATOM 2671 N N . VAL B 1 61 ? 27.536 24.654 24.924 1.00 15.86 61 VAL B N 1
ATOM 2672 C CA . VAL B 1 61 ? 26.647 23.759 25.663 1.00 15.98 61 VAL B CA 1
ATOM 2673 C C . VAL B 1 61 ? 26.980 22.321 25.293 1.00 13.23 61 VAL B C 1
ATOM 2674 O O . VAL B 1 61 ? 26.871 21.931 24.127 1.00 14.48 61 VAL B O 1
ATOM 2678 N N . ASP B 1 62 ? 27.410 21.530 26.281 1.00 10.23 62 ASP B N 1
ATOM 2679 C CA . ASP B 1 62 ? 27.788 20.148 26.018 1.00 14.97 62 ASP B CA 1
ATOM 2680 C C . ASP B 1 62 ? 26.625 19.174 26.188 1.00 13.28 62 ASP B C 1
ATOM 2681 O O . ASP B 1 62 ? 26.523 18.201 25.436 1.00 15.97 62 ASP B O 1
ATOM 2686 N N . ALA B 1 63 ? 25.750 19.405 27.164 1.00 12.73 63 ALA B N 1
ATOM 2687 C CA . ALA B 1 63 ? 24.582 18.550 27.335 1.00 13.36 63 ALA B CA 1
ATOM 2688 C C . ALA B 1 63 ? 23.429 19.355 27.921 1.00 15.46 63 ALA B C 1
ATOM 2689 O O . ALA B 1 63 ? 23.621 20.402 28.550 1.00 13.79 63 ALA B O 1
ATOM 2691 N N . VAL B 1 64 ? 22.219 18.849 27.681 1.00 13.30 64 VAL B N 1
ATOM 2692 C CA . VAL B 1 64 ? 20.982 19.349 28.261 1.00 11.66 64 VAL B CA 1
ATOM 2693 C C . VAL B 1 64 ? 20.352 18.203 29.047 1.00 14.46 64 VAL B C 1
ATOM 2694 O O . VAL B 1 64 ? 20.402 17.047 28.604 1.00 13.99 64 VAL B O 1
ATOM 2698 N N . PHE B 1 65 ? 19.764 18.525 30.210 1.00 11.77 65 PHE B N 1
ATOM 2699 C CA . PHE B 1 65 ? 19.105 17.567 31.104 1.00 8.94 65 PHE B CA 1
ATOM 2700 C C . PHE B 1 65 ? 17.680 18.044 31.317 1.00 12.05 65 PHE B C 1
ATOM 2701 O O . PHE B 1 65 ? 17.464 19.062 31.984 1.00 11.20 65 PHE B O 1
ATOM 2709 N N . ILE B 1 66 ? 16.700 17.308 30.761 1.00 11.30 66 ILE B N 1
ATOM 2710 C CA . ILE B 1 66 ? 15.290 17.670 30.836 1.00 10.06 66 ILE B CA 1
ATOM 2711 C C . ILE B 1 66 ? 14.618 16.842 31.927 1.00 13.06 66 ILE B C 1
ATOM 2712 O O . ILE B 1 66 ? 14.636 15.599 31.872 1.00 16.21 66 ILE B O 1
ATOM 2717 N N . SER B 1 67 ? 13.969 17.519 32.884 1.00 11.69 67 SER B N 1
ATOM 2718 C CA . SER B 1 67 ? 13.375 16.800 34.012 1.00 12.09 67 SER B CA 1
ATOM 2719 C C . SER B 1 67 ? 12.062 16.144 33.636 1.00 16.06 67 SER B C 1
ATOM 2720 O O . SER B 1 67 ? 11.779 15.047 34.127 1.00 13.47 67 SER B O 1
ATOM 2723 N N . HIS B 1 68 ? 11.224 16.826 32.831 1.00 12.72 68 HIS B N 1
ATOM 2724 C CA . HIS B 1 68 ? 10.009 16.261 32.252 1.00 14.59 68 HIS B CA 1
ATOM 2725 C C . HIS B 1 68 ? 9.581 17.093 31.036 1.00 15.66 68 HIS B C 1
ATOM 2726 O O . HIS B 1 68 ? 10.145 18.158 30.746 1.00 12.99 68 HIS B O 1
ATOM 2733 N N . LEU B 1 69 ? 8.549 16.604 30.342 1.00 14.77 69 LEU B N 1
ATOM 2734 C CA . LEU B 1 69 ? 8.208 17.065 28.997 1.00 13.54 69 LEU B CA 1
ATOM 2735 C C . LEU B 1 69 ? 7.095 18.118 28.955 1.00 14.02 69 LEU B C 1
ATOM 2736 O O . LEU B 1 69 ? 6.583 18.422 27.865 1.00 14.39 69 LEU B O 1
ATOM 2741 N N . HIS B 1 70 ? 6.748 18.727 30.089 1.00 12.14 70 HIS B N 1
ATOM 2742 C CA . HIS B 1 70 ? 5.896 19.913 30.055 1.00 17.12 70 HIS B CA 1
ATOM 2743 C C . HIS B 1 70 ? 6.618 21.065 29.347 1.00 14.52 70 HIS B C 1
ATOM 2744 O O . HIS B 1 70 ? 7.839 21.189 29.403 1.00 14.12 70 HIS B O 1
ATOM 2751 N N . PHE B 1 71 ? 5.854 21.925 28.673 1.00 14.20 71 PHE B N 1
ATOM 2752 C CA . PHE B 1 71 ? 6.501 22.845 27.742 1.00 13.24 71 PHE B CA 1
ATOM 2753 C C . PHE B 1 71 ? 7.116 24.080 28.397 1.00 12.62 71 PHE B C 1
ATOM 2754 O O . PHE B 1 71 ? 7.942 24.745 27.758 1.00 11.62 71 PHE B O 1
ATOM 2762 N N . ASP B 1 72 ? 6.753 24.407 29.640 1.00 13.12 72 ASP B N 1
ATOM 2763 C CA . ASP B 1 72 ? 7.539 25.410 30.352 1.00 12.17 72 ASP B CA 1
ATOM 2764 C C . ASP B 1 72 ? 8.968 24.931 30.624 1.00 10.22 72 ASP B C 1
ATOM 2765 O O . ASP B 1 72 ? 9.836 25.758 30.947 1.00 10.51 72 ASP B O 1
ATOM 2770 N N . HIS B 1 73 ? 9.247 23.634 30.435 1.00 12.64 73 HIS B N 1
ATOM 2771 C CA . HIS B 1 73 ? 10.583 23.068 30.614 1.00 11.37 73 HIS B CA 1
ATOM 2772 C C . HIS B 1 73 ? 11.290 22.669 29.319 1.00 10.79 73 HIS B C 1
ATOM 2773 O O . HIS B 1 73 ? 12.486 22.399 29.360 1.00 11.12 73 HIS B O 1
ATOM 2780 N N . THR B 1 74 ? 10.594 22.600 28.179 1.00 14.16 74 THR B N 1
ATOM 2781 C CA . THR B 1 74 ? 11.236 22.219 26.927 1.00 13.44 74 THR B CA 1
ATOM 2782 C C . THR B 1 74 ? 11.024 23.206 25.782 1.00 13.87 74 THR B C 1
ATOM 2783 O O . THR B 1 74 ? 11.630 23.024 24.717 1.00 13.56 74 THR B O 1
ATOM 2787 N N . GLY B 1 75 ? 10.176 24.219 25.950 1.00 11.20 75 GLY B N 1
ATOM 2788 C CA . GLY B 1 75 ? 9.822 25.086 24.828 1.00 11.18 75 GLY B CA 1
ATOM 2789 C C . GLY B 1 75 ? 10.992 25.857 24.247 1.00 11.02 75 GLY B C 1
ATOM 2790 O O . GLY B 1 75 ? 10.885 26.395 23.137 1.00 11.89 75 GLY B O 1
ATOM 2791 N N . GLY B 1 76 ? 12.098 25.955 24.979 1.00 13.77 76 GLY B N 1
ATOM 2792 C CA . GLY B 1 76 ? 13.274 26.616 24.438 1.00 11.32 76 GLY B CA 1
ATOM 2793 C C . GLY B 1 76 ? 14.274 25.713 23.778 1.00 10.04 76 GLY B C 1
ATOM 2794 O O . GLY B 1 76 ? 15.219 26.211 23.156 1.00 10.90 76 GLY B O 1
ATOM 2795 N N . LEU B 1 77 ? 14.104 24.400 23.904 1.00 11.12 77 LEU B N 1
ATOM 2796 C CA . LEU B 1 77 ? 15.076 23.456 23.361 1.00 11.48 77 LEU B CA 1
ATOM 2797 C C . LEU B 1 77 ? 15.134 23.516 21.835 1.00 13.16 77 LEU B C 1
ATOM 2798 O O . LEU B 1 77 ? 16.237 23.420 21.265 1.00 12.73 77 LEU B O 1
ATOM 2803 N N . PRO B 1 78 ? 13.996 23.661 21.130 1.00 10.87 78 PRO B N 1
ATOM 2804 C CA . PRO B 1 78 ? 14.085 23.856 19.676 1.00 9.26 78 PRO B CA 1
ATOM 2805 C C . PRO B 1 78 ? 14.997 25.007 19.300 1.00 11.07 78 PRO B C 1
ATOM 2806 O O . PRO B 1 78 ? 15.787 24.870 18.356 1.00 12.29 78 PRO B O 1
ATOM 2810 N N . ALA B 1 79 ? 14.924 26.137 20.026 1.00 11.82 79 ALA B N 1
ATOM 2811 C CA . ALA B 1 79 ? 15.800 27.273 19.718 1.00 12.18 79 ALA B CA 1
ATOM 2812 C C . ALA B 1 79 ? 17.262 26.952 19.983 1.00 15.70 79 ALA B C 1
ATOM 2813 O O . ALA B 1 79 ? 18.133 27.379 19.223 1.00 15.46 79 ALA B O 1
ATOM 2815 N N . LEU B 1 80 ? 17.560 26.239 21.075 1.00 11.60 80 LEU B N 1
ATOM 2816 C CA . LEU B 1 80 ? 18.948 25.897 21.368 1.00 12.14 80 LEU B CA 1
ATOM 2817 C C . LEU B 1 80 ? 19.545 24.993 20.295 1.00 14.81 80 LEU B C 1
ATOM 2818 O O . LEU B 1 80 ? 20.678 25.208 19.836 1.00 12.75 80 LEU B O 1
ATOM 2823 N N . LEU B 1 81 ? 18.808 23.967 19.877 1.00 11.48 81 LEU B N 1
ATOM 2824 C CA . LEU B 1 81 ? 19.371 23.080 18.862 1.00 13.27 81 LEU B CA 1
ATOM 2825 C C . LEU B 1 81 ? 19.490 23.778 17.513 1.00 14.31 81 LEU B C 1
ATOM 2826 O O . LEU B 1 81 ? 20.523 23.659 16.839 1.00 11.93 81 LEU B O 1
ATOM 2831 N N . SER B 1 82 ? 18.453 24.513 17.092 1.00 13.28 82 SER B N 1
ATOM 2832 C CA . SER B 1 82 ? 18.497 25.078 15.746 1.00 14.08 82 SER B CA 1
ATOM 2833 C C . SER B 1 82 ? 19.486 26.237 15.646 1.00 15.52 82 SER B C 1
ATOM 2834 O O . SER B 1 82 ? 20.088 26.446 14.585 1.00 13.39 82 SER B O 1
ATOM 2837 N N . LEU B 1 83 ? 19.667 27.005 16.719 1.00 13.62 83 LEU B N 1
ATOM 2838 C CA . LEU B 1 83 ? 20.618 28.112 16.643 1.00 11.57 83 LEU B CA 1
ATOM 2839 C C . LEU B 1 83 ? 22.050 27.602 16.642 1.00 15.68 83 LEU B C 1
ATOM 2840 O O . LEU B 1 83 ? 22.923 28.197 15.993 1.00 14.96 83 LEU B O 1
ATOM 2845 N N . ARG B 1 84 ? 22.302 26.495 17.347 1.00 16.15 84 ARG B N 1
ATOM 2846 C CA . ARG B 1 84 ? 23.608 25.844 17.295 1.00 12.45 84 ARG B CA 1
ATOM 2847 C C . ARG B 1 84 ? 23.892 25.289 15.908 1.00 15.21 84 ARG B C 1
ATOM 2848 O O . ARG B 1 84 ? 25.008 25.422 15.392 1.00 15.34 84 ARG B O 1
ATOM 2856 N N . TRP B 1 85 ? 22.885 24.679 15.270 1.00 19.49 85 TRP B N 1
ATOM 2857 C CA . TRP B 1 85 ? 23.080 24.183 13.907 1.00 16.72 85 TRP B CA 1
ATOM 2858 C C . TRP B 1 85 ? 23.373 25.322 12.936 1.00 20.91 85 TRP B C 1
ATOM 2859 O O . TRP B 1 85 ? 24.209 25.182 12.033 1.00 18.05 85 TRP B O 1
ATOM 2870 N N . GLN B 1 86 ? 22.689 26.458 13.098 1.00 15.45 86 GLN B N 1
ATOM 2871 C CA . GLN B 1 86 ? 22.857 27.570 12.163 1.00 18.60 86 GLN B CA 1
ATOM 2872 C C . GLN B 1 86 ? 24.256 28.178 12.218 1.00 24.00 86 GLN B C 1
ATOM 2873 O O . GLN B 1 86 ? 24.691 28.780 11.229 1.00 22.94 86 GLN B O 1
ATOM 2879 N N . VAL B 1 87 ? 24.965 28.043 13.340 1.00 18.62 87 VAL B N 1
ATOM 2880 C CA . VAL B 1 87 ? 26.342 28.534 13.464 1.00 25.44 87 VAL B CA 1
ATOM 2881 C C . VAL B 1 87 ? 27.369 27.405 13.365 1.00 22.71 87 VAL B C 1
ATOM 2882 O O . VAL B 1 87 ? 28.552 27.622 13.656 1.00 23.73 87 VAL B O 1
ATOM 2886 N N . ASN B 1 88 ? 26.942 26.197 12.986 1.00 19.25 88 ASN B N 1
ATOM 2887 C CA . ASN B 1 88 ? 27.856 25.077 12.779 1.00 26.00 88 ASN B CA 1
ATOM 2888 C C . ASN B 1 88 ? 28.673 24.781 14.036 1.00 23.12 88 ASN B C 1
ATOM 2889 O O . ASN B 1 88 ? 29.884 24.568 13.972 1.00 19.54 88 ASN B O 1
ATOM 2894 N N . ALA B 1 89 ? 28.011 24.774 15.191 1.00 21.32 89 ALA B N 1
ATOM 2895 C CA . ALA B 1 89 ? 28.683 24.422 16.438 1.00 17.52 89 ALA B CA 1
ATOM 2896 C C . ALA B 1 89 ? 29.455 23.126 16.267 1.00 21.56 89 ALA B C 1
ATOM 2897 O O . ALA B 1 89 ? 28.945 22.154 15.702 1.00 23.93 89 ALA B O 1
ATOM 2899 N N . GLY B 1 90 ? 30.699 23.124 16.746 1.00 24.45 90 GLY B N 1
ATOM 2900 C CA . GLY B 1 90 ? 31.629 22.037 16.489 1.00 24.41 90 GLY B CA 1
ATOM 2901 C C . GLY B 1 90 ? 31.580 20.884 17.473 1.00 28.19 90 GLY B C 1
ATOM 2902 O O . GLY B 1 90 ? 31.943 19.764 17.114 1.00 25.88 90 GLY B O 1
ATOM 2903 N N . ASN B 1 91 ? 31.117 21.129 18.698 1.00 23.83 91 ASN B N 1
ATOM 2904 C CA . ASN B 1 91 ? 31.062 20.095 19.725 1.00 20.25 91 ASN B CA 1
ATOM 2905 C C . ASN B 1 91 ? 29.769 19.275 19.654 1.00 24.45 91 ASN B C 1
ATOM 2906 O O . ASN B 1 91 ? 28.708 19.759 19.243 1.00 21.06 91 ASN B O 1
ATOM 2911 N N . GLU B 1 92 ? 29.879 18.014 20.069 1.00 21.57 92 GLU B N 1
ATOM 2912 C CA . GLU B 1 92 ? 28.727 17.133 20.218 1.00 19.70 92 GLU B CA 1
ATOM 2913 C C . GLU B 1 92 ? 27.857 17.574 21.396 1.00 18.51 92 GLU B C 1
ATOM 2914 O O . GLU B 1 92 ? 28.367 17.908 22.473 1.00 16.48 92 GLU B O 1
ATOM 2920 N N . LEU B 1 93 ? 26.539 17.551 21.204 1.00 16.22 93 LEU B N 1
ATOM 2921 C CA . LEU B 1 93 ? 25.596 17.864 22.276 1.00 16.93 93 LEU B CA 1
ATOM 2922 C C . LEU B 1 93 ? 24.728 16.645 22.567 1.00 19.00 93 LEU B C 1
ATOM 2923 O O . LEU B 1 93 ? 24.116 16.083 21.651 1.00 13.86 93 LEU B O 1
ATOM 2928 N N . THR B 1 94 ? 24.664 16.246 23.840 1.00 12.62 94 THR B N 1
ATOM 2929 C CA . THR B 1 94 ? 23.804 15.149 24.275 1.00 17.94 94 THR B CA 1
ATOM 2930 C C . THR B 1 94 ? 22.587 15.692 25.019 1.00 15.86 94 THR B C 1
ATOM 2931 O O . THR B 1 94 ? 22.736 16.503 25.938 1.00 15.13 94 THR B O 1
ATOM 2935 N N . VAL B 1 95 ? 21.387 15.240 24.631 1.00 12.47 95 VAL B N 1
ATOM 2936 C CA . VAL B 1 95 ? 20.142 15.568 25.332 1.00 10.87 95 VAL B CA 1
ATOM 2937 C C . VAL B 1 95 ? 19.735 14.359 26.170 1.00 18.33 95 VAL B C 1
ATOM 2938 O O . VAL B 1 95 ? 19.471 13.277 25.623 1.00 14.41 95 VAL B O 1
ATOM 2942 N N . TYR B 1 96 ? 19.687 14.546 27.494 1.00 15.49 96 TYR B N 1
ATOM 2943 C CA . TYR B 1 96 ? 19.144 13.568 28.430 1.00 15.39 96 TYR B CA 1
ATOM 2944 C C . TYR B 1 96 ? 17.719 13.959 28.829 1.00 17.86 96 TYR B C 1
ATOM 2945 O O . TYR B 1 96 ? 17.417 15.141 29.028 1.00 14.74 96 TYR B O 1
ATOM 2954 N N . GLY B 1 97 ? 16.852 12.965 28.972 1.00 13.27 97 GLY B N 1
ATOM 2955 C CA . GLY B 1 97 ? 15.494 13.210 29.414 1.00 13.75 97 GLY B CA 1
ATOM 2956 C C . GLY B 1 97 ? 14.723 11.928 29.626 1.00 17.94 97 GLY B C 1
ATOM 2957 O O . GLY B 1 97 ? 15.218 10.829 29.349 1.00 14.40 97 GLY B O 1
ATOM 2958 N N . PRO B 1 98 ? 13.489 12.038 30.120 1.00 16.58 98 PRO B N 1
ATOM 2959 C CA . PRO B 1 98 ? 12.712 10.843 30.440 1.00 12.96 98 PRO B CA 1
ATOM 2960 C C . PRO B 1 98 ? 12.169 10.225 29.166 1.00 17.46 98 PRO B C 1
ATOM 2961 O O . PRO B 1 98 ? 12.386 10.785 28.077 1.00 16.60 98 PRO B O 1
ATOM 2965 N N . PRO B 1 99 ? 11.518 9.061 29.243 1.00 20.89 99 PRO B N 1
ATOM 2966 C CA . PRO B 1 99 ? 10.936 8.465 28.032 1.00 20.45 99 PRO B CA 1
ATOM 2967 C C . PRO B 1 99 ? 10.067 9.451 27.277 1.00 18.03 99 PRO B C 1
ATOM 2968 O O . PRO B 1 99 ? 9.242 10.164 27.855 1.00 17.90 99 PRO B O 1
ATOM 2972 N N . GLY B 1 100 ? 10.251 9.481 25.968 1.00 22.08 100 GLY B N 1
ATOM 2973 C CA . GLY B 1 100 ? 9.603 10.460 25.121 1.00 21.54 100 GLY B CA 1
ATOM 2974 C C . GLY B 1 100 ? 10.526 11.557 24.651 1.00 18.65 100 GLY B C 1
ATOM 2975 O O . GLY B 1 100 ? 10.151 12.298 23.735 1.00 17.89 100 GLY B O 1
ATOM 2976 N N . ILE B 1 101 ? 11.726 11.678 25.241 1.00 20.09 101 ILE B N 1
ATOM 2977 C CA . ILE B 1 101 ? 12.675 12.698 24.805 1.00 19.25 101 ILE B CA 1
ATOM 2978 C C . ILE B 1 101 ? 13.230 12.392 23.412 1.00 18.39 101 ILE B C 1
ATOM 2979 O O . ILE B 1 101 ? 13.599 13.313 22.676 1.00 15.61 101 ILE B O 1
ATOM 2984 N N . LYS B 1 102 ? 13.299 11.119 23.015 1.00 16.80 102 LYS B N 1
ATOM 2985 C CA . LYS B 1 102 ? 13.727 10.819 21.649 1.00 19.08 102 LYS B CA 1
ATOM 2986 C C . LYS B 1 102 ? 12.721 11.348 20.630 1.00 16.76 102 LYS B C 1
ATOM 2987 O O . LYS B 1 102 ? 13.104 12.034 19.677 1.00 13.89 102 LYS B O 1
ATOM 2993 N N . GLU B 1 103 ? 11.429 11.015 20.807 1.00 14.93 103 GLU B N 1
ATOM 2994 C CA . GLU B 1 103 ? 10.387 11.484 19.891 1.00 20.01 103 GLU B CA 1
ATOM 2995 C C . GLU B 1 103 ? 10.307 13.010 19.866 1.00 18.59 103 GLU B C 1
ATOM 2996 O O . GLU B 1 103 ? 10.030 13.616 18.822 1.00 20.40 103 GLU B O 1
ATOM 3002 N N . THR B 1 104 ? 10.527 13.642 21.018 1.00 13.62 104 THR B N 1
ATOM 3003 C CA . THR B 1 104 ? 10.470 15.095 21.114 1.00 13.33 104 THR B CA 1
ATOM 3004 C C . THR B 1 104 ? 11.627 15.745 20.359 1.00 15.96 104 THR B C 1
ATOM 3005 O O . THR B 1 104 ? 11.423 16.690 19.594 1.00 13.67 104 THR B O 1
ATOM 3009 N N . VAL B 1 105 ? 12.849 15.245 20.544 1.00 14.90 105 VAL B N 1
ATOM 3010 C CA . VAL B 1 105 ? 13.969 15.806 19.784 1.00 15.60 105 VAL B CA 1
ATOM 3011 C C . VAL B 1 105 ? 13.808 15.518 18.291 1.00 18.35 105 VAL B C 1
ATOM 3012 O O . VAL B 1 105 ? 14.190 16.339 17.445 1.00 17.63 105 VAL B O 1
ATOM 3016 N N . ASP B 1 106 ? 13.216 14.375 17.931 1.00 16.21 106 ASP B N 1
ATOM 3017 C CA . ASP B 1 106 ? 13.034 14.091 16.508 1.00 18.07 106 ASP B CA 1
ATOM 3018 C C . ASP B 1 106 ? 12.099 15.109 15.876 1.00 17.21 106 ASP B C 1
ATOM 3019 O O . ASP B 1 106 ? 12.329 15.557 14.746 1.00 17.03 106 ASP B O 1
ATOM 3024 N N . GLY B 1 107 ? 11.060 15.511 16.613 1.00 13.04 107 GLY B N 1
ATOM 3025 C CA . GLY B 1 107 ? 10.191 16.576 16.144 1.00 14.00 107 GLY B CA 1
ATOM 3026 C C . GLY B 1 107 ? 10.915 17.894 15.959 1.00 16.15 107 GLY B C 1
ATOM 3027 O O . GLY B 1 107 ? 10.609 18.651 15.036 1.00 17.10 107 GLY B O 1
ATOM 3028 N N . ILE B 1 108 ? 11.885 18.191 16.836 1.00 15.94 108 ILE B N 1
ATOM 3029 C CA . ILE B 1 108 ? 12.728 19.374 16.653 1.00 17.10 108 ILE B CA 1
ATOM 3030 C C . ILE B 1 108 ? 13.461 19.309 15.315 1.00 15.88 108 ILE B C 1
ATOM 3031 O O . ILE B 1 108 ? 13.477 20.285 14.554 1.00 14.75 108 ILE B O 1
ATOM 3036 N N . PHE B 1 109 ? 14.080 18.156 15.008 1.00 13.81 109 PHE B N 1
ATOM 3037 C CA . PHE B 1 109 ? 14.764 18.013 13.722 1.00 18.45 109 PHE B CA 1
ATOM 3038 C C . PHE B 1 109 ? 13.792 18.130 12.548 1.00 19.52 109 PHE B C 1
ATOM 3039 O O . PHE B 1 109 ? 14.166 18.642 11.485 1.00 21.32 109 PHE B O 1
ATOM 3047 N N . ALA B 1 110 ? 12.542 17.673 12.720 1.00 19.00 110 ALA B N 1
ATOM 3048 C CA . ALA B 1 110 ? 11.531 17.852 11.678 1.00 19.64 110 ALA B CA 1
ATOM 3049 C C . ALA B 1 110 ? 11.108 19.312 11.551 1.00 22.17 110 ALA B C 1
ATOM 3050 O O . ALA B 1 110 ? 10.783 19.772 10.447 1.00 18.30 110 ALA B O 1
ATOM 3052 N N . PHE B 1 111 ? 11.079 20.045 12.667 1.00 20.10 111 PHE B N 1
ATOM 3053 C CA . PHE B 1 111 ? 10.787 21.475 12.606 1.00 20.55 111 PHE B CA 1
ATOM 3054 C C . PHE B 1 111 ? 11.892 22.219 11.870 1.00 18.51 111 PHE B C 1
ATOM 3055 O O . PHE B 1 111 ? 11.623 23.214 11.187 1.00 20.66 111 PHE B O 1
ATOM 3063 N N . MET B 1 112 ? 13.122 21.708 11.947 1.00 18.34 112 MET B N 1
ATOM 3064 C CA . MET B 1 112 ? 14.288 22.328 11.324 1.00 16.35 112 MET B CA 1
ATOM 3065 C C . MET B 1 112 ? 14.445 22.011 9.842 1.00 20.11 112 MET B C 1
ATOM 3066 O O . MET B 1 112 ? 15.240 22.688 9.180 1.00 22.62 112 MET B O 1
ATOM 3071 N N . LYS B 1 113 ? 13.733 21.010 9.313 1.00 17.82 113 LYS B N 1
ATOM 3072 C CA . LYS B 1 113 ? 14.176 20.354 8.087 1.00 20.15 113 LYS B CA 1
ATOM 3073 C C . LYS B 1 113 ? 14.252 21.334 6.927 1.00 18.27 113 LYS B C 1
ATOM 3074 O O . LYS B 1 113 ? 15.271 21.409 6.233 1.00 16.12 113 LYS B O 1
ATOM 3080 N N . TYR B 1 114 ? 13.187 22.102 6.718 1.00 15.77 114 TYR B N 1
ATOM 3081 C CA . TYR B 1 114 ? 13.041 22.898 5.501 1.00 19.78 114 TYR B CA 1
ATOM 3082 C C . TYR B 1 114 ? 13.913 24.149 5.530 1.00 20.84 114 TYR B C 1
ATOM 3083 O O . TYR B 1 114 ? 14.523 24.505 4.517 1.00 21.50 114 TYR B O 1
ATOM 3092 N N . GLY B 1 115 ? 13.974 24.842 6.673 1.00 20.39 115 GLY B N 1
ATOM 3093 C CA . GLY B 1 115 ? 14.923 25.933 6.805 1.00 18.88 115 GLY B CA 1
ATOM 3094 C C . GLY B 1 115 ? 16.363 25.464 6.659 1.00 23.92 115 GLY B C 1
ATOM 3095 O O . GLY B 1 115 ? 17.202 26.165 6.082 1.00 19.00 115 GLY B O 1
ATOM 3096 N N . ALA B 1 116 ? 16.664 24.265 7.169 1.00 20.55 116 ALA B N 1
ATOM 3097 C CA . ALA B 1 116 ? 18.021 23.733 7.099 1.00 19.94 116 ALA B CA 1
ATOM 3098 C C . ALA B 1 116 ? 18.402 23.378 5.669 1.00 20.64 116 ALA B C 1
ATOM 3099 O O . ALA B 1 116 ? 19.547 23.592 5.249 1.00 22.06 116 ALA B O 1
ATOM 3101 N N . ALA B 1 117 ? 17.456 22.816 4.916 1.00 22.67 117 ALA B N 1
ATOM 3102 C CA . ALA B 1 117 ? 17.685 22.523 3.504 1.00 25.74 117 ALA B CA 1
ATOM 3103 C C . ALA B 1 117 ? 17.901 23.801 2.705 1.00 24.02 117 ALA B C 1
ATOM 3104 O O . ALA B 1 117 ? 18.860 23.908 1.930 1.00 24.05 117 ALA B O 1
ATOM 3106 N N . GLY B 1 118 ? 17.014 24.781 2.874 1.00 24.13 118 GLY B N 1
ATOM 3107 C CA . GLY B 1 118 ? 17.204 26.062 2.218 1.00 23.64 118 GLY B CA 1
ATOM 3108 C C . GLY B 1 118 ? 18.478 26.756 2.650 1.00 28.87 118 GLY B C 1
ATOM 3109 O O . GLY B 1 118 ? 19.102 27.468 1.855 1.00 26.63 118 GLY B O 1
ATOM 3110 N N . HIS B 1 119 ? 18.893 26.545 3.903 1.00 24.79 119 HIS B N 1
ATOM 3111 C CA . HIS B 1 119 ? 20.116 27.123 4.452 1.00 23.37 119 HIS B CA 1
ATOM 3112 C C . HIS B 1 119 ? 20.280 28.587 4.052 1.00 23.77 119 HIS B C 1
ATOM 3113 O O . HIS B 1 119 ? 19.315 29.353 4.126 1.00 22.82 119 HIS B O 1
ATOM 3120 N N . TYR B 1 120 ? 21.479 28.995 3.620 1.00 25.62 120 TYR B N 1
ATOM 3121 C CA . TYR B 1 120 ? 21.726 30.411 3.361 1.00 27.32 120 TYR B CA 1
ATOM 3122 C C . TYR B 1 120 ? 21.387 30.842 1.935 1.00 31.22 120 TYR B C 1
ATOM 3123 O O . TYR B 1 120 ? 21.528 32.029 1.616 1.00 30.52 120 TYR B O 1
ATOM 3132 N N . GLY B 1 121 ? 20.908 29.927 1.089 1.00 28.26 121 GLY B N 1
ATOM 3133 C CA . GLY B 1 121 ? 20.404 30.305 -0.225 1.00 28.09 121 GLY B CA 1
ATOM 3134 C C . GLY B 1 121 ? 21.463 30.602 -1.268 1.00 31.54 121 GLY B C 1
ATOM 3135 O O . GLY B 1 121 ? 21.242 31.452 -2.141 1.00 30.34 121 GLY B O 1
ATOM 3136 N N . VAL B 1 122 ? 22.600 29.918 -1.210 1.00 31.31 122 VAL B N 1
ATOM 3137 C CA . VAL B 1 122 ? 23.748 30.150 -2.083 1.00 33.38 122 VAL B CA 1
ATOM 3138 C C . VAL B 1 122 ? 23.933 28.916 -2.960 1.00 32.15 122 VAL B C 1
ATOM 3139 O O . VAL B 1 122 ? 24.225 27.831 -2.436 1.00 29.13 122 VAL B O 1
ATOM 3143 N N . PRO B 1 123 ? 23.788 29.024 -4.285 1.00 31.35 123 PRO B N 1
ATOM 3144 C CA . PRO B 1 123 ? 23.938 27.838 -5.144 1.00 32.23 123 PRO B CA 1
ATOM 3145 C C . PRO B 1 123 ? 25.310 27.201 -4.958 1.00 25.93 123 PRO B C 1
ATOM 3146 O O . PRO B 1 123 ? 26.340 27.880 -4.980 1.00 26.62 123 PRO B O 1
ATOM 3150 N N . GLY B 1 124 ? 25.316 25.889 -4.746 1.00 29.38 124 GLY B N 1
ATOM 3151 C CA . GLY B 1 124 ? 26.532 25.173 -4.420 1.00 33.13 124 GLY B CA 1
ATOM 3152 C C . GLY B 1 124 ? 26.721 24.871 -2.946 1.00 31.83 124 GLY B C 1
ATOM 3153 O O . GLY B 1 124 ? 27.643 24.116 -2.601 1.00 28.00 124 GLY B O 1
ATOM 3154 N N . GLN B 1 125 ? 25.878 25.429 -2.074 1.00 30.25 125 GLN B N 1
ATOM 3155 C CA . GLN B 1 125 ? 25.934 25.114 -0.649 1.00 28.72 125 GLN B CA 1
ATOM 3156 C C . GLN B 1 125 ? 25.851 23.605 -0.429 1.00 31.44 125 GLN B C 1
ATOM 3157 O O . GLN B 1 125 ? 25.153 22.889 -1.153 1.00 28.57 125 GLN B O 1
ATOM 3163 N N . ILE B 1 126 ? 26.595 23.120 0.561 1.00 26.11 126 ILE B N 1
ATOM 3164 C CA . ILE B 1 126 ? 26.627 21.694 0.891 1.00 32.08 126 ILE B CA 1
ATOM 3165 C C . ILE B 1 126 ? 25.507 21.346 1.867 1.00 32.21 126 ILE B C 1
ATOM 3166 O O . ILE B 1 126 ? 25.396 21.980 2.929 1.00 31.99 126 ILE B O 1
ATOM 3171 N N . PRO B 1 127 ? 24.686 20.336 1.578 1.00 34.28 127 PRO B N 1
ATOM 3172 C CA . PRO B 1 127 ? 23.659 19.931 2.547 1.00 37.10 127 PRO B CA 1
ATOM 3173 C C . PRO B 1 127 ? 24.264 19.322 3.810 1.00 32.19 127 PRO B C 1
ATOM 3174 O O . PRO B 1 127 ? 25.222 18.547 3.763 1.00 35.03 127 PRO B O 1
ATOM 3178 N N . GLU B 1 128 ? 23.688 19.687 4.952 1.00 28.64 128 GLU B N 1
ATOM 3179 C CA . GLU B 1 128 ? 24.087 19.130 6.229 1.00 32.26 128 GLU B CA 1
ATOM 3180 C C . GLU B 1 128 ? 22.829 18.767 7.014 1.00 33.29 128 GLU B C 1
ATOM 3181 O O . GLU B 1 128 ? 21.907 19.596 7.129 1.00 32.44 128 GLU B O 1
ATOM 3187 N N . PRO B 1 129 ? 22.746 17.558 7.556 1.00 28.75 129 PRO B N 1
ATOM 3188 C CA . PRO B 1 129 ? 21.519 17.143 8.245 1.00 26.95 129 PRO B CA 1
ATOM 3189 C C . PRO B 1 129 ? 21.250 17.974 9.491 1.00 25.03 129 PRO B C 1
ATOM 3190 O O . PRO B 1 129 ? 22.168 18.402 10.202 1.00 24.83 129 PRO B O 1
ATOM 3194 N N . ALA B 1 130 ? 19.959 18.187 9.764 1.00 24.30 130 ALA B N 1
ATOM 3195 C CA . ALA B 1 130 ? 19.565 18.968 10.933 1.00 22.24 130 ALA B CA 1
ATOM 3196 C C . ALA B 1 130 ? 19.980 18.316 12.239 1.00 22.93 130 ALA B C 1
ATOM 3197 O O . ALA B 1 130 ? 20.080 19.014 13.254 1.00 21.20 130 ALA B O 1
ATOM 3199 N N . ASN B 1 131 ? 20.204 16.999 12.243 1.00 24.10 131 ASN B N 1
ATOM 3200 C CA . ASN B 1 131 ? 20.545 16.254 13.448 1.00 23.90 131 ASN B CA 1
ATOM 3201 C C . ASN B 1 131 ? 22.052 16.121 13.643 1.00 23.63 131 ASN B C 1
ATOM 3202 O O . ASN B 1 131 ? 22.493 15.296 14.454 1.00 20.32 131 ASN B O 1
ATOM 3207 N N . ARG B 1 132 ? 22.834 16.936 12.933 1.00 22.43 132 ARG B N 1
ATOM 3208 C CA . ARG B 1 132 ? 24.281 16.911 13.031 1.00 24.75 132 ARG B CA 1
ATOM 3209 C C . ARG B 1 132 ? 24.725 17.172 14.470 1.00 25.75 132 ARG B C 1
ATOM 3210 O O . ARG B 1 132 ? 24.270 18.125 15.113 1.00 24.60 132 ARG B O 1
ATOM 3218 N N . LYS B 1 133 ? 25.578 16.280 14.982 1.00 22.26 133 LYS B N 1
ATOM 3219 C CA . LYS B 1 133 ? 26.264 16.431 16.272 1.00 20.44 133 LYS B CA 1
ATOM 3220 C C . LYS B 1 133 ? 25.297 16.553 17.452 1.00 20.66 133 LYS B C 1
ATOM 3221 O O . LYS B 1 133 ? 25.576 17.249 18.435 1.00 17.53 133 LYS B O 1
ATOM 3227 N N . VAL B 1 134 ? 24.163 15.852 17.379 1.00 18.06 134 VAL B N 1
ATOM 3228 C CA . VAL B 1 134 ? 23.282 15.698 18.529 1.00 15.80 134 VAL B CA 1
ATOM 3229 C C . VAL B 1 134 ? 23.015 14.217 18.753 1.00 19.84 134 VAL B C 1
ATOM 3230 O O . VAL B 1 134 ? 22.632 13.509 17.815 1.00 16.67 134 VAL B O 1
ATOM 3234 N N . ASN B 1 135 ? 23.182 13.748 19.990 1.00 14.42 135 ASN B N 1
ATOM 3235 C CA . ASN B 1 135 ? 22.626 12.448 20.353 1.00 22.36 135 ASN B CA 1
ATOM 3236 C C . ASN B 1 135 ? 21.702 12.588 21.566 1.00 22.55 135 ASN B C 1
ATOM 3237 O O . ASN B 1 135 ? 21.746 13.580 22.296 1.00 18.21 135 ASN B O 1
ATOM 3242 N N . VAL B 1 136 ? 20.817 11.602 21.743 1.00 20.58 136 VAL B N 1
ATOM 3243 C CA . VAL B 1 136 ? 19.727 11.673 22.719 1.00 17.42 136 VAL B CA 1
ATOM 3244 C C . VAL B 1 136 ? 19.763 10.419 23.591 1.00 21.01 136 VAL B C 1
ATOM 3245 O O . VAL B 1 136 ? 19.827 9.297 23.076 1.00 19.68 136 VAL B O 1
ATOM 3249 N N . VAL B 1 137 ? 19.733 10.609 24.907 1.00 15.70 137 VAL B N 1
ATOM 3250 C CA . VAL B 1 137 ? 19.781 9.524 25.884 1.00 15.41 137 VAL B CA 1
ATOM 3251 C C . VAL B 1 137 ? 18.475 9.543 26.681 1.00 18.83 137 VAL B C 1
ATOM 3252 O O . VAL B 1 137 ? 18.124 10.565 27.286 1.00 19.06 137 VAL B O 1
ATOM 3256 N N . GLU B 1 138 ? 17.749 8.424 26.686 1.00 18.81 138 GLU B N 1
ATOM 3257 C CA . GLU B 1 138 ? 16.514 8.323 27.457 1.00 17.79 138 GLU B CA 1
ATOM 3258 C C . GLU B 1 138 ? 16.838 7.769 28.838 1.00 23.02 138 GLU B C 1
ATOM 3259 O O . GLU B 1 138 ? 17.482 6.717 28.957 1.00 23.58 138 GLU B O 1
ATOM 3265 N N . LEU B 1 139 ? 16.447 8.503 29.875 1.00 17.07 139 LEU B N 1
ATOM 3266 C CA . LEU B 1 139 ? 16.730 8.116 31.249 1.00 21.01 139 LEU B CA 1
ATOM 3267 C C . LEU B 1 139 ? 15.466 7.577 31.904 1.00 22.38 139 LEU B C 1
ATOM 3268 O O . LEU B 1 139 ? 14.350 7.957 31.547 1.00 25.10 139 LEU B O 1
ATOM 3273 N N . THR B 1 140 ? 15.648 6.691 32.878 1.00 24.24 140 THR B N 1
ATOM 3274 C CA . THR B 1 140 ? 14.526 6.201 33.663 1.00 30.97 140 THR B CA 1
ATOM 3275 C C . THR B 1 140 ? 14.955 6.091 35.118 1.00 26.91 140 THR B C 1
ATOM 3276 O O . THR B 1 140 ? 16.137 6.190 35.449 1.00 22.63 140 THR B O 1
ATOM 3280 N N . ASP B 1 141 ? 13.965 5.888 35.983 1.00 26.37 141 ASP B N 1
ATOM 3281 C CA . ASP B 1 141 ? 14.162 5.958 37.424 1.00 24.42 141 ASP B CA 1
ATOM 3282 C C . ASP B 1 141 ? 15.305 5.058 37.882 1.00 25.02 141 ASP B C 1
ATOM 3283 O O . ASP B 1 141 ? 15.391 3.887 37.499 1.00 20.41 141 ASP B O 1
ATOM 3288 N N . GLY B 1 142 ? 16.195 5.620 38.697 1.00 20.20 142 GLY B N 1
ATOM 3289 C CA . GLY B 1 142 ? 17.314 4.886 39.226 1.00 23.99 142 GLY B CA 1
ATOM 3290 C C . GLY B 1 142 ? 18.557 4.887 38.360 1.00 21.18 142 GLY B C 1
ATOM 3291 O O . GLY B 1 142 ? 19.599 4.404 38.806 1.00 26.81 142 GLY B O 1
ATOM 3292 N N . ASP B 1 143 ? 18.490 5.409 37.145 1.00 24.19 143 ASP B N 1
ATOM 3293 C CA . ASP B 1 143 ? 19.666 5.428 36.287 1.00 24.53 143 ASP B CA 1
ATOM 3294 C C . ASP B 1 143 ? 20.735 6.351 36.867 1.00 24.69 143 ASP B C 1
ATOM 3295 O O . ASP B 1 143 ? 20.428 7.365 37.501 1.00 20.69 143 ASP B O 1
ATOM 3300 N N . LYS B 1 144 ? 21.996 5.969 36.680 1.00 26.11 144 LYS B N 1
ATOM 3301 C CA . LYS B 1 144 ? 23.136 6.821 36.980 1.00 24.57 144 LYS B CA 1
ATOM 3302 C C . LYS B 1 144 ? 23.966 6.948 35.714 1.00 26.10 144 LYS B C 1
ATOM 3303 O O . LYS B 1 144 ? 24.208 5.955 35.021 1.00 24.18 144 LYS B O 1
ATOM 3309 N N . VAL B 1 145 ? 24.359 8.171 35.393 1.00 19.12 145 VAL B N 1
ATOM 3310 C CA . VAL B 1 145 ? 25.201 8.455 34.240 1.00 22.59 145 VAL B CA 1
ATOM 3311 C C . VAL B 1 145 ? 26.514 8.998 34.771 1.00 23.09 145 VAL B C 1
ATOM 3312 O O . VAL B 1 145 ? 26.522 9.970 35.540 1.00 24.26 145 VAL B O 1
ATOM 3316 N N . SER B 1 146 ? 27.618 8.375 34.373 1.00 21.20 146 SER B N 1
ATOM 3317 C CA . SER B 1 146 ? 28.942 8.789 34.810 1.00 22.29 146 SER B CA 1
ATOM 3318 C C . SER B 1 146 ? 29.528 9.695 33.736 1.00 24.15 146 SER B C 1
ATOM 3319 O O . SER B 1 146 ? 29.956 9.217 32.681 1.00 28.29 146 SER B O 1
ATOM 3322 N N . LEU B 1 147 ? 29.533 10.997 33.992 1.00 20.73 147 LEU B N 1
ATOM 3323 C CA . LEU B 1 147 ? 30.279 11.941 33.169 1.00 19.93 147 LEU B CA 1
ATOM 3324 C C . LEU B 1 147 ? 31.547 12.347 33.899 1.00 19.13 147 LEU B C 1
ATOM 3325 O O . LEU B 1 147 ? 31.674 12.161 35.104 1.00 13.89 147 LEU B O 1
ATOM 3330 N N . GLU B 1 148 ? 32.499 12.906 33.153 1.00 22.04 148 GLU B N 1
ATOM 3331 C CA . GLU B 1 148 ? 33.746 13.311 33.772 1.00 16.98 148 GLU B CA 1
ATOM 3332 C C . GLU B 1 148 ? 33.520 14.401 34.828 1.00 19.51 148 GLU B C 1
ATOM 3333 O O . GLU B 1 148 ? 34.194 14.415 35.864 1.00 14.58 148 GLU B O 1
ATOM 3339 N N . ASP B 1 149 ? 32.571 15.318 34.597 1.00 14.57 149 ASP B N 1
ATO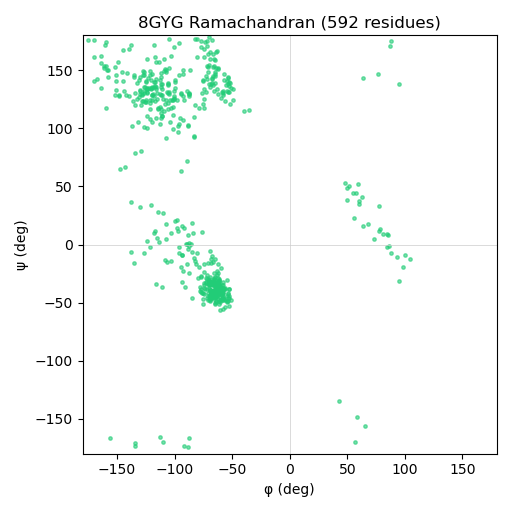M 3340 C CA . ASP B 1 149 ? 32.428 16.474 35.493 1.00 16.51 149 ASP B CA 1
ATOM 3341 C C . ASP B 1 149 ? 31.486 16.238 36.671 1.00 15.39 149 ASP B C 1
ATOM 3342 O O . ASP B 1 149 ? 31.529 17.007 37.638 1.00 13.64 149 ASP B O 1
ATOM 3347 N N . PHE B 1 150 ? 30.645 15.209 36.623 1.00 11.00 150 PHE B N 1
ATOM 3348 C CA . PHE B 1 150 ? 29.783 14.847 37.751 1.00 10.74 150 PHE B CA 1
ATOM 3349 C C . PHE B 1 150 ? 29.138 13.502 37.454 1.00 16.01 150 PHE B C 1
ATOM 3350 O O . PHE B 1 150 ? 29.066 13.079 36.296 1.00 16.78 150 PHE B O 1
ATOM 3358 N N . THR B 1 151 ? 28.646 12.842 38.510 1.00 14.45 151 THR B N 1
ATOM 3359 C CA . THR B 1 151 ? 27.795 11.665 38.359 1.00 16.43 151 THR B CA 1
ATOM 3360 C C . THR B 1 151 ? 26.344 12.066 38.550 1.00 14.11 151 THR B C 1
ATOM 3361 O O . THR B 1 151 ? 25.998 12.643 39.581 1.00 13.60 151 THR B O 1
ATOM 3365 N N . LEU B 1 152 ? 25.498 11.729 37.579 1.00 13.33 152 LEU B N 1
ATOM 3366 C CA . LEU B 1 152 ? 24.080 12.086 37.593 1.00 12.38 152 LEU B CA 1
ATOM 3367 C C . LEU B 1 152 ? 23.263 10.892 38.064 1.00 14.52 152 LEU B C 1
ATOM 3368 O O . LEU B 1 152 ? 23.485 9.779 37.590 1.00 17.32 152 LEU B O 1
ATOM 3373 N N . THR B 1 153 ? 22.313 11.123 38.973 1.00 10.82 153 THR B N 1
ATOM 3374 C CA . THR B 1 153 ? 21.274 10.141 39.290 1.00 13.33 153 THR B CA 1
ATOM 3375 C C . THR B 1 153 ? 19.917 10.741 38.938 1.00 12.29 153 THR B C 1
ATOM 3376 O O . THR B 1 153 ? 19.667 11.908 39.226 1.00 13.17 153 THR B O 1
ATOM 3380 N N . ALA B 1 154 ? 19.055 9.961 38.299 1.00 18.29 154 ALA B N 1
ATOM 3381 C CA . ALA B 1 154 ? 17.699 10.377 37.981 1.00 14.20 154 ALA B CA 1
ATOM 3382 C C . ALA B 1 154 ? 16.720 9.486 38.730 1.00 16.98 154 ALA B C 1
ATOM 3383 O O . ALA B 1 154 ? 16.900 8.265 38.767 1.00 21.84 154 ALA B O 1
ATOM 3385 N N . VAL B 1 155 ? 15.686 10.088 39.332 1.00 14.26 155 VAL B N 1
ATOM 3386 C CA . VAL B 1 155 ? 14.641 9.323 40.018 1.00 17.56 155 VAL B CA 1
ATOM 3387 C C . VAL B 1 155 ? 13.259 9.862 39.651 1.00 14.61 155 VAL B C 1
ATOM 3388 O O . VAL B 1 155 ? 13.065 11.066 39.467 1.00 12.60 155 VAL B O 1
ATOM 3392 N N . ARG B 1 156 ? 12.289 8.949 39.550 1.00 15.54 156 ARG B N 1
ATOM 3393 C CA . ARG B 1 156 ? 10.915 9.314 39.238 1.00 16.65 156 ARG B CA 1
ATOM 3394 C C . ARG B 1 156 ? 10.277 9.908 40.487 1.00 16.76 156 ARG B C 1
ATOM 3395 O O . ARG B 1 156 ? 10.373 9.324 41.570 1.00 13.71 156 ARG B O 1
ATOM 3403 N N . ASN B 1 157 ? 9.636 11.078 40.342 1.00 12.52 157 ASN B N 1
ATOM 3404 C CA . ASN B 1 157 ? 9.034 11.770 41.474 1.00 14.49 157 ASN B CA 1
ATOM 3405 C C . ASN B 1 157 ? 7.507 11.725 41.361 1.00 13.49 157 ASN B C 1
ATOM 3406 O O . ASN B 1 157 ? 6.946 11.025 40.510 1.00 16.73 157 ASN B O 1
ATOM 3411 N N . THR B 1 158 ? 6.826 12.495 42.201 1.00 14.07 158 THR B N 1
ATOM 3412 C CA . THR B 1 158 ? 5.369 12.434 42.282 1.00 16.90 158 THR B CA 1
ATOM 3413 C C . THR B 1 158 ? 4.662 13.524 41.465 1.00 15.40 158 THR B C 1
ATOM 3414 O O . THR B 1 158 ? 3.481 13.811 41.716 1.00 14.78 158 THR B O 1
ATOM 3418 N N . HIS B 1 159 ? 5.333 14.103 40.467 1.00 12.67 159 HIS B N 1
ATOM 3419 C CA . HIS B 1 159 ? 4.682 15.121 39.633 1.00 13.43 159 HIS B CA 1
ATOM 3420 C C . HIS B 1 159 ? 3.515 14.532 38.839 1.00 18.34 159 HIS B C 1
ATOM 3421 O O . HIS B 1 159 ? 2.526 15.233 38.568 1.00 15.25 159 HIS B O 1
ATOM 3428 N N . PHE B 1 160 ? 3.622 13.262 38.455 1.00 17.46 160 PHE B N 1
ATOM 3429 C CA . PHE B 1 160 ? 2.551 12.513 37.812 1.00 19.06 160 PHE B CA 1
ATOM 3430 C C . PHE B 1 160 ? 2.027 11.467 38.789 1.00 18.91 160 PHE B C 1
ATOM 3431 O O . PHE B 1 160 ? 2.776 10.959 39.633 1.00 21.07 160 PHE B O 1
ATOM 3439 N N . SER B 1 161 ? 0.736 11.144 38.680 1.00 20.42 161 SER B N 1
ATOM 3440 C CA . SER B 1 161 ? 0.107 10.204 39.606 1.00 25.06 161 SER B CA 1
ATOM 3441 C C . SER B 1 161 ? -0.345 8.907 38.935 1.00 23.98 161 SER B C 1
ATOM 3442 O O . SER B 1 161 ? -1.285 8.265 39.404 1.00 30.08 161 SER B O 1
ATOM 3445 N N . TRP B 1 162 ? 0.303 8.498 37.855 1.00 20.91 162 TRP B N 1
ATOM 3446 C CA . TRP B 1 162 ? -0.102 7.263 37.192 1.00 24.59 162 TRP B CA 1
ATOM 3447 C C . TRP B 1 162 ? 0.134 6.061 38.107 1.00 26.73 162 TRP B C 1
ATOM 3448 O O . TRP B 1 162 ? 1.163 5.991 38.786 1.00 23.71 162 TRP B O 1
ATOM 3459 N N . PRO B 1 163 ? -0.796 5.104 38.141 1.00 25.90 163 PRO B N 1
ATOM 3460 C CA . PRO B 1 163 ? -0.625 3.918 38.995 1.00 28.28 163 PRO B CA 1
ATOM 3461 C C . PRO B 1 163 ? 0.585 3.103 38.569 1.00 28.34 163 PRO B C 1
ATOM 3462 O O . PRO B 1 163 ? 0.775 2.825 37.383 1.00 22.81 163 PRO B O 1
ATOM 3466 N N . GLU B 1 164 ? 1.397 2.706 39.553 1.00 23.35 164 GLU B N 1
ATOM 3467 C CA . GLU B 1 164 ? 2.567 1.886 39.256 1.00 30.39 164 GLU B CA 1
ATOM 3468 C C . GLU B 1 164 ? 2.153 0.620 38.507 1.00 24.38 164 GLU B C 1
ATOM 3469 O O . GLU B 1 164 ? 1.142 -0.010 38.828 1.00 29.83 164 GLU B O 1
ATOM 3475 N N . GLY B 1 165 ? 2.932 0.269 37.482 1.00 24.78 165 GLY B N 1
ATOM 3476 C CA . GLY B 1 165 ? 2.639 -0.830 36.600 1.00 27.46 165 GLY B CA 1
ATOM 3477 C C . GLY B 1 165 ? 1.905 -0.436 35.330 1.00 30.29 165 GLY B C 1
ATOM 3478 O O . GLY B 1 165 ? 2.102 -1.077 34.291 1.00 38.95 165 GLY B O 1
ATOM 3479 N N . SER B 1 166 ? 1.070 0.601 35.384 1.00 29.11 166 SER B N 1
ATOM 3480 C CA . SER B 1 166 ? 0.208 0.926 34.259 1.00 28.06 166 SER B CA 1
ATOM 3481 C C . SER B 1 166 ? 1.034 1.336 33.039 1.00 32.28 166 SER B C 1
ATOM 3482 O O . SER B 1 166 ? 2.243 1.587 33.118 1.00 32.12 166 SER B O 1
ATOM 3485 N N . ASP B 1 167 ? 0.355 1.367 31.887 1.00 33.06 167 ASP B N 1
ATOM 3486 C CA . ASP B 1 167 ? 0.976 1.821 30.645 1.00 33.39 167 ASP B CA 1
ATOM 3487 C C . ASP B 1 167 ? 1.499 3.241 30.779 1.00 32.10 167 ASP B C 1
ATOM 3488 O O . ASP B 1 167 ? 2.626 3.546 30.375 1.00 28.88 167 ASP B O 1
ATOM 3493 N N . GLU B 1 168 ? 0.669 4.129 31.320 1.00 27.75 168 GLU B N 1
ATOM 3494 C CA . GLU B 1 168 ? 1.047 5.526 31.452 1.00 28.11 168 GLU B CA 1
ATOM 3495 C C . GLU B 1 168 ? 2.227 5.693 32.401 1.00 29.53 168 GLU B C 1
ATOM 3496 O O . GLU B 1 168 ? 3.109 6.525 32.161 1.00 24.15 168 GLU B O 1
ATOM 3502 N N . TRP B 1 169 ? 2.261 4.899 33.477 1.00 26.01 169 TRP B N 1
ATOM 3503 C CA . TRP B 1 169 ? 3.356 4.970 34.439 1.00 23.83 169 TRP B CA 1
ATOM 3504 C C . TRP B 1 169 ? 4.685 4.630 33.779 1.00 26.72 169 TRP B C 1
ATOM 3505 O O . TRP B 1 169 ? 5.723 5.199 34.132 1.00 29.84 169 TRP B O 1
ATOM 3516 N N . LYS B 1 170 ? 4.671 3.737 32.795 1.00 26.09 170 LYS B N 1
ATOM 3517 C CA . LYS B 1 170 ? 5.889 3.463 32.043 1.00 27.58 170 LYS B CA 1
ATOM 3518 C C . LYS B 1 170 ? 6.205 4.585 31.056 1.00 22.51 170 LYS B C 1
ATOM 3519 O O . LYS B 1 170 ? 7.366 4.987 30.926 1.00 27.38 170 LYS B O 1
ATOM 3525 N N . LYS B 1 171 ? 5.186 5.112 30.372 1.00 25.67 171 LYS B N 1
ATOM 3526 C CA . LYS B 1 171 ? 5.389 6.084 29.298 1.00 26.96 171 LYS B CA 1
ATOM 3527 C C . LYS B 1 171 ? 5.708 7.480 29.825 1.00 25.26 171 LYS B C 1
ATOM 3528 O O . LYS B 1 171 ? 6.565 8.172 29.262 1.00 23.38 171 LYS B O 1
ATOM 3534 N N . TYR B 1 172 ? 5.031 7.914 30.893 1.00 18.75 172 TYR B N 1
ATOM 3535 C CA . TYR B 1 172 ? 5.117 9.288 31.393 1.00 23.56 172 TYR B CA 1
ATOM 3536 C C . TYR B 1 172 ? 5.800 9.357 32.767 1.00 21.58 172 TYR B C 1
ATOM 3537 O O . TYR B 1 172 ? 5.191 9.052 33.796 1.00 19.45 172 TYR B O 1
ATOM 3546 N N . GLN B 1 173 ? 7.055 9.794 32.789 1.00 17.94 173 GLN B N 1
ATOM 3547 C CA . GLN B 1 173 ? 7.774 9.975 34.044 1.00 19.94 173 GLN B CA 1
ATOM 3548 C C . GLN B 1 173 ? 8.312 11.394 34.163 1.00 16.41 173 GLN B C 1
ATOM 3549 O O . GLN B 1 173 ? 8.796 11.978 33.186 1.00 20.31 173 GLN B O 1
ATOM 3555 N N . ALA B 1 174 ? 8.241 11.934 35.369 1.00 13.32 174 ALA B N 1
ATOM 3556 C CA . ALA B 1 174 ? 8.882 13.196 35.721 1.00 16.11 174 ALA B CA 1
ATOM 3557 C C . ALA B 1 174 ? 10.028 12.906 36.682 1.00 12.39 174 ALA B C 1
ATOM 3558 O O . ALA B 1 174 ? 9.841 12.170 37.652 1.00 14.51 174 ALA B O 1
ATOM 3560 N N . LEU B 1 175 ? 11.199 13.499 36.438 1.00 13.49 175 LEU B N 1
ATOM 3561 C CA . LEU B 1 175 ? 12.438 13.151 37.128 1.00 15.41 175 LEU B CA 1
ATOM 3562 C C . LEU B 1 175 ? 12.937 14.266 38.049 1.00 10.80 175 LEU B C 1
ATOM 3563 O O . LEU B 1 175 ? 12.756 15.458 37.781 1.00 11.57 175 LEU B O 1
ATOM 3568 N N . SER B 1 176 ? 13.572 13.863 39.144 1.00 9.88 176 SER B N 1
ATOM 3569 C CA . SER B 1 176 ? 14.459 14.727 39.916 1.00 11.16 176 SER B CA 1
ATOM 3570 C C . SER B 1 176 ? 15.906 14.287 39.703 1.00 11.09 176 SER B C 1
ATOM 3571 O O . SER B 1 176 ? 16.176 13.099 39.498 1.00 13.66 176 SER B O 1
ATOM 3574 N N . PHE B 1 177 ? 16.850 15.237 39.798 1.00 11.91 177 PHE B N 1
ATOM 3575 C CA . PHE B 1 177 ? 18.243 14.991 39.433 1.00 10.52 177 PHE B CA 1
ATOM 3576 C C . PHE B 1 177 ? 19.189 15.222 40.621 1.00 12.54 177 PHE B C 1
ATOM 3577 O O . PHE B 1 177 ? 19.097 16.241 41.312 1.00 11.12 177 PHE B O 1
ATOM 3585 N N . LYS B 1 178 ? 20.134 14.310 40.832 1.00 8.30 178 LYS B N 1
ATOM 3586 C CA . LYS B 1 178 ? 21.247 14.569 41.738 1.00 9.18 178 LYS B CA 1
ATOM 3587 C C . LYS B 1 178 ? 22.535 14.676 40.928 1.00 11.66 178 LYS B C 1
ATOM 3588 O O . LYS B 1 178 ? 22.847 13.792 40.129 1.00 11.88 178 LYS B O 1
ATOM 3594 N N . PHE B 1 179 ? 23.280 15.755 41.138 1.00 10.82 179 PHE B N 1
ATOM 3595 C CA . PHE B 1 179 ? 24.565 15.966 40.473 1.00 10.75 179 PHE B CA 1
ATOM 3596 C C . PHE B 1 179 ? 25.644 15.875 41.545 1.00 12.94 179 PHE B C 1
ATOM 3597 O O . PHE B 1 179 ? 25.699 16.720 42.444 1.00 12.18 179 PHE B O 1
ATOM 3605 N N . GLU B 1 180 ? 26.478 14.841 41.475 1.00 10.71 180 GLU B N 1
ATOM 3606 C CA . GLU B 1 180 ? 27.567 14.663 42.441 1.00 12.36 180 GLU B CA 1
ATOM 3607 C C . GLU B 1 180 ? 28.855 15.120 41.775 1.00 10.75 180 GLU B C 1
ATOM 3608 O O . GLU B 1 180 ? 29.442 14.384 40.987 1.00 13.86 180 GLU B O 1
ATOM 361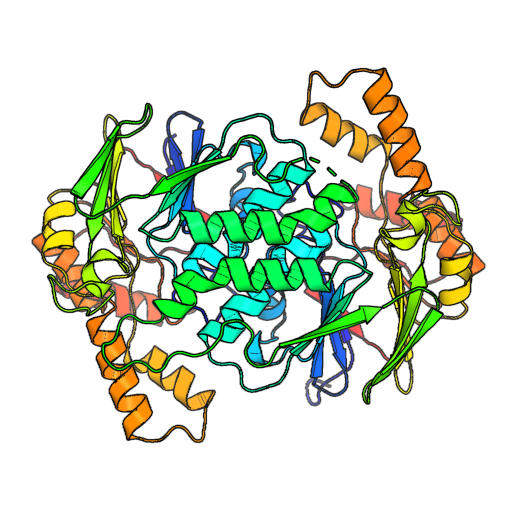4 N N . LEU B 1 181 ? 29.279 16.341 42.079 1.00 12.54 181 LEU B N 1
ATOM 3615 C CA . LEU B 1 181 ? 30.555 16.846 41.598 1.00 14.49 181 LEU B CA 1
ATOM 3616 C C . LEU B 1 181 ? 31.661 16.331 42.513 1.00 18.04 181 LEU B C 1
ATOM 3617 O O . LEU B 1 181 ? 31.403 15.673 43.530 1.00 16.46 181 LEU B O 1
ATOM 3622 N N . GLU B 1 182 ? 32.904 16.671 42.149 1.00 17.63 182 GLU B N 1
ATOM 3623 C CA . GLU B 1 182 ? 34.077 16.231 42.892 1.00 20.41 182 GLU B CA 1
ATOM 3624 C C . GLU B 1 182 ? 33.963 16.566 44.373 1.00 23.05 182 GLU B C 1
ATOM 3625 O O . GLU B 1 182 ? 34.231 15.719 45.230 1.00 27.79 182 GLU B O 1
ATOM 3631 N N . ASP B 1 183 ? 33.554 17.793 44.703 1.00 21.41 183 ASP B N 1
ATOM 3632 C CA . ASP B 1 183 ? 33.501 18.179 46.111 1.00 26.9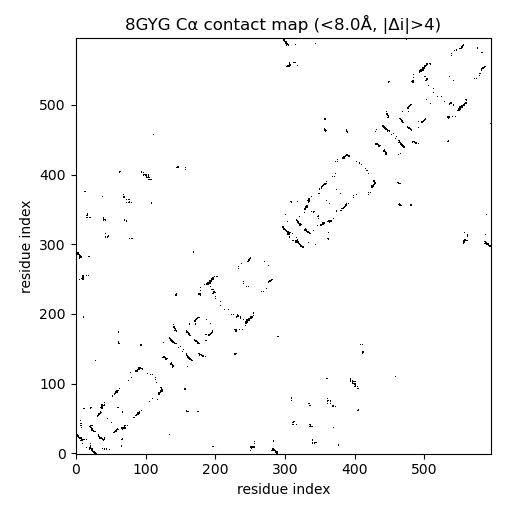9 183 ASP B CA 1
ATOM 3633 C C . ASP B 1 183 ? 32.161 18.807 46.484 1.00 23.88 183 ASP B C 1
ATOM 3634 O O . ASP B 1 183 ? 32.108 19.667 47.361 1.00 23.46 183 ASP B O 1
ATOM 3639 N N . TYR B 1 184 ? 31.067 18.382 45.850 1.00 22.90 184 TYR B N 1
ATOM 3640 C CA . TYR B 1 184 ? 29.794 19.071 46.049 1.00 17.07 184 TYR B CA 1
ATOM 3641 C C . TYR B 1 184 ? 28.654 18.237 45.491 1.00 13.50 184 TYR B C 1
ATOM 3642 O O . TYR B 1 184 ? 28.802 17.628 44.431 1.00 18.19 184 TYR B O 1
ATOM 3651 N N . THR B 1 185 ? 27.506 18.250 46.179 1.00 12.91 185 THR B N 1
ATOM 3652 C CA . THR B 1 185 ? 26.309 17.555 45.716 1.00 16.38 185 THR B CA 1
ATOM 3653 C C . THR B 1 185 ? 25.148 18.532 45.641 1.00 13.32 185 THR B C 1
ATOM 3654 O O . THR B 1 185 ? 24.814 19.176 46.643 1.00 13.68 185 THR B O 1
ATOM 3658 N N . VAL B 1 186 ? 24.528 18.632 44.465 1.00 11.47 186 VAL B N 1
ATOM 3659 C CA . VAL B 1 186 ? 23.380 19.506 44.263 1.00 14.59 186 VAL B CA 1
ATOM 3660 C C . VAL B 1 186 ? 22.213 18.676 43.731 1.00 11.31 186 VAL B C 1
ATOM 3661 O O . VAL B 1 186 ? 22.372 17.881 42.801 1.00 14.88 186 VAL B O 1
ATOM 3665 N N . VAL B 1 187 ? 21.054 18.824 44.358 1.00 9.48 187 VAL B N 1
ATOM 3666 C CA . VAL B 1 187 ? 19.847 18.113 43.966 1.00 12.46 187 VAL B CA 1
ATOM 3667 C C . VAL B 1 187 ? 18.835 19.115 43.415 1.00 10.40 187 VAL B C 1
ATOM 3668 O O . VAL B 1 187 ? 18.542 20.144 44.048 1.00 9.40 187 VAL B O 1
ATOM 3672 N N . TYR B 1 188 ? 18.308 18.798 42.235 1.00 9.89 188 TYR B N 1
ATOM 3673 C CA . TYR B 1 188 ? 17.323 19.596 41.512 1.00 10.78 188 TYR B CA 1
ATOM 3674 C C . TYR B 1 188 ? 15.990 18.849 41.503 1.00 8.39 188 TYR B C 1
ATOM 3675 O O . TYR B 1 188 ? 15.855 17.817 40.837 1.00 9.68 188 TYR B O 1
ATOM 3684 N N . THR B 1 189 ? 14.999 19.365 42.238 1.00 12.42 189 THR B N 1
ATOM 3685 C CA . THR B 1 189 ? 13.698 18.690 42.284 1.00 8.40 189 THR B CA 1
ATOM 3686 C C . THR B 1 189 ? 13.032 18.609 40.909 1.00 12.89 189 THR B C 1
ATOM 3687 O O . THR B 1 189 ? 12.282 17.657 40.641 1.00 12.44 189 THR B O 1
ATOM 3691 N N . GLY B 1 190 ? 13.294 19.572 40.025 1.00 9.72 190 GLY B N 1
ATOM 3692 C CA . GLY B 1 190 ? 12.394 19.741 38.895 1.00 8.09 190 GLY B CA 1
ATOM 3693 C C . GLY B 1 190 ? 10.996 20.014 39.451 1.00 15.16 190 GLY B C 1
ATOM 3694 O O . GLY B 1 190 ? 10.842 20.593 40.528 1.00 17.46 190 GLY B O 1
ATOM 3695 N N . ASP B 1 191 ? 9.968 19.566 38.730 1.00 10.22 191 ASP B N 1
ATOM 3696 C CA . ASP B 1 191 ? 8.587 19.648 39.211 1.00 13.13 191 ASP B CA 1
ATOM 3697 C C . ASP B 1 191 ? 8.239 18.390 40.004 1.00 10.94 191 ASP B C 1
ATOM 3698 O O . ASP B 1 191 ? 8.449 17.279 39.515 1.00 12.68 191 ASP B O 1
ATOM 3703 N N . THR B 1 192 ? 7.656 18.550 41.192 1.00 13.62 192 THR B N 1
ATOM 3704 C CA . THR B 1 192 ? 7.278 17.387 41.996 1.00 11.98 192 THR B CA 1
ATOM 3705 C C . THR B 1 192 ? 6.293 17.814 43.074 1.00 12.88 192 THR B C 1
ATOM 3706 O O . THR B 1 192 ? 6.249 18.980 43.468 1.00 12.68 192 THR B O 1
ATOM 3710 N N . GLY B 1 193 ? 5.494 16.860 43.545 1.00 14.91 193 GLY B N 1
ATOM 3711 C CA . GLY B 1 193 ? 4.756 17.049 44.777 1.00 15.13 193 GLY B CA 1
ATOM 3712 C C . GLY B 1 193 ? 5.592 16.525 45.932 1.00 13.09 193 GLY B C 1
ATOM 3713 O O . GLY B 1 193 ? 6.752 16.148 45.738 1.00 11.86 193 GLY B O 1
ATOM 3714 N N . PRO B 1 194 ? 5.044 16.484 47.145 1.00 12.95 194 PRO B N 1
ATOM 3715 C CA . PRO B 1 194 ? 5.753 15.794 48.236 1.00 13.54 194 PRO B CA 1
ATOM 3716 C C . PRO B 1 194 ? 6.131 14.397 47.786 1.00 14.88 194 PRO B C 1
ATOM 3717 O O . PRO B 1 194 ? 5.358 13.721 47.099 1.00 12.78 194 PRO B O 1
ATOM 3721 N N . SER B 1 195 ? 7.341 13.971 48.149 1.00 11.93 195 SER B N 1
ATOM 3722 C CA . SER B 1 195 ? 7.878 12.742 47.570 1.00 12.88 195 SER B CA 1
ATOM 3723 C C . SER B 1 195 ? 8.977 12.194 48.463 1.00 14.11 195 SER B C 1
ATOM 3724 O O . SER B 1 195 ? 10.002 12.855 48.662 1.00 13.14 195 SER B O 1
ATOM 3727 N N . LYS B 1 196 ? 8.753 10.994 49.005 1.00 14.54 196 LYS B N 1
ATOM 3728 C CA . LYS B 1 196 ? 9.809 10.272 49.706 1.00 16.57 196 LYS B CA 1
ATOM 3729 C C . LYS B 1 196 ? 11.024 10.017 48.808 1.00 14.36 196 LYS B C 1
ATOM 3730 O O . LYS B 1 196 ? 12.171 10.072 49.270 1.00 12.26 196 LYS B O 1
ATOM 3736 N N . ALA B 1 197 ? 10.799 9.694 47.530 1.00 14.54 197 ALA B N 1
ATOM 3737 C CA . ALA B 1 197 ? 11.925 9.424 46.638 1.00 14.03 197 ALA B CA 1
ATOM 3738 C C . ALA B 1 197 ? 12.825 10.652 46.508 1.00 13.06 197 ALA B C 1
ATOM 3739 O O . ALA B 1 197 ? 14.058 10.543 46.512 1.00 14.40 197 ALA B O 1
ATOM 3741 N N . VAL B 1 198 ? 12.215 11.830 46.406 1.00 12.69 198 VAL B N 1
ATOM 3742 C CA . VAL B 1 198 ? 12.968 13.072 46.329 1.00 12.54 198 VAL B CA 1
ATOM 3743 C C . VAL B 1 198 ? 13.652 13.357 47.654 1.00 14.16 198 VAL B C 1
ATOM 3744 O O . VAL B 1 198 ? 14.821 13.752 47.683 1.00 12.64 198 VAL B O 1
ATOM 3748 N N . GLU B 1 199 ? 12.951 13.128 48.769 1.00 10.41 199 GLU B N 1
ATOM 3749 C CA . GLU B 1 199 ? 13.562 13.321 50.083 1.00 15.72 199 GLU B CA 1
ATOM 3750 C C . GLU B 1 199 ? 14.816 12.449 50.247 1.00 15.81 199 GLU B C 1
ATOM 3751 O O . GLU B 1 199 ? 15.857 12.911 50.745 1.00 14.15 199 GLU B O 1
ATOM 3757 N N . LEU B 1 200 ? 14.750 11.195 49.786 1.00 13.37 200 LEU B N 1
ATOM 3758 C CA . LEU B 1 200 ? 15.892 10.291 49.903 1.00 11.81 200 LEU B CA 1
ATOM 3759 C C . LEU B 1 200 ? 17.036 10.725 48.993 1.00 12.96 200 LEU B C 1
ATOM 3760 O O . LEU B 1 200 ? 18.202 10.729 49.408 1.00 19.62 200 LEU B O 1
ATOM 3765 N N . LEU B 1 201 ? 16.716 11.106 47.754 1.00 12.88 201 LEU B N 1
ATOM 3766 C CA . LEU B 1 201 ? 17.731 11.608 46.832 1.00 12.54 201 LEU B CA 1
ATOM 3767 C C . LEU B 1 201 ? 18.458 12.823 47.392 1.00 13.58 201 LEU B C 1
ATOM 3768 O O . LEU B 1 201 ? 19.647 13.020 47.127 1.00 14.40 201 LEU B O 1
ATOM 3773 N N . ALA B 1 202 ? 17.762 13.663 48.127 1.00 13.00 202 ALA B N 1
ATOM 3774 C CA . ALA B 1 202 ? 18.314 14.933 48.576 1.00 12.15 202 ALA B CA 1
ATOM 3775 C C . ALA B 1 202 ? 19.056 14.803 49.893 1.00 14.30 202 ALA B C 1
ATOM 3776 O O . ALA B 1 202 ? 19.561 15.804 50.411 1.00 12.62 202 ALA B O 1
ATOM 3778 N N . LYS B 1 203 ? 19.134 13.598 50.442 1.00 16.50 203 LYS B N 1
ATOM 3779 C CA . LYS B 1 203 ? 19.663 13.427 51.782 1.00 17.15 203 LYS B CA 1
ATOM 3780 C C . LYS B 1 203 ? 21.058 14.011 51.885 1.00 17.62 203 LYS B C 1
ATOM 3781 O O . LYS B 1 203 ? 21.968 13.637 51.131 1.00 17.69 203 LYS B O 1
ATOM 3787 N N . ASN B 1 204 ? 21.220 14.935 52.833 1.00 17.29 204 ASN B N 1
ATOM 3788 C CA . ASN B 1 204 ? 22.510 15.526 53.159 1.00 14.03 204 ASN B CA 1
ATOM 3789 C C . ASN B 1 204 ? 23.107 16.324 52.002 1.00 19.54 204 ASN B C 1
ATOM 3790 O O . ASN B 1 204 ? 24.307 16.637 52.019 1.00 15.24 204 ASN B O 1
ATOM 3795 N N . ALA B 1 205 ? 22.301 16.669 50.998 1.00 15.04 205 ALA B N 1
ATOM 3796 C CA . ALA B 1 205 ? 22.800 17.464 49.880 1.00 18.63 205 ALA B CA 1
ATOM 3797 C C . ALA B 1 205 ? 23.385 18.782 50.363 1.00 15.36 205 ALA B C 1
ATOM 3798 O O . ALA B 1 205 ? 22.909 19.383 51.329 1.00 16.17 205 ALA B O 1
ATOM 3800 N N . ASP B 1 206 ? 24.421 19.245 49.664 1.00 13.25 206 ASP B N 1
ATOM 3801 C CA . ASP B 1 206 ? 24.948 20.580 49.922 1.00 13.44 206 ASP B CA 1
ATOM 3802 C C . ASP B 1 206 ? 23.951 21.665 49.536 1.00 15.00 206 ASP B C 1
ATOM 3803 O O . ASP B 1 206 ? 23.804 22.669 50.242 1.00 16.21 206 ASP B O 1
ATOM 3808 N N . MET B 1 207 ? 23.274 21.495 48.410 1.00 12.56 207 MET B N 1
ATOM 3809 C CA . MET B 1 207 ? 22.313 22.487 47.966 1.00 13.93 207 MET B CA 1
ATOM 3810 C C . MET B 1 207 ? 21.151 21.769 47.312 1.00 12.81 207 MET B C 1
ATOM 3811 O O . MET B 1 207 ? 21.355 20.878 46.480 1.00 10.45 207 MET B O 1
ATOM 3816 N N . LEU B 1 208 ? 19.938 22.151 47.712 1.00 10.89 208 LEU B N 1
ATOM 3817 C CA . LEU B 1 208 ? 18.703 21.684 47.103 1.00 12.63 208 LEU B CA 1
ATOM 3818 C C . LEU B 1 208 ? 18.099 22.831 46.290 1.00 11.80 208 LEU B C 1
ATOM 3819 O O . LEU B 1 208 ? 17.911 23.936 46.813 1.00 10.35 208 LEU B O 1
ATOM 3824 N N . ILE B 1 209 ? 17.846 22.584 45.013 1.00 10.84 209 ILE B N 1
ATOM 3825 C CA . ILE B 1 209 ? 17.197 23.551 44.139 1.00 12.71 209 ILE B CA 1
ATOM 3826 C C . ILE B 1 209 ? 15.765 23.083 43.969 1.00 14.10 209 ILE B C 1
ATOM 3827 O O . ILE B 1 209 ? 15.510 22.137 43.222 1.00 12.10 209 ILE B O 1
ATOM 3832 N N . SER B 1 210 ? 14.818 23.739 44.620 1.00 13.36 210 SER B N 1
ATOM 3833 C CA . SER B 1 210 ? 13.458 23.236 44.682 1.00 10.76 210 SER B CA 1
ATOM 3834 C C . SER B 1 210 ? 12.466 24.216 44.064 1.00 13.96 210 SER B C 1
ATOM 3835 O O . SER B 1 210 ? 12.642 25.439 44.142 1.00 12.71 210 SER B O 1
ATOM 3838 N N . GLU B 1 211 ? 11.419 23.660 43.455 1.00 10.10 211 GLU B N 1
ATOM 3839 C CA . GLU B 1 211 ? 10.260 24.429 43.007 1.00 14.54 211 GLU B CA 1
ATOM 3840 C C . GLU B 1 211 ? 9.407 24.829 44.208 1.00 13.77 211 GLU B C 1
ATOM 3841 O O . GLU B 1 211 ? 9.582 24.332 45.326 1.00 16.33 211 GLU B O 1
ATOM 3847 N N . MET B 1 212 ? 8.466 25.737 43.970 1.00 13.18 212 MET B N 1
ATOM 3848 C CA . MET B 1 212 ? 7.544 26.158 45.022 1.00 13.71 212 MET B CA 1
ATOM 3849 C C . MET B 1 212 ? 6.334 26.823 44.379 1.00 11.49 212 MET B C 1
ATOM 3850 O O . MET B 1 212 ? 6.446 27.426 43.307 1.00 12.11 212 MET B O 1
ATOM 3855 N N . MET B 1 213 ? 5.189 26.751 45.065 1.00 12.51 213 MET B N 1
ATOM 3856 C CA . MET B 1 213 ? 3.931 27.235 44.505 1.00 14.34 213 MET B CA 1
ATOM 3857 C C . MET B 1 213 ? 2.986 27.716 45.603 1.00 17.67 213 MET B C 1
ATOM 3858 O O . MET B 1 213 ? 2.783 27.013 46.599 1.00 18.69 213 MET B O 1
ATOM 3863 N N . ASP B 1 214 ? 2.403 28.905 45.403 1.00 14.02 214 ASP B N 1
ATOM 3864 C CA . ASP B 1 214 ? 1.223 29.361 46.154 1.00 16.83 214 ASP B CA 1
ATOM 3865 C C . ASP B 1 214 ? -0.010 28.870 45.396 1.00 19.66 214 ASP B C 1
ATOM 3866 O O . ASP B 1 214 ? -0.413 29.460 44.385 1.00 19.28 214 ASP B O 1
ATOM 3871 N N . VAL B 1 215 ? -0.626 27.790 45.887 1.00 15.58 215 VAL B N 1
ATOM 3872 C CA . VAL B 1 215 ? -1.643 27.086 45.095 1.00 17.66 215 VAL B CA 1
ATOM 3873 C C . VAL B 1 215 ? -2.868 27.969 44.863 1.00 19.54 215 VAL B C 1
ATOM 3874 O O . VAL B 1 215 ? -3.377 28.074 43.740 1.00 15.42 215 VAL B O 1
ATOM 3878 N N . GLU B 1 216 ? -3.351 28.638 45.905 1.00 20.91 216 GLU B N 1
ATOM 3879 C CA . GLU B 1 216 ? -4.577 29.407 45.732 1.00 22.70 216 GLU B CA 1
ATOM 3880 C C . GLU B 1 216 ? -4.353 30.624 44.838 1.00 20.84 216 GLU B C 1
ATOM 3881 O O . GLU B 1 216 ? -5.232 30.979 44.049 1.00 19.04 216 GLU B O 1
ATOM 3887 N N . HIS B 1 217 ? -3.175 31.253 44.907 1.00 18.15 217 HIS B N 1
ATOM 3888 C CA . HIS B 1 217 ? -2.899 32.347 43.979 1.00 20.83 217 HIS B CA 1
ATOM 3889 C C . HIS B 1 217 ? -2.739 31.837 42.550 1.00 20.10 217 HIS B C 1
ATOM 3890 O O . HIS B 1 217 ? -3.208 32.476 41.603 1.00 12.79 217 HIS B O 1
ATOM 3897 N N . THR B 1 218 ? -2.083 30.686 42.375 1.00 17.83 218 THR B N 1
ATOM 3898 C CA . THR B 1 218 ? -1.961 30.100 41.045 1.00 18.56 218 THR B CA 1
ATOM 3899 C C . THR B 1 218 ? -3.329 29.787 40.457 1.00 17.10 218 THR B C 1
ATOM 3900 O O . THR B 1 218 ? -3.618 30.135 39.306 1.00 20.01 218 THR B O 1
ATOM 3904 N N . VAL B 1 219 ? -4.192 29.136 41.246 1.00 19.91 219 VAL B N 1
ATOM 3905 C CA . VAL B 1 219 ? -5.563 28.867 40.819 1.00 21.91 219 VAL B CA 1
ATOM 3906 C C . VAL B 1 219 ? -6.252 30.153 40.386 1.00 16.73 219 VAL B C 1
ATOM 3907 O O . VAL B 1 219 ? -6.888 30.208 39.330 1.00 17.14 219 VAL B O 1
ATOM 3911 N N . ASN B 1 220 ? -6.108 31.215 41.182 1.00 20.50 220 ASN B N 1
ATOM 3912 C CA . ASN B 1 220 ? -6.714 32.499 40.826 1.00 18.95 220 ASN B CA 1
ATOM 3913 C C . ASN B 1 220 ? -6.222 33.005 39.473 1.00 18.81 220 ASN B C 1
ATOM 3914 O O . ASN B 1 220 ? -6.997 33.580 38.699 1.00 22.12 220 ASN B O 1
ATOM 3919 N N . LEU B 1 221 ? -4.942 32.808 39.159 1.00 16.35 221 LEU B N 1
ATOM 3920 C CA . LEU B 1 221 ? -4.469 33.265 37.855 1.00 15.91 221 LEU B CA 1
ATOM 3921 C C . LEU B 1 221 ? -5.052 32.416 36.733 1.00 15.06 221 LEU B C 1
ATOM 3922 O O . LEU B 1 221 ? -5.393 32.939 35.668 1.00 15.66 221 LEU B O 1
ATOM 3927 N N . VAL B 1 222 ? -5.191 31.105 36.958 1.00 18.66 222 VAL B N 1
ATOM 3928 C CA . VAL B 1 222 ? -5.809 30.237 35.955 1.00 20.35 222 VAL B CA 1
ATOM 3929 C C . VAL B 1 222 ? -7.263 30.643 35.733 1.00 21.15 222 VAL B C 1
ATOM 3930 O O . VAL B 1 222 ? -7.757 30.661 34.596 1.00 20.75 222 VAL B O 1
ATOM 3934 N N . LYS B 1 223 ? -7.965 31.012 36.812 1.00 21.36 223 LYS B N 1
ATOM 3935 C CA . LYS B 1 223 ? -9.365 31.412 36.678 1.00 19.40 223 LYS B CA 1
ATOM 3936 C C . LYS B 1 223 ? -9.498 32.713 35.896 1.00 19.64 223 LYS B C 1
ATOM 3937 O O . LYS B 1 223 ? -10.345 32.822 35.006 1.00 19.43 223 LYS B O 1
ATOM 3943 N N . ARG B 1 224 ? -8.664 33.706 36.199 1.00 23.18 224 ARG B N 1
ATOM 3944 C CA . ARG B 1 224 ? -8.710 34.948 35.434 1.00 21.67 224 ARG B CA 1
ATOM 3945 C C . ARG B 1 224 ? -8.421 34.693 33.958 1.00 22.41 224 ARG B C 1
ATOM 3946 O O . ARG B 1 224 ? -9.043 35.303 33.079 1.00 21.70 224 ARG B O 1
ATOM 3954 N N . ALA B 1 225 ? -7.494 33.777 33.666 1.00 24.52 225 ALA B N 1
ATOM 3955 C CA . ALA B 1 225 ? -7.202 33.420 32.282 1.00 24.94 225 ALA B CA 1
ATOM 3956 C C . ALA B 1 225 ? -8.377 32.716 31.617 1.00 20.56 225 ALA B C 1
ATOM 3957 O O . ALA B 1 225 ? -8.552 32.818 30.397 1.00 19.54 225 ALA B O 1
ATOM 3959 N N . HIS B 1 226 ? -9.172 31.975 32.385 1.00 24.29 226 HIS B N 1
ATOM 3960 C CA . HIS B 1 226 ? -10.347 31.275 31.867 1.00 17.00 226 HIS B CA 1
ATOM 3961 C C . HIS B 1 226 ? -11.534 31.631 32.745 1.00 23.40 226 HIS B C 1
ATOM 3962 O O . HIS B 1 226 ? -11.914 30.861 33.639 1.00 24.61 226 HIS B O 1
ATOM 3969 N N . PRO B 1 227 ? -12.148 32.795 32.521 1.00 23.06 227 PRO B N 1
ATOM 3970 C CA . PRO B 1 227 ? -13.174 33.275 33.461 1.00 23.93 227 PRO B CA 1
ATOM 3971 C C . PRO B 1 227 ? -14.462 32.459 33.447 1.00 24.28 227 PRO B C 1
ATOM 3972 O O . PRO B 1 227 ? -15.338 32.701 34.289 1.00 25.78 227 PRO B O 1
ATOM 3976 N N . HIS B 1 228 ? -14.613 31.492 32.544 1.00 21.94 228 HIS B N 1
ATOM 3977 C CA . HIS B 1 228 ? -15.768 30.607 32.580 1.00 26.68 228 HIS B CA 1
ATOM 3978 C C . HIS B 1 228 ? -15.409 29.202 33.044 1.00 23.74 228 HIS B C 1
ATOM 3979 O O . HIS B 1 228 ? -16.194 28.264 32.843 1.00 27.66 228 HIS B O 1
ATOM 3986 N N . MET B 1 229 ? -14.253 29.047 33.684 1.00 25.36 229 MET B N 1
ATOM 3987 C CA . MET B 1 229 ? -13.880 27.763 34.254 1.00 26.83 229 MET B CA 1
ATOM 3988 C C . MET B 1 229 ? -14.937 27.337 35.269 1.00 24.04 229 MET B C 1
ATOM 3989 O O . MET B 1 229 ? -15.342 28.149 36.109 1.00 24.94 229 MET B O 1
ATOM 3994 N N . PRO B 1 230 ? -15.437 26.107 35.205 1.00 23.86 230 PRO B N 1
ATOM 3995 C CA . PRO B 1 230 ? -16.445 25.688 36.180 1.00 21.94 230 PRO B CA 1
ATOM 3996 C C . PRO B 1 230 ? -15.854 25.614 37.572 1.00 21.06 230 PRO B C 1
ATOM 3997 O O . PRO B 1 230 ? -14.658 25.400 37.750 1.00 13.11 230 PRO B O 1
ATOM 4001 N N . ALA B 1 231 ? -16.725 25.800 38.563 1.00 22.56 231 ALA B N 1
ATOM 4002 C CA . ALA B 1 231 ? -16.293 25.812 39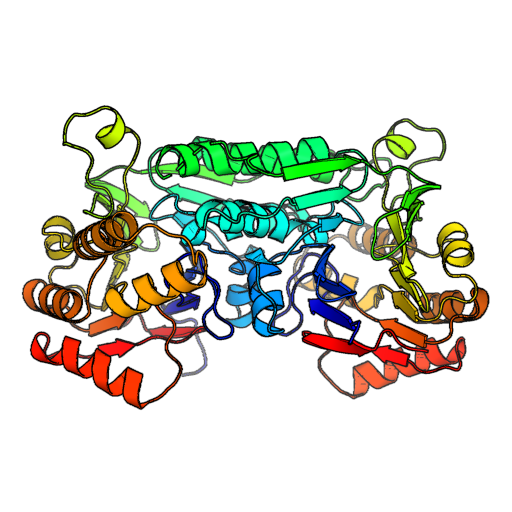.955 1.00 22.30 231 ALA B CA 1
ATOM 4003 C C . ALA B 1 231 ? -15.709 24.467 40.376 1.00 21.15 231 ALA B C 1
ATOM 4004 O O . ALA B 1 231 ? -14.747 24.421 41.151 1.00 18.76 231 ALA B O 1
ATOM 4006 N N . GLN B 1 232 ? -16.261 23.354 39.882 1.00 19.36 232 GLN B N 1
ATOM 4007 C CA . GLN B 1 232 ? -15.652 22.074 40.249 1.00 24.21 232 GLN B CA 1
ATOM 4008 C C . GLN B 1 232 ? -14.263 21.928 39.628 1.00 19.20 232 GLN B C 1
ATOM 4009 O O . GLN B 1 232 ? -13.375 21.313 40.232 1.00 23.76 232 GLN B O 1
ATOM 4015 N N . ALA B 1 233 ? -14.056 22.497 38.438 1.00 15.47 233 ALA B N 1
ATOM 4016 C CA . ALA B 1 233 ? -12.777 22.348 37.757 1.00 18.79 233 ALA B CA 1
ATOM 4017 C C . ALA B 1 233 ? -11.664 23.055 38.513 1.00 21.72 233 ALA B C 1
ATOM 4018 O O . ALA B 1 233 ? -10.554 22.525 38.627 1.00 22.76 233 ALA B O 1
ATOM 4020 N N . SER B 1 234 ? -11.932 24.265 39.020 1.00 18.08 234 SER B N 1
ATOM 4021 C CA . SER B 1 234 ? -10.901 24.970 39.778 1.00 21.90 234 SER B CA 1
ATOM 4022 C C . SER B 1 234 ? -10.689 24.324 41.142 1.00 23.26 234 SER B C 1
ATOM 4023 O O . SER B 1 234 ? -9.587 24.378 41.696 1.00 18.21 234 SER B O 1
ATOM 4026 N N . LYS B 1 235 ? -11.731 23.713 41.698 1.00 17.96 235 LYS B N 1
ATOM 4027 C CA . LYS B 1 235 ? -11.572 22.944 42.922 1.00 19.79 235 LYS B CA 1
ATOM 4028 C C . LYS B 1 235 ? -10.696 21.713 42.698 1.00 23.09 235 LYS B C 1
ATOM 4029 O O . LYS B 1 235 ? -9.871 21.371 43.551 1.00 21.40 235 LYS B O 1
ATOM 4035 N N . HIS B 1 236 ? -10.870 21.020 41.567 1.00 19.53 236 HIS B N 1
ATOM 4036 C CA . HIS B 1 236 ? -10.031 19.858 41.294 1.00 24.51 236 HIS B CA 1
ATOM 4037 C C . HIS B 1 236 ? -8.626 20.278 40.889 1.00 21.52 236 HIS B C 1
ATOM 4038 O O . HIS B 1 236 ? -7.656 19.583 41.217 1.00 18.69 236 HIS B O 1
ATOM 4045 N N . LEU B 1 237 ? -8.502 21.413 40.194 1.00 19.88 237 LEU B N 1
ATOM 4046 C CA . LEU B 1 237 ? -7.185 21.979 39.923 1.00 20.64 237 LEU B CA 1
ATOM 4047 C C . LEU B 1 237 ? -6.434 22.252 41.217 1.00 18.34 237 LEU B C 1
ATOM 4048 O O . LEU B 1 237 ? -5.238 21.950 41.320 1.00 16.89 237 LEU B O 1
ATOM 4053 N N . SER B 1 238 ? -7.114 22.837 42.213 1.00 15.18 238 SER B N 1
ATOM 4054 C CA . SER B 1 238 ? -6.465 23.100 43.496 1.00 17.60 238 SER B CA 1
ATOM 4055 C C . SER B 1 238 ? -5.954 21.811 44.129 1.00 22.24 238 SER B C 1
ATOM 4056 O O . SER B 1 238 ? -4.827 21.763 44.641 1.00 21.50 238 SER B O 1
ATOM 4059 N N . GLN B 1 239 ? -6.766 20.752 44.087 1.00 21.55 239 GLN B N 1
ATOM 4060 C CA . GLN B 1 239 ? -6.348 19.459 44.619 1.00 22.47 239 GLN B CA 1
ATOM 4061 C C . GLN B 1 239 ? -5.184 18.886 43.819 1.00 19.09 239 GLN B C 1
ATOM 4062 O O . GLN B 1 239 ? -4.227 18.367 44.400 1.00 17.20 239 GLN B O 1
ATOM 4068 N N . HIS B 1 240 ? -5.226 19.011 42.490 1.00 15.91 240 HIS B N 1
ATOM 4069 C CA . HIS B 1 240 ? -4.147 18.472 41.673 1.00 17.83 240 HIS B CA 1
ATOM 4070 C C . HIS B 1 240 ? -2.824 19.205 41.921 1.00 20.24 240 HIS B C 1
ATOM 4071 O O . HIS B 1 240 ? -1.782 18.560 42.082 1.00 18.56 240 HIS B O 1
ATOM 4078 N N . LEU B 1 241 ? -2.846 20.546 41.967 1.00 17.26 241 LEU B N 1
ATOM 4079 C CA . LEU B 1 241 ? -1.615 21.314 42.182 1.00 14.32 241 LEU B CA 1
ATOM 4080 C C . LEU B 1 241 ? -0.987 21.030 43.548 1.00 18.85 241 LEU B C 1
ATOM 4081 O O . LEU B 1 241 ? 0.252 21.027 43.685 1.00 15.24 241 LEU B O 1
ATOM 4086 N N . SER B 1 242 ? -1.817 20.797 44.569 1.00 19.80 242 SER B N 1
ATOM 4087 C CA . SER B 1 242 ? -1.328 20.506 45.916 1.00 17.17 242 SER B CA 1
ATOM 4088 C C . SER B 1 242 ? -0.565 19.199 45.993 1.00 18.61 242 SER B C 1
ATOM 4089 O O . SER B 1 242 ? 0.333 19.054 46.826 1.00 18.61 242 SER B O 1
ATOM 4092 N N . THR B 1 243 ? -0.945 18.215 45.190 1.00 17.66 243 THR B N 1
ATOM 4093 C CA . THR B 1 243 ? -0.312 16.913 45.258 1.00 20.09 243 THR B CA 1
ATOM 4094 C C . THR B 1 243 ? 0.799 16.752 44.220 1.00 19.63 243 THR B C 1
ATOM 4095 O O . THR B 1 243 ? 1.542 15.778 44.279 1.00 17.31 243 THR B O 1
ATOM 4099 N N . HIS B 1 244 ? 0.970 17.712 43.308 1.00 18.93 244 HIS B N 1
ATOM 4100 C CA . HIS B 1 244 ? 1.923 17.575 42.216 1.00 16.74 244 HIS B CA 1
ATOM 4101 C C . HIS B 1 244 ? 2.937 18.715 42.174 1.00 16.16 244 HIS B C 1
ATOM 4102 O O . HIS B 1 244 ? 3.793 18.743 41.274 1.00 13.98 244 HIS B O 1
ATOM 4109 N N . HIS B 1 245 ? 2.874 19.631 43.144 1.00 13.98 245 HIS B N 1
ATOM 4110 C CA . HIS B 1 245 ? 3.807 20.733 43.325 1.00 16.22 245 HIS B CA 1
ATOM 4111 C C . HIS B 1 245 ? 4.108 20.861 44.820 1.00 15.23 245 HIS B C 1
ATOM 4112 O O . HIS B 1 245 ? 3.458 20.226 45.652 1.00 15.25 245 HIS B O 1
ATOM 4119 N N . LEU B 1 246 ? 5.076 21.709 45.187 1.00 13.77 246 LEU B N 1
ATOM 4120 C CA . LEU B 1 246 ? 5.446 21.880 46.596 1.00 14.75 246 LEU B CA 1
ATOM 4121 C C . LEU B 1 246 ? 5.004 23.252 47.111 1.00 17.32 246 LEU B C 1
ATOM 4122 O O . LEU B 1 246 ? 5.507 24.288 46.656 1.00 18.37 246 LEU B O 1
ATOM 4127 N N . THR B 1 247 ? 4.077 23.258 48.069 1.00 14.30 247 THR B N 1
ATOM 4128 C CA . THR B 1 247 ? 3.800 24.459 48.838 1.00 16.13 247 THR B CA 1
ATOM 4129 C C . THR B 1 247 ? 5.042 24.865 49.645 1.00 16.58 247 THR B C 1
ATOM 4130 O O . THR B 1 247 ? 5.998 24.097 49.793 1.00 20.13 247 THR B O 1
ATOM 4134 N N . SER B 1 248 ? 5.017 26.099 50.173 1.00 14.83 248 SER B N 1
ATOM 4135 C CA . SER B 1 248 ? 6.148 26.599 50.952 1.00 18.50 248 SER B CA 1
ATOM 4136 C C . SER B 1 248 ? 6.429 25.709 52.160 1.00 15.96 248 SER B C 1
ATOM 4137 O O . SER B 1 248 ? 7.592 25.439 52.486 1.00 19.45 248 SER B O 1
ATOM 4140 N N . GLY B 1 249 ? 5.379 25.258 52.847 1.00 18.82 249 GLY B N 1
ATOM 4141 C CA . GLY B 1 249 ? 5.574 24.340 53.951 1.00 18.55 249 GLY B CA 1
ATOM 4142 C C . GLY B 1 249 ? 6.099 22.975 53.534 1.00 17.84 249 GLY B C 1
ATOM 4143 O O . GLY B 1 249 ? 6.859 22.346 54.275 1.00 17.73 249 GLY B O 1
ATOM 4144 N N . GLU B 1 250 ? 5.701 22.482 52.364 1.00 15.15 250 GLU B N 1
ATOM 4145 C CA . GLU B 1 250 ? 6.249 21.201 51.920 1.00 17.64 250 GLU B CA 1
ATOM 4146 C C . GLU B 1 250 ? 7.701 21.341 51.479 1.00 17.41 250 GLU B C 1
ATOM 4147 O O . GLU B 1 250 ? 8.481 20.384 51.600 1.00 17.21 250 GLU B O 1
ATOM 4153 N N . VAL B 1 251 ? 8.084 22.524 50.980 1.00 16.87 251 VAL B N 1
ATOM 4154 C CA . VAL B 1 251 ? 9.495 22.798 50.694 1.00 15.00 251 VAL B CA 1
ATOM 4155 C C . VAL B 1 251 ? 10.316 22.733 51.975 1.00 19.43 251 VAL B C 1
ATOM 4156 O O . VAL B 1 251 ? 11.400 22.137 52.014 1.00 16.15 251 VAL B O 1
ATOM 4160 N N . GLY B 1 252 ? 9.831 23.385 53.031 1.00 19.17 252 GLY B N 1
ATOM 4161 C CA . GLY B 1 252 ? 10.568 23.371 54.286 1.00 15.78 252 GLY B CA 1
ATOM 4162 C C . GLY B 1 252 ? 10.641 21.986 54.901 1.00 15.01 252 GLY B C 1
ATOM 4163 O O . GLY B 1 252 ? 11.694 21.574 55.399 1.00 19.61 252 GLY B O 1
ATOM 4164 N N . GLN B 1 253 ? 9.529 21.238 54.858 1.00 13.79 253 GLN B N 1
ATOM 4165 C CA . GLN B 1 253 ? 9.562 19.851 55.338 1.00 18.22 253 GLN B CA 1
ATOM 4166 C C . GLN B 1 253 ? 10.543 19.003 54.538 1.00 17.60 253 GLN B C 1
ATOM 4167 O O . GLN B 1 253 ? 11.229 18.141 55.100 1.00 15.52 253 GLN B O 1
ATOM 4173 N N . LEU B 1 254 ? 10.584 19.199 53.221 1.00 16.25 254 LEU B N 1
ATOM 4174 C CA . LEU B 1 254 ? 11.514 18.444 52.385 1.00 20.47 254 LEU B CA 1
ATOM 4175 C C . LEU B 1 254 ? 12.955 18.736 52.777 1.00 15.95 254 LEU B C 1
ATOM 4176 O O . LEU B 1 254 ? 13.751 17.814 53.008 1.00 15.72 254 LEU B O 1
ATOM 4181 N N . ALA B 1 255 ? 13.305 20.022 52.860 1.00 18.74 255 ALA B N 1
ATOM 4182 C CA . ALA B 1 255 ? 14.675 20.408 53.159 1.00 17.00 255 ALA B CA 1
ATOM 4183 C C . ALA B 1 255 ? 15.084 19.957 54.553 1.00 21.56 255 ALA B C 1
ATOM 4184 O O . ALA B 1 255 ? 16.255 19.610 54.779 1.00 17.44 255 ALA B O 1
ATOM 4186 N N . ALA B 1 256 ? 14.126 19.938 55.483 1.00 17.33 256 ALA B N 1
ATOM 4187 C CA . ALA B 1 256 ? 14.404 19.535 56.859 1.00 17.83 256 ALA B CA 1
ATOM 4188 C C . ALA B 1 256 ? 14.560 18.025 56.970 1.00 16.76 256 ALA B C 1
ATOM 4189 O O . ALA B 1 256 ? 15.542 17.541 57.538 1.00 18.62 256 ALA B O 1
ATOM 4191 N N . ASN B 1 257 ? 13.595 17.260 56.434 1.00 18.47 257 ASN B N 1
ATOM 4192 C CA . ASN B 1 257 ? 13.683 15.803 56.496 1.00 17.35 257 ASN B CA 1
ATOM 4193 C C . ASN B 1 257 ? 14.913 15.281 55.760 1.00 20.46 257 ASN B C 1
ATOM 4194 O O . ASN B 1 257 ? 15.516 14.291 56.193 1.00 20.72 257 ASN B O 1
ATOM 4199 N N . ALA B 1 258 ? 15.315 15.937 54.662 1.00 14.87 258 ALA B N 1
ATOM 4200 C CA . ALA B 1 258 ? 16.572 15.596 53.989 1.00 17.00 258 ALA B CA 1
ATOM 4201 C C . ALA B 1 258 ? 17.813 16.166 54.675 1.00 18.56 258 ALA B C 1
ATOM 4202 O O . ALA B 1 258 ? 18.927 15.701 54.397 1.00 20.63 258 ALA B O 1
ATOM 4204 N N . ASN B 1 259 ? 17.665 17.184 55.525 1.00 21.56 259 ASN B N 1
ATOM 4205 C CA . ASN B 1 259 ? 18.812 17.792 56.200 1.00 19.34 259 ASN B CA 1
ATOM 4206 C C . ASN B 1 259 ? 19.791 18.426 55.200 1.00 20.87 259 ASN B C 1
ATOM 4207 O O . ASN B 1 259 ? 21.011 18.329 55.346 1.00 17.43 259 ASN B O 1
ATOM 4212 N N . VAL B 1 260 ? 19.265 19.100 54.173 1.00 15.26 260 VAL B N 1
ATOM 4213 C CA . VAL B 1 260 ? 20.140 19.765 53.209 1.00 19.42 260 VAL B CA 1
ATOM 4214 C C . VAL B 1 260 ? 20.811 20.962 53.867 1.00 16.44 260 VAL B C 1
ATOM 4215 O O . VAL B 1 260 ? 20.280 21.551 54.819 1.00 13.23 260 VAL B O 1
ATOM 4219 N N . LYS B 1 261 ? 21.988 21.338 53.345 1.00 13.47 261 LYS B N 1
ATOM 4220 C CA . LYS B 1 261 ? 22.761 22.441 53.919 1.00 14.85 261 LYS B CA 1
ATOM 4221 C C . LYS B 1 261 ? 22.244 23.809 53.490 1.00 17.10 261 LYS B C 1
ATOM 4222 O O . LYS B 1 261 ? 22.414 24.779 54.224 1.00 20.72 261 LYS B O 1
ATOM 4228 N N . LYS B 1 262 ? 21.638 23.920 52.310 1.00 11.83 262 LYS B N 1
ATOM 4229 C CA . LYS B 1 262 ? 21.006 25.170 51.924 1.00 14.26 262 LYS B CA 1
ATOM 4230 C C . LYS B 1 262 ? 19.993 24.864 50.839 1.00 16.89 262 LYS B C 1
ATOM 4231 O O . LYS B 1 262 ? 20.120 23.866 50.114 1.00 14.14 262 LYS B O 1
ATOM 4237 N N . VAL B 1 263 ? 18.941 25.671 50.792 1.00 14.85 263 VAL B N 1
ATOM 4238 C CA . VAL B 1 263 ? 17.891 25.487 49.807 1.00 14.48 263 VAL B CA 1
ATOM 4239 C C . VAL B 1 263 ? 17.776 26.760 48.981 1.00 15.64 263 VAL B C 1
ATOM 4240 O O . VAL B 1 263 ? 18.025 27.867 49.477 1.00 14.96 263 VAL B O 1
ATOM 4244 N N . VAL B 1 264 ? 17.453 26.587 47.701 1.00 11.51 264 VAL B N 1
ATOM 4245 C CA . VAL B 1 264 ? 17.328 27.661 46.730 1.00 12.75 264 VAL B CA 1
ATOM 4246 C C . VAL B 1 264 ? 16.049 27.404 45.955 1.00 17.79 264 VAL B C 1
ATOM 4247 O O . VAL B 1 264 ? 15.920 26.350 45.316 1.00 16.43 264 VAL B O 1
ATOM 4251 N N . ILE B 1 265 ? 15.099 28.352 46.009 1.00 14.62 265 ILE B N 1
ATOM 4252 C CA . ILE B 1 265 ? 13.808 28.166 45.359 1.00 14.80 265 ILE B CA 1
ATOM 4253 C C . ILE B 1 265 ? 13.839 28.792 43.973 1.00 14.86 265 ILE B C 1
ATOM 4254 O O . ILE B 1 265 ? 14.248 29.949 43.799 1.00 12.21 265 ILE B O 1
ATOM 4259 N N . THR B 1 266 ? 13.419 28.011 42.984 1.00 13.04 266 THR B N 1
ATOM 4260 C CA . THR B 1 266 ? 13.184 28.484 41.633 1.00 11.72 266 THR B CA 1
ATOM 4261 C C . THR B 1 266 ? 11.839 27.892 41.234 1.00 15.19 266 THR B C 1
ATOM 4262 O O . THR B 1 266 ? 11.139 27.314 42.074 1.00 17.84 266 THR B O 1
ATOM 4266 N N . HIS B 1 267 ? 11.433 28.064 39.978 1.00 16.60 267 HIS B N 1
ATOM 4267 C CA . HIS B 1 267 ? 10.142 27.557 39.532 1.00 10.93 267 HIS B CA 1
ATOM 4268 C C . HIS B 1 267 ? 9.032 27.935 40.521 1.00 15.70 267 HIS B C 1
ATOM 4269 O O . HIS B 1 267 ? 8.297 27.084 41.045 1.00 12.10 267 HIS B O 1
ATOM 4276 N N . MET B 1 268 ? 8.947 29.225 40.830 1.00 16.81 268 MET B N 1
ATOM 4277 C CA . MET B 1 268 ? 7.992 29.719 41.811 1.00 12.60 268 MET B CA 1
ATOM 4278 C C . MET B 1 268 ? 6.791 30.309 41.087 1.00 17.33 268 MET B C 1
ATOM 4279 O O . MET B 1 268 ? 6.950 31.163 40.201 1.00 17.21 268 MET B O 1
ATOM 4284 N N . ALA B 1 269 ? 5.593 29.860 41.469 1.00 17.24 269 ALA B N 1
ATOM 4285 C CA . ALA B 1 269 ? 4.356 30.305 40.863 1.00 17.13 269 ALA B CA 1
ATOM 4286 C C . ALA B 1 269 ? 3.376 30.727 41.951 1.00 14.34 269 ALA B C 1
ATOM 4287 O O . ALA B 1 269 ? 3.192 29.995 42.937 1.00 11.84 269 ALA B O 1
ATOM 4289 N N . PRO B 1 270 ? 2.743 31.902 41.822 1.00 17.92 270 PRO B N 1
ATOM 4290 C CA . PRO B 1 270 ? 3.021 32.909 40.783 1.00 16.88 270 PRO B CA 1
ATOM 4291 C C . PRO B 1 270 ? 4.354 33.637 40.990 1.00 15.74 270 PRO B C 1
ATOM 4292 O O . PRO B 1 270 ? 5.002 33.472 42.025 1.00 17.26 270 PRO B O 1
ATOM 4296 N N . GLY B 1 271 ? 4.779 34.419 40.003 1.00 18.52 271 GLY B N 1
ATOM 4297 C CA . GLY B 1 271 ? 6.033 35.144 40.141 1.00 17.70 271 GLY B CA 1
ATOM 4298 C C . GLY B 1 271 ? 5.926 36.168 41.257 1.00 19.70 271 GLY B C 1
ATOM 4299 O O . GLY B 1 271 ? 4.862 36.732 41.503 1.00 21.27 271 GLY B O 1
ATOM 4300 N N . LEU B 1 272 ? 7.034 36.376 41.968 1.00 16.36 272 LEU B N 1
ATOM 4301 C CA . LEU B 1 272 ? 7.089 37.308 43.086 1.00 18.88 272 LEU B CA 1
ATOM 4302 C C . LEU B 1 272 ? 7.641 38.654 42.625 1.00 18.23 272 LEU B C 1
ATOM 4303 O O . LEU B 1 272 ? 8.504 38.720 41.747 1.00 15.22 272 LEU B O 1
ATOM 4308 N N . THR B 1 273 ? 7.131 39.736 43.223 1.00 20.87 273 THR B N 1
ATOM 4309 C CA . THR B 1 273 ? 7.571 41.082 42.839 1.00 22.91 273 THR B CA 1
ATOM 4310 C C . THR B 1 273 ? 7.804 42.039 44.000 1.00 24.00 273 THR B C 1
ATOM 4311 O O . THR B 1 273 ? 8.310 43.141 43.756 1.00 24.69 273 THR B O 1
ATOM 4315 N N . ALA B 1 274 ? 7.481 41.676 45.236 1.00 21.27 274 ALA B N 1
ATOM 4316 C CA . ALA B 1 274 ? 7.467 42.634 46.332 1.00 16.09 274 ALA B CA 1
ATOM 4317 C C . ALA B 1 274 ? 8.137 42.035 47.562 1.00 15.59 274 ALA B C 1
ATOM 4318 O O . ALA B 1 274 ? 8.035 40.826 47.794 1.00 14.42 274 ALA B O 1
ATOM 4320 N N . PRO B 1 275 ? 8.832 42.860 48.361 1.00 12.61 275 PRO B N 1
ATOM 4321 C CA . PRO B 1 275 ? 9.514 42.317 49.551 1.00 12.08 275 PRO B CA 1
ATOM 4322 C C . PRO B 1 275 ? 8.580 41.701 50.579 1.00 12.40 275 PRO B C 1
ATOM 4323 O O . PRO B 1 275 ? 9.007 40.810 51.316 1.00 14.58 275 PRO B O 1
ATOM 4327 N N . ALA B 1 276 ? 7.329 42.154 50.693 1.00 12.53 276 ALA B N 1
ATOM 4328 C CA . ALA B 1 276 ? 6.420 41.484 51.621 1.00 12.47 276 ALA B CA 1
ATOM 4329 C C . ALA B 1 276 ? 6.192 40.028 51.213 1.00 13.93 276 ALA B C 1
ATOM 4330 O O . ALA B 1 276 ? 6.094 39.147 52.069 1.00 12.29 276 ALA B O 1
ATOM 4332 N N . GLU B 1 277 ? 6.128 39.761 49.909 1.00 13.38 277 GLU B N 1
ATOM 4333 C CA . GLU B 1 277 ? 6.007 38.387 49.423 1.00 14.65 277 GLU B CA 1
ATOM 4334 C C . GLU B 1 277 ? 7.227 37.555 49.785 1.00 14.16 277 GLU B C 1
ATOM 4335 O O . GLU B 1 277 ? 7.100 36.396 50.201 1.00 14.66 277 GLU B O 1
ATOM 4341 N N . TYR B 1 278 ? 8.426 38.111 49.576 1.00 16.03 278 TYR B N 1
ATOM 4342 C CA . TYR B 1 278 ? 9.645 37.373 49.918 1.00 14.51 278 TYR B CA 1
ATOM 4343 C C . TYR B 1 278 ? 9.676 37.042 51.397 1.00 14.95 278 TYR B C 1
ATOM 4344 O O . TYR B 1 278 ? 10.141 35.964 51.795 1.00 16.87 278 TYR B O 1
ATOM 4353 N N . LYS B 1 279 ? 9.239 37.985 52.232 1.00 14.09 279 LYS B N 1
ATOM 4354 C CA . LYS B 1 279 ? 9.240 37.740 53.668 1.00 19.90 279 LYS B CA 1
ATOM 4355 C C . LYS B 1 279 ? 8.213 36.676 54.045 1.00 14.40 279 LYS B C 1
ATOM 4356 O O . LYS B 1 279 ? 8.472 35.835 54.909 1.00 17.94 279 LYS B O 1
ATOM 4362 N N . LYS B 1 280 ? 7.039 36.709 53.423 1.00 18.82 280 LYS B N 1
ATOM 4363 C CA . LYS B 1 280 ? 6.005 35.721 53.724 1.00 16.82 280 LYS B CA 1
ATOM 4364 C C . LYS B 1 280 ? 6.491 34.305 53.417 1.00 17.12 280 LYS B C 1
ATOM 4365 O O . LYS B 1 280 ? 6.495 33.428 54.289 1.00 15.40 280 LYS B O 1
ATOM 4371 N N . TYR B 1 281 ? 6.919 34.070 52.175 1.00 19.33 281 TYR B N 1
ATOM 4372 C CA . TYR B 1 281 ? 7.220 32.711 51.733 1.00 15.75 281 TYR B CA 1
ATOM 4373 C C . TYR B 1 281 ? 8.494 32.170 52.379 1.00 15.97 281 TYR B C 1
ATOM 4374 O O . TYR B 1 281 ? 8.539 30.996 52.780 1.00 17.47 281 TYR B O 1
ATOM 4383 N N . SER B 1 282 ? 9.542 32.992 52.496 1.00 17.02 282 SER B N 1
ATOM 4384 C CA . SER B 1 282 ? 10.737 32.503 53.177 1.00 16.06 282 SER B CA 1
ATOM 4385 C C . SER B 1 282 ? 10.445 32.160 54.633 1.00 17.89 282 SER B C 1
ATOM 4386 O O . SER B 1 282 ? 11.002 31.187 55.162 1.00 20.06 282 SER B O 1
ATOM 4389 N N . ASN B 1 283 ? 9.561 32.917 55.293 1.00 17.05 283 ASN B N 1
ATOM 4390 C CA . ASN B 1 283 ? 9.215 32.593 56.675 1.00 18.69 283 ASN B CA 1
ATOM 4391 C C . ASN B 1 283 ? 8.365 31.328 56.764 1.00 19.26 283 ASN B C 1
ATOM 4392 O O . ASN B 1 283 ? 8.488 30.556 57.725 1.00 16.80 283 ASN B O 1
ATOM 4397 N N . GLU B 1 284 ? 7.514 31.091 55.778 1.00 18.01 284 GLU B N 1
ATOM 4398 C CA . GLU B 1 284 ? 6.756 29.852 55.772 1.00 19.63 284 GLU B CA 1
ATOM 4399 C C . GLU B 1 284 ? 7.662 28.638 55.578 1.00 18.26 284 GLU B C 1
ATOM 4400 O O . GLU B 1 284 ? 7.382 27.574 56.143 1.00 15.43 284 GLU B O 1
ATOM 4406 N N . ILE B 1 285 ? 8.736 28.770 54.788 1.00 13.20 285 ILE B N 1
ATOM 4407 C CA . ILE B 1 285 ? 9.724 27.690 54.662 1.00 14.54 285 ILE B CA 1
ATOM 4408 C C . ILE B 1 285 ? 10.507 27.541 55.965 1.00 19.79 285 ILE B C 1
ATOM 4409 O O . ILE B 1 285 ? 10.748 26.428 56.448 1.00 14.63 285 ILE B O 1
ATOM 4414 N N . ALA B 1 286 ? 10.934 28.678 56.539 1.00 17.14 286 ALA B N 1
ATOM 4415 C CA . ALA B 1 286 ? 11.721 28.689 57.763 1.00 15.01 286 ALA B CA 1
ATOM 4416 C C . ALA B 1 286 ? 10.989 28.089 58.956 1.00 18.47 286 ALA B C 1
ATOM 4417 O O . ALA B 1 286 ? 11.645 27.659 59.914 1.00 21.98 286 ALA B O 1
ATOM 4419 N N . ALA B 1 287 ? 9.654 28.082 58.948 1.00 21.35 287 ALA B N 1
ATOM 4420 C CA . ALA B 1 287 ? 8.914 27.465 60.045 1.00 20.40 287 ALA B CA 1
ATOM 4421 C C . ALA B 1 287 ? 9.248 25.984 60.193 1.00 29.64 287 ALA B C 1
ATOM 4422 O O . ALA B 1 287 ? 9.040 25.409 61.269 1.00 28.27 287 ALA B O 1
ATOM 4424 N N . PHE B 1 288 ? 9.786 25.364 59.142 1.00 21.53 288 PHE B N 1
ATOM 4425 C CA . PHE B 1 288 ? 10.133 23.959 59.134 1.00 21.13 288 PHE B CA 1
ATOM 4426 C C . PHE B 1 288 ? 11.620 23.707 58.967 1.00 20.82 288 PHE B C 1
ATOM 4427 O O . PHE B 1 288 ? 12.133 22.756 59.547 1.00 21.37 288 PHE B O 1
ATOM 4435 N N . TYR B 1 289 ? 12.324 24.541 58.208 1.00 20.35 289 TYR B N 1
ATOM 4436 C CA . TYR B 1 289 ? 13.717 24.311 57.859 1.00 20.74 289 TYR B CA 1
ATOM 4437 C C . TYR B 1 289 ? 14.587 25.401 58.463 1.00 22.82 289 TYR B C 1
ATOM 4438 O O . TYR B 1 289 ? 14.313 26.593 58.287 1.00 24.13 289 TYR B O 1
ATOM 4447 N N . GLN B 1 290 ? 15.651 24.981 59.146 1.00 23.60 290 GLN B N 1
ATOM 4448 C CA . GLN B 1 290 ? 16.501 25.859 59.938 1.00 24.19 290 GLN B CA 1
ATOM 4449 C C . GLN B 1 290 ? 17.715 26.401 59.185 1.00 22.95 290 GLN B C 1
ATOM 4450 O O . GLN B 1 290 ? 18.394 27.285 59.714 1.00 24.90 290 GLN B O 1
ATOM 4456 N N . GLY B 1 291 ? 17.997 25.913 57.976 1.00 18.86 291 GLY B N 1
ATOM 4457 C CA . GLY B 1 291 ? 19.179 26.300 57.236 1.00 19.23 291 GLY B CA 1
ATOM 4458 C C . GLY B 1 291 ? 19.000 27.541 56.372 1.00 18.71 291 GLY B C 1
ATOM 4459 O O . GLY B 1 291 ? 18.043 28.306 56.500 1.00 17.31 291 GLY B O 1
ATOM 4460 N N . ASP B 1 292 ? 19.966 27.738 55.482 1.00 15.85 292 ASP B N 1
ATOM 4461 C CA . ASP B 1 292 ? 19.981 28.899 54.598 1.00 16.20 292 ASP B CA 1
ATOM 4462 C C . ASP B 1 292 ? 18.935 28.745 53.496 1.00 14.54 292 ASP B C 1
ATOM 4463 O O . ASP B 1 292 ? 18.850 27.695 52.847 1.00 15.26 292 ASP B O 1
ATOM 4468 N N . ILE B 1 293 ? 18.169 29.810 53.262 1.00 18.19 293 ILE B N 1
ATOM 4469 C CA . ILE B 1 293 ? 17.092 29.840 52.279 1.00 13.99 293 ILE B CA 1
ATOM 4470 C C . ILE B 1 293 ? 17.315 31.017 51.343 1.00 16.29 293 ILE B C 1
ATOM 4471 O O . ILE B 1 293 ? 17.620 32.121 51.806 1.00 15.56 293 ILE B O 1
ATOM 4476 N N . THR B 1 294 ? 17.141 30.795 50.032 1.00 10.81 294 THR B N 1
ATOM 4477 C CA . THR B 1 294 ? 17.246 31.857 49.038 1.00 14.17 294 THR B CA 1
ATOM 4478 C C . THR B 1 294 ? 16.146 31.650 48.012 1.00 16.86 294 THR B C 1
ATOM 4479 O O . THR B 1 294 ? 16.016 30.548 47.473 1.00 13.92 294 THR B O 1
ATOM 4483 N N . LEU B 1 295 ? 15.353 32.694 47.748 1.00 14.06 295 LEU B N 1
ATOM 4484 C CA . LEU B 1 295 ? 14.379 32.674 46.659 1.00 14.42 295 LEU B CA 1
ATOM 4485 C C . LEU B 1 295 ? 15.061 33.322 45.463 1.00 12.78 295 LEU B C 1
ATOM 4486 O O . LEU B 1 295 ? 15.308 34.531 45.461 1.00 17.49 295 LEU B O 1
ATOM 4491 N N . ALA B 1 296 ? 15.386 32.514 44.461 1.00 12.55 296 ALA B N 1
ATOM 4492 C CA . ALA B 1 296 ? 16.271 32.951 43.395 1.00 13.54 296 ALA B CA 1
ATOM 4493 C C . ALA B 1 296 ? 15.591 33.953 42.469 1.00 13.98 296 ALA B C 1
ATOM 4494 O O . ALA B 1 296 ? 14.365 33.960 42.309 1.00 11.71 296 ALA B O 1
ATOM 4496 N N . ASN B 1 297 ? 16.416 34.792 41.853 1.00 15.61 297 ASN B N 1
ATOM 4497 C CA . ASN B 1 297 ? 16.049 35.649 40.740 1.00 17.13 297 ASN B CA 1
ATOM 4498 C C . ASN B 1 297 ? 16.792 35.203 39.487 1.00 14.59 297 ASN B C 1
ATOM 4499 O O . ASN B 1 297 ? 17.803 34.508 39.561 1.00 17.33 297 ASN B O 1
ATOM 4504 N N . ASP B 1 298 ? 16.228 35.565 38.332 1.00 19.29 298 ASP B N 1
ATOM 4505 C CA . ASP B 1 298 ? 16.856 35.328 37.038 1.00 15.42 298 ASP B CA 1
ATOM 4506 C C . ASP B 1 298 ? 18.284 35.812 37.053 1.00 16.99 298 ASP B C 1
ATOM 4507 O O . ASP B 1 298 ? 18.541 36.982 37.345 1.00 17.64 298 ASP B O 1
ATOM 4512 N N . LEU B 1 299 ? 19.212 34.912 36.730 1.00 13.24 299 LEU B N 1
ATOM 4513 C CA . LEU B 1 299 ? 20.624 35.152 36.499 1.00 11.82 299 LEU B CA 1
ATOM 4514 C C . LEU B 1 299 ? 21.406 35.112 37.810 1.00 11.94 299 LEU B C 1
ATOM 4515 O O . LEU B 1 299 ? 22.634 35.245 37.779 1.00 11.73 299 LEU B O 1
ATOM 4520 N N . ASP B 1 300 ? 20.740 34.903 38.947 1.00 13.44 300 ASP B N 1
ATOM 4521 C CA . ASP B 1 300 ? 21.431 34.613 40.199 1.00 12.54 300 ASP B CA 1
ATOM 4522 C C . ASP B 1 300 ? 22.374 33.434 40.014 1.00 15.20 300 ASP B C 1
ATOM 4523 O O . ASP B 1 300 ? 22.085 32.499 39.261 1.00 12.08 300 ASP B O 1
ATOM 4528 N N . ARG B 1 301 ? 23.516 33.488 40.697 1.00 16.42 301 ARG B N 1
ATOM 4529 C CA . ARG B 1 301 ? 24.556 32.479 40.568 1.00 14.37 301 ARG B CA 1
ATOM 4530 C C . ARG B 1 301 ? 24.861 31.921 41.946 1.00 17.18 301 ARG B C 1
ATOM 4531 O O . ARG B 1 301 ? 24.894 32.669 42.928 1.00 17.39 301 ARG B O 1
ATOM 4539 N N . PHE B 1 302 ? 25.066 30.611 42.025 1.00 15.93 302 PHE B N 1
ATOM 4540 C CA . PHE B 1 302 ? 25.294 29.949 43.300 1.00 14.29 302 PHE B CA 1
ATOM 4541 C C . PHE B 1 302 ? 26.542 29.078 43.208 1.00 17.83 302 PHE B C 1
ATOM 4542 O O . PHE B 1 302 ? 26.607 28.149 42.389 1.00 13.06 302 PHE B O 1
ATOM 4550 N N . LEU B 1 303 ? 27.521 29.377 44.063 1.00 15.30 303 LEU B N 1
ATOM 4551 C CA . LEU B 1 303 ? 28.822 28.728 44.018 1.00 17.49 303 LEU B CA 1
ATOM 4552 C C . LEU B 1 303 ? 28.729 27.294 44.522 1.00 20.20 303 LEU B C 1
ATOM 4553 O O . LEU B 1 303 ? 28.169 27.027 45.592 1.00 20.71 303 LEU B O 1
ATOM 4558 N N . LEU B 1 304 ? 29.302 26.374 43.751 1.00 17.34 304 LEU B N 1
ATOM 4559 C CA . LEU B 1 304 ? 29.267 24.947 44.069 1.00 16.54 304 LEU B CA 1
ATOM 4560 C C . LEU B 1 304 ? 30.527 24.548 44.835 1.00 16.19 304 LEU B C 1
ATOM 4561 O O . LEU B 1 304 ? 31.352 23.767 44.371 1.00 17.30 304 LEU B O 1
ATOM 4566 N N . GLN B 1 305 ? 30.658 25.135 46.025 1.00 18.97 305 GLN B N 1
ATOM 4567 C CA . GLN B 1 305 ? 31.813 24.983 46.907 1.00 20.47 305 GLN B CA 1
ATOM 4568 C C . GLN B 1 305 ? 31.338 24.936 48.351 1.00 17.93 305 GLN B C 1
ATOM 4569 O O . GLN B 1 305 ? 30.578 25.808 48.782 1.00 21.19 305 GLN B O 1
ATOM 4575 N N . ARG B 1 306 ? 31.780 23.924 49.089 1.00 19.54 306 ARG B N 1
ATOM 4576 C CA . ARG B 1 306 ? 31.424 23.790 50.505 1.00 21.71 306 ARG B CA 1
ATOM 4577 C C . ARG B 1 306 ? 32.036 24.895 51.373 1.00 26.04 306 ARG B C 1
ATOM 4578 O O . ARG B 1 306 ? 33.160 25.351 51.115 1.00 29.93 306 ARG B O 1
#

Nearest PDB structures (foldseek):
  8gyg-assembly1_B  TM=1.003E+00  e=2.798E-70  Paraglaciecola sp. T6c
  8gyg-assembly1_A  TM=1.000E+00  e=1.209E-62  Paraglaciecola sp. T6c
  2fk6-assembly1_A-2  TM=7.529E-01  e=2.945E-21  Bacillus subtilis
  4gcw-assembly1_A  TM=7.541E-01  e=2.996E-20  Bacillus subtilis subsp. subtilis str. 168
  3zwf-assembly1_A  TM=7.686E-01  e=1.342E-17  Homo sapiens

Secondary structure (DSSP, 8-state):
--EEEEEE-B-SSS--SSS-SSEEEEEETTEEEEEEE-TTHHHHHHHTT--GGGEEEEE-S---HHHHTTHHHHHHHHHHTT--S-EEEEESTTHHHHHHHHHHHHHHHHHH--TTTTEEEEE--TT-EEE-SS-EEEEEE-SSS-PPTTSHHHHHS--EEEEEEETTEEEEE--S-SS-HHHHHHTTT-SEEEEEEE-HHHHHHHHHHHSTT--HHHHHHHHHHHHHHS--HHHHHHHHHHHT-SEEEEEEEES---SHHHHHHHHHHHHTT--SEEEE--TTEEEE---/--SS---EEEEEE-B-SSS--SSS-SSEEEEEETTEEEEEEE-TTHHHHHHHTT--GGGEEEEE-S---HHHHTTHHHHHHHHHHTT--S-EEEEESTT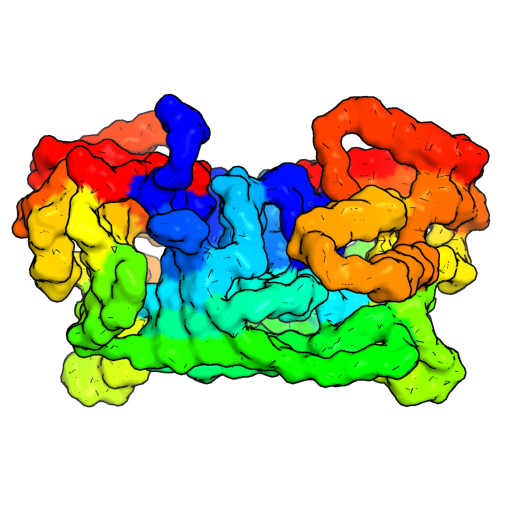HHHHHHHHHHHHHHHHHHTT--TTPPP--TTTTEEEEE--TT-EEE-SS-EEEEEE-TTS-PPTTSHHHHH---EEEEEEETTEEEEE--S-SS-HHHHHHTTT-SEEEEEEE-HHHHHHHHHHHSTT--HHHHHHHHHHHHHHS--HHHHHHHHHHHT-SEEEEEEEESPP-SHHHHHHHHHHHHTT--SEEEE--TTEEEE---

B-factor: mean 23.9, std 9.06, range [7.36, 66.52]

InterPro domains:
  IPR001279 Metallo-beta-lactamase [PF12706] (60-290)
  IPR001279 Metallo-beta-lactamase [SM00849] (50-248)
  IPR036866 Ribonuclease Z/Hydroxyacylglutathione hydrolase-like [G3DSA:3.60.15.10] (31-328)
  IPR036866 Ribonuclease Z/Hydroxyacylglutathione hydrolase-like [SSF56281] (37-325)
  IPR044094 AtsA-like, MBL-fold [cd07719] (31-232)

Organism: Pseudoalteromonas atlantica (strain T6c / ATCC BAA-1087) (NCBI:txid3042615)

Sequence (596 aa):
KDEWITLGTMGGPIPHATHSQPSNALFVNGHTYIVDAGDGTVGQLTKAGLKTTDVDAVFISHLHFDHTGGLPALLSLRWQVNAGNELTVYGPPGIKETVDGIFAFMKYGAAGHPANRKVNVVELTDGDKVSLEDFTLTAVRNTHFSWPEGSDEWKKYQALSFKFELEDYTVVYTGDTGPSKAVELLAKNADMLISEMMDVEHTVNLVKRAHPHMPAQASKHLSQHLSTHHLTSGEVGQLAANANVKKVVITHMAPGLTAPAEYKKYSNEIAAFYQGDITLANDLDRFLLQRSASDVKDEWITLGTMGGPIPHATHSQPSNALFVNGHTYIVDAGDGTVGQLTKAGLKTTDVDAVFISHLHFDHTGGLPALLSLRWQVNAGNELTVYGPPGIKETVDGIFAFMKYGAAGHYGVPGQIPEPANRKVNVVELTDGDKVSLEDFTLTAVRNTHFSWPEGSDEWKKYQALSFKFELEDYTVVYTGDTGPSKAVELLAKNADMLISEMMDVEHTVNLVKRAHPHMPAQASKHLSQHLSTHHLTSGEVGQLAANANVKKVVITHMAPGLTAPAEYKKYSNEIAAFYQGDITLANDLDRFLLQR

Solvent-accessible surface area: 23520 Å² total; per-residue (Å²): 159,24,32,0,0,0,0,1,2,12,1,14,16,94,22,44,43,91,11,22,5,5,0,3,0,0,45,2,87,47,79,1,16,0,0,0,0,0,3,7,0,0,16,15,0,19,77,11,52,16,111,9,54,58,0,46,4,0,0,0,0,0,17,11,5,2,1,1,0,0,0,0,0,0,6,0,1,11,36,40,25,81,9,61,44,97,0,21,0,17,0,1,26,2,0,77,92,5,0,68,4,0,29,44,1,0,151,33,8,13,65,12,138,128,15,81,77,86,31,71,22,47,78,1,61,65,46,48,132,32,95,54,180,12,5,34,1,18,0,19,40,9,50,5,31,43,30,80,145,50,33,100,68,67,107,98,30,7,1,1,0,0,42,0,59,16,177,92,10,17,0,0,10,1,4,3,0,1,69,16,135,43,1,40,106,20,0,120,76,1,9,0,0,1,1,3,0,9,20,16,100,87,21,5,64,82,26,85,183,75,81,124,180,57,82,83,128,36,12,116,83,41,18,106,70,26,44,70,11,19,1,39,12,18,50,0,0,84,15,0,41,90,3,98,8,130,52,1,1,2,6,13,16,6,19,13,8,98,39,114,78,58,56,140,97,8,30,78,59,0,54,84,97,15,182,39,86,36,44,22,8,63,37,60,48,112,19,85,8,110,172,150,111,94,119,86,62,39,29,0,0,0,0,1,3,6,2,13,28,55,28,46,42,85,12,19,5,4,0,2,0,0,28,3,88,37,78,2,14,0,0,0,0,0,3,7,0,0,19,12,0,19,82,10,65,16,126,6,55,60,0,43,4,0,0,0,0,0,18,37,4,3,1,1,0,0,0,1,0,0,6,0,0,11,17,15,26,88,10,60,45,91,0,22,0,15,0,0,28,2,0,96,95,3,0,90,3,0,30,42,1,1,143,28,8,8,50,6,52,83,0,30,72,75,47,138,122,73,83,15,78,39,85,30,62,25,48,66,5,57,72,48,50,136,27,98,53,175,10,5,34,1,16,0,19,44,8,52,7,45,82,89,91,146,46,31,93,66,68,117,106,29,10,1,1,0,0,47,0,64,17,167,98,9,26,0,0,6,0,4,4,0,0,55,17,134,41,1,36,100,15,0,127,86,1,16,0,0,1,0,2,1,10,21,12,98,89,16,9,72,72,33,91,194,58,57,104,174,58,90,86,108,37,13,118,106,39,22,97,89,17,46,77,14,18,3,44,13,17,52,0,0,65,15,0,38,88,1,82,6,129,58,0,0,3,5,8,13,5,21,10,10,97,38,115,78,58,63,144,95,10,33,79,59,0,50,82,110,9,179,28,102,43,50,19,8,63,35,58,47,110,18,82,7,110,186

Foldseek 3Di:
DWKKWQAFFAADDPDDPFGAFGWMWTAFPNAIEIEFAAPCNQVRCVVLVHHLLRYAEYEAQFDDRSRVVGVLVSLLVCVLVVRDHAYEYEEAAPVVVVVVVSQVVCVPVVVVSNSCPRYHYDHDFAQDWDDDDFWIKGKHFAQLDDDPPPDPCPRRGGGIKMWTGGPAFIETEGGWHAQGPVSLQSLAQHQEYEFEEEPLVVLLVVVCVVVVPQDPVRSVVSSVSCNRTHYYLLSQLQSCQSSVYAEYEYGSYPPDDDDPVVVVVSVVNSVVRHDHHYYDDGRGDMDDRHD/DPDDDFWWKWQAFFAADDPDDPFGQFGKIWTAFPNAIEIEFFAACNQVRCVVLVHHLLRYAEYEFQFDDRSRCVGVLVSLLVCVLVVRPAAYEYEYAAPVVVVVVVSQVVCQPCQQCRPVDPPDDRDRSCPRYYYDHDEAQDWDDDPFWIKHKHFAALDPDDPPDPCPRRGTGIKMWTGGPAFIETEGHWFAQGPVSLVSLAQHQEYEFEEEPLVVLLVVVCVVPVPPDPVRSVVSSVSCNHNGYYLLSLLQSCQSRVHQEYEYGSYPPDDDDVVVVVVSVVSSCVRHVHYYYHDGRRDMGGRHD

Radius of gyration: 24.17 Å; Cα contacts (8 Å, |Δi|>4): 1484; chains: 2; bounding box: 58×64×72 Å